Protein AF-A0A1I8HCT1-F1 (afdb_monomer)

Sequence (672 aa):
MASKVAAKFVSYRVSQVALASHYTDKEPVVAAGSWDEGPSNRIQLLGYGPELDAEGSPQLIAVHRCHGDVMCLRFDPIYQNLFVGLGTGELVAMATTAEEEPGSNNGSGERQRPRLLRQLGQGWRPSTDSFGSGAVSALAIRDGWHALAGWESGRLVCCSLAVEVPDGGCSDAATLRPASGCGRESVGLDSCCVTGADFIDQNAACTVNSMGQLKLWDLRTGLGQYDKVLTVAGDPKAMHCARRHPAQPHLVATGASGGCLCLWDLRQEKFPVSIVELDDGHVTQVEFHPVQGDLLFVSTMAGQLYAIKLSDSGGGGSAALTDNPHLTAVLPASQKLPLLSSVRLCGRLLIGTRGRGLCTVQAQQRRQHRKQQHFDDSAASARAVEHPIEAMVLGERLDLRSLARDLTQHGLYQLVPLPAELAGTALMATSREPYTVGGQKRDAVLFDNGAVVLWNMSDKEAQQAVKLFSAYTTEPHSQRDILEQSESMAFVAEDSVGATRVSEDLIQLPVGRDPDSLVLEKFALSDALATSTRLGHLEAQLDRLARDLEPWIASLKEGQNVRAPGDLILSRTGQLYRLRFAASVCDSPPDFYWEREDLEALYGRMSNVLTVARRARLLNTRLQFCLDLCDLLRNQKHELEGHRLEWIIIFLIFTEIIFAIVHLSLELRRSE

InterPro domains:
  IPR003734 Domain of unknown function DUF155 [PF02582] (445-620)
  IPR015943 WD40/YVTN repeat-like-containing domain superfamily [G3DSA:2.130.10.10] (5-362)
  IPR036322 WD40-repeat-containing domain superfamily [SSF50978] (57-312)
  IPR051624 RMD1/Sad1-interacting [PTHR16255] (364-667)

Mean predicted aligned error: 19.29 Å

Solvent-accessible surface area (backbone atoms only — not comparable to full-atom values): 36440 Å² total; per-residue (Å²): 133,90,75,87,82,70,87,81,91,64,100,62,44,33,36,30,60,28,57,52,68,60,88,80,54,65,50,50,44,34,41,39,22,19,31,93,55,65,88,65,10,35,39,35,33,31,35,34,62,73,65,84,46,87,79,60,71,64,42,81,52,31,77,40,80,37,81,41,33,35,52,33,54,43,44,17,80,73,76,51,32,38,38,35,24,17,48,66,30,32,37,38,43,29,41,71,42,75,49,78,79,95,81,74,99,62,100,74,79,97,78,87,73,50,42,47,66,41,68,50,32,46,62,25,64,88,92,74,78,90,66,72,79,35,28,24,41,17,61,29,69,43,94,55,40,36,36,38,40,19,18,49,68,7,42,32,38,40,32,33,52,34,71,48,58,53,94,93,56,57,80,86,60,13,32,32,40,67,37,93,86,55,64,76,73,24,58,22,75,44,99,41,30,24,30,13,30,33,64,49,56,98,48,32,33,38,37,24,16,54,65,21,39,41,36,32,30,39,60,82,82,25,41,77,58,68,77,45,69,35,40,64,88,76,79,70,42,31,25,37,26,46,32,52,35,70,86,42,55,52,33,34,40,32,13,14,42,72,12,32,36,35,35,33,43,68,86,53,78,53,57,54,70,28,78,46,76,43,96,49,39,33,23,41,28,51,39,56,35,76,85,54,52,51,33,35,38,37,25,15,48,62,10,51,52,37,56,32,36,56,39,60,90,64,94,73,88,86,94,71,84,58,102,65,53,38,82,45,62,89,47,70,54,95,62,95,49,85,36,23,22,28,63,48,80,53,96,94,47,75,52,69,35,49,35,58,80,57,76,80,59,40,66,63,45,43,69,52,46,57,64,51,59,58,61,67,64,53,81,76,55,102,66,85,70,75,35,44,33,42,22,32,39,48,20,66,28,31,48,60,70,63,50,53,52,50,43,57,70,70,61,58,39,40,79,52,91,70,63,78,91,44,65,80,50,49,47,41,34,33,42,42,88,85,60,52,65,95,88,40,64,32,36,36,43,40,31,31,66,13,25,37,30,36,32,57,51,53,75,72,51,50,57,48,47,52,64,60,51,45,77,47,32,45,74,55,52,53,74,65,58,29,61,74,33,42,44,74,41,35,35,32,78,37,91,35,77,63,78,72,43,77,55,92,60,41,35,42,41,38,67,59,50,62,67,71,58,53,51,52,52,52,46,34,52,41,50,34,44,34,49,45,18,47,47,44,49,52,49,56,52,47,55,54,54,52,60,71,46,45,66,55,54,55,32,52,74,72,71,43,84,72,90,67,58,68,70,56,52,53,52,50,49,52,51,51,49,54,50,48,60,63,52,59,64,61,67,54,84,62,76,85,33,75,88,32,67,70,54,36,53,51,25,51,52,47,28,57,68,71,36,33,64,60,52,43,52,52,49,53,52,55,51,48,54,55,49,55,51,49,51,52,56,54,49,57,53,51,55,61,54,48,50,55,55,50,51,50,52,54,50,52,55,53,53,51,51,50,53,52,53,54,52,52,53,56,52,53,65,69,74,109

Organism: NCBI:txid282301

Foldseek 3Di:
DLQLDADDDDPFAWQEKEWQQCLPDLKTWMWTWGADPAQATKIWIWIFHNPPDNPGDTDTQEIDGDGAGFQDWYAENPQRWIWTWGQQLWIWIWHFAWDDDPDDPDDDDDDTDHTYTGIQADTDHDDDDPPDRGTFQEWEDYDGFFIWTFGQQQKIKTARWDFDAPVPHDSRHTHIDGDPPDAPIFMAGDPGGFQYKYALDPQKIWTFGQQAWIFIDGPVVGRHDTPAIEHAPDHRWGWHYKDAQQVHSQWIWTWTWQQWIFIQRVVDHYHGLEIDRDNQTTWQDKDADNVQSQWIWTAHQQGWIWTWGWDEPDDDDDDDRPDRIYTDDRDTSPDRDGGFRYWDDRPSDIDTGHDDDGPVCVVVCVVVVVVPSCVVVVVPDDDFDKAKKKKWFFFQFFPPPVVQVVQVVVQQWDWDDDPPVCVPQKTKIWGDPPPDDSNDIWIWIAGGRRMIMIIRDDPVVVVVVSVVRNVRYDGTDDPVLGVVLMDMAIEGEDCDPDAWDDDLRYIYQNPVDDPVVSVLLVVLLNVLRRLLSVLSSLLVVLVVLVVVCVVVVVCVVVVHQRPDDLVVLVVSLVVLVVSLVSLVVQQDDDPVCVVPVSSVVSSVVSNVSSVSNVSSVVSNVSSVVSNVSSVVSNVSVVVVVVVVVVVVVVVVVVVVVVVVVVVVVVVVVVVD

Secondary structure (DSSP, 8-state):
----------SS-EEEEEE-S-TT-SS-EEEEEE-SSGGG-EEEEEEPPSS--TT-PPEEEEEEE-SS-EEEEEE-TTT-PEEEEETTS-EEEEEEEEPPPS------------EEEEE-SBPB--S--SS----EEEEEEETTTEEEEEETTSEEEEEEEEEEPPTT--GGG-EEEE-TTSS--EEEE-SS-EEEEEE-SSSEEEEEETTSEEEEEETTT-TTS-SEEEE-SSS-PPEEEEEE-SS-TTEEEEEESTTEEEEEETTSSSS-SEEEE-TTS-EEEEEE-SS-TTEEEEEETTS-EEEEEEE-SS---SS---SS-EEEEEEE-SS--S---EEEEETTEEEEE-----TTTHHHHHHHHHHHHHHHGGGGS--PPEEEEEEEE-EEEE-HHHHHHHHHHH-SEEEEPPPGGGBTTEEEEEEPTT--BTTB--EEEEETTSEEEEES--HHHHHHHHHHHGGGEEEEPPHHHHHHT-EEEEEEEES-----EE-SSEEEEETTS-HHHHHHHHHHHHHHHHHHHHHHHHHHHHHHHHHHHHHHHHHHHTT------HHHHHHHHHHHHHHHHHHHGGGS--GGGTT-HHHHHHHHHHHHHTTHHHHHHHHHHHHHHHHHHHHHHHHHHHHHHHHHHHHHHHHHHHHHHHHHHHHHHHHHHHH-

pLDDT: mean 74.97, std 17.37, range [28.58, 96.19]

Nearest PDB structures (foldseek):
  7fik-assembly1_C  TM=8.358E-01  e=4.140E-22  Xenopus laevis
  7wb4-assembly1_C  TM=7.836E-01  e=1.141E-22  Xenopus laevis
  7tdz-assembly1_D  TM=7.443E-01  e=5.377E-23  Xenopus laevis
  7r5j-assembly1_Q0  TM=7.937E-01  e=1.089E-21  Homo sapiens
  7peq-assembly1_AI  TM=8.400E-01  e=1.360E-20  Homo sapiens

Structure (mmCIF, N/CA/C/O backbone):
data_AF-A0A1I8HCT1-F1
#
_entry.id   AF-A0A1I8HCT1-F1
#
loop_
_atom_site.group_PDB
_atom_site.id
_atom_site.type_symbol
_atom_site.label_atom_id
_atom_site.label_alt_id
_atom_site.label_comp_id
_atom_site.label_asym_id
_atom_site.label_entity_id
_atom_site.label_seq_id
_atom_site.pdbx_PDB_ins_code
_atom_site.Cartn_x
_atom_site.Cartn_y
_atom_site.Cartn_z
_atom_site.occupancy
_atom_site.B_iso_or_equiv
_atom_site.auth_seq_id
_atom_site.auth_comp_id
_atom_site.auth_asym_id
_atom_site.auth_atom_id
_atom_site.pdbx_PDB_model_num
ATOM 1 N N . MET A 1 1 ? -26.701 28.930 -6.039 1.00 29.66 1 MET A N 1
ATOM 2 C CA . MET A 1 1 ? -26.193 29.007 -7.425 1.00 29.66 1 MET A CA 1
ATOM 3 C C . MET A 1 1 ? -26.049 27.585 -7.933 1.00 29.66 1 MET A C 1
ATOM 5 O O . MET A 1 1 ? -25.144 26.902 -7.484 1.00 29.66 1 MET A O 1
ATOM 9 N N . ALA A 1 2 ? -26.954 27.106 -8.787 1.00 28.58 2 ALA A N 1
ATOM 10 C CA . ALA A 1 2 ? -26.731 25.846 -9.493 1.00 28.58 2 ALA A CA 1
ATOM 11 C C . ALA A 1 2 ? -25.714 26.130 -10.609 1.00 28.58 2 ALA A C 1
ATOM 13 O O . ALA A 1 2 ? -26.082 26.612 -11.679 1.00 28.58 2 ALA A O 1
ATOM 14 N N . SER A 1 3 ? -24.421 25.971 -10.319 1.00 41.78 3 SER A N 1
ATOM 15 C CA . SER A 1 3 ? -23.372 26.072 -11.333 1.00 41.78 3 SER A CA 1
ATOM 16 C C . SER A 1 3 ? -23.554 24.923 -12.321 1.00 41.78 3 SER A C 1
ATOM 18 O O . SER A 1 3 ? -23.550 23.759 -11.929 1.00 41.78 3 SER A O 1
ATOM 20 N N . LYS A 1 4 ? -23.751 25.243 -13.605 1.00 51.75 4 LYS A N 1
ATOM 21 C CA . LYS A 1 4 ? -23.742 24.252 -14.686 1.00 51.75 4 LYS A CA 1
ATOM 22 C C . LYS A 1 4 ? -22.338 23.642 -14.739 1.00 51.75 4 LYS A C 1
ATOM 24 O O . LYS A 1 4 ? -21.407 24.297 -15.193 1.00 51.75 4 LYS A O 1
ATOM 29 N N . VAL A 1 5 ? -22.173 22.429 -14.217 1.00 55.03 5 VAL A N 1
ATOM 30 C CA . VAL A 1 5 ? -20.929 21.660 -14.340 1.00 55.03 5 VAL A CA 1
ATOM 31 C C . VAL A 1 5 ? -20.987 20.890 -15.656 1.00 55.03 5 VAL A C 1
ATOM 33 O O . VAL A 1 5 ? -21.934 20.142 -15.886 1.00 55.03 5 VAL A O 1
ATOM 36 N N . ALA A 1 6 ? -19.990 21.075 -16.521 1.00 56.12 6 ALA A N 1
ATOM 37 C CA . ALA A 1 6 ? -19.847 20.330 -17.768 1.00 56.12 6 ALA A CA 1
ATOM 38 C C . ALA A 1 6 ? -18.685 19.337 -17.639 1.00 56.12 6 ALA A C 1
ATOM 40 O O . ALA A 1 6 ? -17.579 19.710 -17.251 1.00 56.12 6 ALA A O 1
ATOM 41 N N . ALA A 1 7 ? -18.936 18.068 -17.960 1.00 59.56 7 ALA A N 1
ATOM 42 C CA . ALA A 1 7 ? -17.907 17.037 -18.014 1.00 59.56 7 ALA A CA 1
ATOM 43 C C . ALA A 1 7 ? -17.559 16.752 -19.477 1.00 59.56 7 ALA A C 1
ATOM 45 O O . ALA A 1 7 ? -18.443 16.445 -20.277 1.00 59.56 7 ALA A O 1
ATOM 46 N N . LYS A 1 8 ? -16.270 16.820 -19.824 1.00 62.28 8 LYS A N 1
ATOM 47 C CA . LYS A 1 8 ? -15.779 16.405 -21.141 1.00 62.28 8 LYS A CA 1
ATOM 48 C C . LYS A 1 8 ? -14.895 15.180 -21.000 1.00 62.28 8 LYS A C 1
ATOM 50 O O . LYS A 1 8 ? -13.949 15.164 -20.216 1.00 62.28 8 LYS A O 1
ATOM 55 N N . PHE A 1 9 ? -15.209 14.166 -21.792 1.00 62.38 9 PHE A N 1
ATOM 56 C CA . PHE A 1 9 ? -14.401 12.963 -21.885 1.00 62.38 9 PHE A CA 1
ATOM 57 C C . PHE A 1 9 ? -13.251 13.212 -22.857 1.00 62.38 9 PHE A C 1
ATOM 59 O O . PHE A 1 9 ? -13.461 13.550 -24.021 1.00 62.38 9 PHE A O 1
ATOM 66 N N . VAL A 1 10 ? -12.033 13.059 -22.356 1.00 65.69 10 VAL A N 1
ATOM 67 C CA . VAL A 1 10 ? -10.822 12.926 -23.167 1.00 65.69 10 VAL A CA 1
ATOM 68 C C . VAL A 1 10 ? -10.520 11.441 -23.342 1.00 65.69 10 VAL A C 1
ATOM 70 O O . VAL A 1 10 ? -10.861 10.628 -22.487 1.00 65.69 10 VAL A O 1
ATOM 73 N N . SER A 1 11 ? -9.901 11.078 -24.465 1.00 65.88 11 SER A N 1
ATOM 74 C CA . SER A 1 11 ? -9.636 9.682 -24.844 1.00 65.88 11 SER A CA 1
ATOM 75 C C . SER A 1 11 ? -8.545 8.999 -24.013 1.00 65.88 11 SER A C 1
ATOM 77 O O . SER A 1 11 ? -8.142 7.896 -24.359 1.00 65.88 11 SER A O 1
ATOM 79 N N . TYR A 1 12 ? -8.025 9.670 -22.987 1.00 67.19 12 TYR A N 1
ATOM 80 C CA . TYR A 1 12 ? -6.910 9.211 -22.174 1.00 67.19 12 TYR A CA 1
ATOM 81 C C . TYR A 1 12 ? -7.126 9.556 -20.702 1.00 67.19 12 TYR A C 1
ATOM 83 O O . TYR A 1 12 ? -7.901 10.461 -20.367 1.00 67.19 12 TYR A O 1
ATOM 91 N N . ARG A 1 13 ? -6.433 8.845 -19.811 1.00 67.50 13 ARG A N 1
ATOM 92 C CA . ARG A 1 13 ? -6.527 9.092 -18.364 1.00 67.50 13 ARG A CA 1
ATOM 93 C C . ARG A 1 13 ? -5.716 10.325 -17.981 1.00 67.50 13 ARG A C 1
ATOM 95 O O . ARG A 1 13 ? -4.533 10.415 -18.292 1.00 67.50 13 ARG A O 1
ATOM 102 N N . VAL A 1 14 ? -6.339 11.272 -17.281 1.00 72.75 14 VAL A N 1
ATOM 103 C CA . VAL A 1 14 ? -5.678 12.518 -16.861 1.00 72.75 14 VAL A CA 1
ATOM 104 C C . VAL A 1 14 ? -5.197 12.380 -15.420 1.00 72.75 14 VAL A C 1
ATOM 106 O O . VAL A 1 14 ? -5.992 12.053 -14.540 1.00 72.75 14 VAL A O 1
ATOM 109 N N . SER A 1 15 ? -3.904 12.605 -15.184 1.00 73.69 15 SER A N 1
ATOM 110 C CA . SER A 1 15 ? -3.262 12.445 -13.870 1.00 73.69 15 SER A CA 1
ATOM 111 C C . SER A 1 15 ? -3.278 13.727 -13.055 1.00 73.69 15 SER A C 1
ATOM 113 O O . SER A 1 15 ? -3.536 13.728 -11.849 1.00 73.69 15 SER A O 1
ATOM 115 N N . GLN A 1 16 ? -2.949 14.829 -13.719 1.00 77.06 16 GLN A N 1
ATOM 116 C CA . GLN A 1 16 ? -2.759 16.137 -13.127 1.00 77.06 16 GLN A CA 1
ATOM 117 C C . GLN A 1 16 ? -3.224 17.212 -14.091 1.00 77.06 16 GLN A C 1
ATOM 119 O O . GLN A 1 16 ? -3.052 17.116 -15.310 1.00 77.06 16 GLN A O 1
ATOM 124 N N . VAL A 1 17 ? -3.759 18.272 -13.498 1.00 79.75 17 VAL A N 1
ATOM 125 C CA . VAL A 1 17 ? -4.106 19.498 -14.200 1.00 79.75 17 VAL A CA 1
ATOM 126 C C . VAL A 1 17 ? -3.345 20.661 -13.591 1.00 79.75 17 VAL A C 1
ATOM 128 O O . VAL A 1 17 ? -3.185 20.752 -12.369 1.00 79.75 17 VAL A O 1
ATOM 131 N N . ALA A 1 18 ? -2.893 21.567 -14.448 1.00 78.19 18 ALA A N 1
ATOM 132 C CA . ALA A 1 18 ? -2.353 22.860 -14.067 1.00 78.19 18 ALA A CA 1
ATOM 133 C C . ALA A 1 18 ? -2.998 23.957 -14.917 1.00 78.19 18 ALA A C 1
ATOM 135 O O . ALA A 1 18 ? -3.335 23.743 -16.078 1.00 78.19 18 ALA A O 1
ATOM 136 N N . LEU A 1 19 ? -3.173 25.133 -14.331 1.00 75.62 19 LEU A N 1
ATOM 137 C CA . LEU A 1 19 ? -3.725 26.304 -15.002 1.00 75.62 19 LEU A CA 1
ATOM 138 C C . LEU A 1 19 ? -2.604 27.323 -15.230 1.00 75.62 19 LEU A C 1
ATOM 140 O O . LEU A 1 19 ? -1.821 27.566 -14.310 1.00 75.62 19 LEU A O 1
ATOM 144 N N . ALA A 1 20 ? -2.546 27.919 -16.421 1.00 69.56 20 ALA A N 1
ATOM 145 C CA . ALA A 1 20 ? -1.675 29.062 -16.682 1.00 69.56 20 ALA A CA 1
ATOM 146 C C . ALA A 1 20 ? -2.185 30.296 -15.910 1.00 69.56 20 ALA A C 1
ATOM 148 O O . ALA A 1 20 ? -3.385 30.545 -15.832 1.00 69.56 20 ALA A O 1
ATOM 149 N N . SER A 1 21 ? -1.290 31.069 -15.304 1.00 56.91 21 SER A N 1
ATOM 150 C CA . SER A 1 21 ? -1.584 32.042 -14.237 1.00 56.91 21 SER A CA 1
ATOM 151 C C . SER A 1 21 ? -2.280 33.330 -14.679 1.00 56.91 21 SER A C 1
ATOM 153 O O . SER A 1 21 ? -2.499 34.209 -13.844 1.00 56.91 21 SER A O 1
ATOM 155 N N . HIS A 1 22 ? -2.659 33.474 -15.949 1.00 54.22 22 HIS A N 1
ATOM 156 C CA . HIS A 1 22 ? -3.444 34.623 -16.392 1.00 54.22 22 HIS A CA 1
ATOM 157 C C . HIS A 1 22 ? -4.901 34.485 -15.928 1.00 54.22 22 HIS A C 1
ATOM 159 O O . HIS A 1 22 ? -5.787 34.089 -16.678 1.00 54.22 22 HIS A O 1
ATOM 165 N N . TYR A 1 23 ? -5.159 34.866 -14.673 1.00 44.09 23 TYR A N 1
ATOM 166 C CA . TYR A 1 23 ? -6.505 35.000 -14.093 1.00 44.09 23 TYR A CA 1
ATOM 167 C C . TYR A 1 23 ? -7.397 36.016 -14.829 1.00 44.09 23 TYR A C 1
ATOM 169 O O . TYR A 1 23 ? -8.595 36.087 -14.563 1.00 44.09 23 TYR A O 1
ATOM 177 N N . THR A 1 24 ? -6.812 36.823 -15.715 1.00 44.44 24 THR A N 1
ATOM 178 C CA . THR A 1 24 ? -7.427 37.988 -16.359 1.00 44.44 24 THR A CA 1
ATOM 179 C C . THR A 1 24 ? -7.756 37.793 -17.835 1.00 44.44 24 THR A C 1
ATOM 181 O O . THR A 1 24 ? -8.416 38.658 -18.411 1.00 44.44 24 THR A O 1
ATOM 184 N N . ASP A 1 25 ? -7.304 36.704 -18.462 1.00 50.56 25 ASP A N 1
ATOM 185 C CA . ASP A 1 25 ? -7.514 36.519 -19.895 1.00 50.56 25 ASP A CA 1
ATOM 186 C C . ASP A 1 25 ? -8.924 36.014 -20.187 1.00 50.56 25 ASP A C 1
ATOM 188 O O . ASP A 1 25 ? -9.488 35.177 -19.481 1.00 50.56 25 ASP A O 1
ATOM 192 N N . LYS A 1 26 ? -9.483 36.519 -21.289 1.00 52.31 26 LYS A N 1
ATOM 193 C CA . LYS A 1 26 ? -10.770 36.079 -21.832 1.00 52.31 26 LYS A CA 1
ATOM 194 C C . LYS A 1 26 ? -10.759 34.596 -22.238 1.00 52.31 26 LYS A C 1
ATOM 196 O O . LYS A 1 26 ? -11.823 34.058 -22.472 1.00 52.31 26 LYS A O 1
ATOM 201 N N . GLU A 1 27 ? -9.605 33.930 -22.311 1.00 63.50 27 GLU A N 1
ATOM 202 C CA . GLU A 1 27 ? -9.483 32.522 -22.712 1.00 63.50 27 GLU A CA 1
ATOM 203 C C . GLU A 1 27 ? -8.574 31.745 -21.738 1.00 63.50 27 GLU A C 1
ATOM 205 O O . GLU A 1 27 ? -7.347 31.824 -21.853 1.00 63.50 27 GLU A O 1
ATOM 210 N N . PRO A 1 28 ? -9.121 30.992 -20.761 1.00 69.50 28 PRO A N 1
ATOM 211 C CA . PRO A 1 28 ? -8.288 30.244 -19.828 1.00 69.50 28 PRO A CA 1
ATOM 212 C C . PRO A 1 28 ? -7.565 29.081 -20.520 1.00 69.50 28 PRO A C 1
ATOM 214 O O . PRO A 1 28 ? -8.171 28.310 -21.269 1.00 69.50 28 PRO A O 1
ATOM 217 N N . VAL A 1 29 ? -6.269 28.924 -20.220 1.00 76.19 29 VAL A N 1
ATOM 218 C CA . VAL A 1 29 ? -5.422 27.835 -20.733 1.00 76.19 29 VAL A CA 1
ATOM 219 C C . VAL A 1 29 ? -5.090 26.842 -19.626 1.00 76.19 29 VAL A C 1
ATOM 221 O O . VAL A 1 29 ? -4.618 27.202 -18.546 1.00 76.19 29 VAL A O 1
ATOM 224 N N . VAL A 1 30 ? -5.314 25.566 -19.922 1.00 78.81 30 VAL A N 1
ATOM 225 C CA . VAL A 1 30 ? -5.199 24.456 -18.980 1.00 78.81 30 VAL A CA 1
ATOM 226 C C . VAL A 1 30 ? -4.241 23.415 -19.540 1.00 78.81 30 VAL A C 1
ATOM 228 O O . VAL A 1 30 ? -4.435 22.933 -20.651 1.00 78.81 30 VAL A O 1
ATOM 231 N N . ALA A 1 31 ? -3.235 23.032 -18.761 1.00 83.12 31 ALA A N 1
ATOM 232 C CA . ALA A 1 31 ? -2.395 21.878 -19.043 1.00 83.12 31 ALA A CA 1
ATOM 233 C C . ALA A 1 31 ? -2.977 20.627 -18.381 1.00 83.12 31 ALA A C 1
ATOM 235 O O . ALA A 1 31 ? -3.229 20.621 -17.176 1.00 83.12 31 ALA A O 1
ATOM 236 N N . ALA A 1 32 ? -3.145 19.562 -19.156 1.00 83.62 32 ALA A N 1
ATOM 237 C CA . ALA A 1 32 ? -3.560 18.247 -18.687 1.00 83.62 32 ALA A CA 1
ATOM 238 C C . ALA A 1 32 ? -2.483 17.213 -19.029 1.00 83.62 32 ALA A C 1
ATOM 240 O O . ALA A 1 32 ? -2.142 17.035 -20.199 1.00 83.62 32 ALA A O 1
ATOM 241 N N . GLY A 1 33 ? -1.959 16.533 -18.012 1.00 83.50 33 GLY A N 1
ATOM 242 C CA . GLY A 1 33 ? -0.998 15.440 -18.166 1.00 83.50 33 GLY A CA 1
ATOM 243 C C . GLY A 1 33 ? -1.692 14.089 -18.177 1.00 83.50 33 GLY A C 1
ATOM 244 O O . GLY A 1 33 ? -2.659 13.890 -17.438 1.00 83.50 33 GLY A O 1
ATOM 245 N N . SER A 1 34 ? -1.217 13.166 -19.006 1.00 81.75 34 SER A N 1
ATOM 246 C CA . SER A 1 34 ? -1.699 11.790 -19.001 1.00 81.75 34 SER A CA 1
ATOM 247 C C . SER A 1 34 ? -0.886 10.883 -18.081 1.00 81.75 34 SER A C 1
ATOM 249 O O . SER A 1 34 ? 0.267 11.161 -17.745 1.00 81.75 34 SER A O 1
ATOM 251 N N . TRP A 1 35 ? -1.496 9.763 -17.719 1.00 76.19 35 TRP A N 1
ATOM 252 C CA . TRP A 1 35 ? -0.832 8.624 -17.093 1.00 76.19 35 TRP A CA 1
ATOM 253 C C . TRP A 1 35 ? -1.420 7.332 -17.642 1.00 76.19 35 TRP A C 1
ATOM 255 O O . TRP A 1 35 ? -2.561 7.339 -18.106 1.00 76.19 35 TRP A O 1
ATOM 265 N N . ASP A 1 36 ? -0.673 6.234 -17.521 1.00 65.94 36 ASP A N 1
ATOM 266 C CA . ASP A 1 36 ? -1.163 4.881 -17.813 1.00 65.94 36 ASP A CA 1
ATOM 267 C C . ASP A 1 36 ? -1.603 4.685 -19.279 1.00 65.94 36 ASP A C 1
ATOM 269 O O . ASP A 1 36 ? -2.549 3.972 -19.601 1.00 65.94 36 ASP A O 1
ATOM 273 N N . GLU A 1 37 ? -0.887 5.351 -20.189 1.00 65.12 37 GLU A N 1
ATOM 274 C CA . GLU A 1 37 ? -1.052 5.245 -21.648 1.00 65.12 37 GLU A CA 1
ATOM 275 C C . GLU A 1 37 ? 0.198 4.624 -22.321 1.00 65.12 37 GLU A C 1
ATOM 277 O O . GLU A 1 37 ? 0.392 4.728 -23.539 1.00 65.12 37 GLU A O 1
ATOM 282 N N . GLY A 1 38 ? 1.091 4.012 -21.531 1.00 61.94 38 GLY A N 1
ATOM 283 C CA . GLY A 1 38 ? 2.338 3.397 -22.003 1.00 61.94 38 GLY A CA 1
ATOM 284 C C . GLY A 1 38 ? 3.295 4.410 -22.666 1.00 61.94 38 GLY A C 1
ATOM 285 O O . GLY A 1 38 ? 3.513 5.491 -22.113 1.00 61.94 38 GLY A O 1
ATOM 286 N N . PRO A 1 39 ? 3.861 4.129 -23.860 1.00 61.50 39 PRO A N 1
ATOM 287 C CA . PRO A 1 39 ? 4.773 5.048 -24.556 1.00 61.50 39 PRO A CA 1
ATOM 288 C C . PRO A 1 39 ? 4.069 6.290 -25.129 1.00 61.50 39 PRO A C 1
ATOM 290 O O . PRO A 1 39 ? 4.715 7.162 -25.709 1.00 61.50 39 PRO A O 1
ATOM 293 N N . SER A 1 40 ? 2.739 6.371 -25.014 1.00 70.31 40 SER A N 1
ATOM 294 C CA . SER A 1 40 ? 1.928 7.434 -25.612 1.00 70.31 40 SER A CA 1
ATOM 295 C C . SER A 1 40 ? 1.525 8.542 -24.636 1.00 70.31 40 SER A C 1
ATOM 297 O O . SER A 1 40 ? 0.661 9.366 -24.962 1.00 70.31 40 SER A O 1
ATOM 299 N N . ASN A 1 41 ? 2.175 8.595 -23.467 1.00 82.44 41 ASN A N 1
ATOM 300 C CA . ASN A 1 41 ? 1.946 9.655 -22.499 1.00 82.44 41 ASN A CA 1
ATOM 301 C C . ASN A 1 41 ? 2.187 11.044 -23.111 1.00 82.44 41 ASN A C 1
ATOM 303 O O . ASN A 1 41 ? 3.061 11.262 -23.956 1.00 82.44 41 ASN A O 1
ATOM 307 N N . ARG A 1 42 ? 1.337 11.994 -22.728 1.00 84.50 42 ARG A N 1
ATOM 308 C CA . ARG A 1 42 ? 1.250 13.310 -23.347 1.00 84.50 42 ARG A CA 1
ATOM 309 C C . ARG A 1 42 ? 0.788 14.377 -22.376 1.00 84.50 42 ARG A C 1
ATOM 311 O O . ARG A 1 42 ? 0.052 14.132 -21.423 1.00 84.50 42 ARG A O 1
ATOM 318 N N . ILE A 1 43 ? 1.167 15.597 -22.711 1.00 86.62 43 ILE A N 1
ATOM 319 C CA . ILE A 1 43 ? 0.732 16.820 -22.062 1.00 86.62 43 ILE A CA 1
ATOM 320 C C . ILE A 1 43 ? -0.039 17.612 -23.103 1.00 86.62 43 ILE A C 1
ATOM 322 O O . ILE A 1 43 ? 0.475 17.889 -24.186 1.00 86.62 43 ILE A O 1
ATOM 326 N N . GLN A 1 44 ? -1.285 17.944 -22.790 1.00 84.19 44 GLN A N 1
ATOM 327 C CA . GLN A 1 44 ? -2.148 18.721 -23.668 1.00 84.19 44 GLN A CA 1
ATOM 328 C C . GLN A 1 44 ? -2.408 20.094 -23.073 1.00 84.19 44 GLN A C 1
ATOM 330 O O . GLN A 1 44 ? -2.773 20.200 -21.903 1.00 84.19 44 GLN A O 1
ATOM 335 N N . LEU A 1 45 ? -2.265 21.131 -23.893 1.00 82.94 45 LEU A N 1
ATOM 336 C CA . LEU A 1 45 ? -2.767 22.461 -23.584 1.00 82.94 45 LEU A CA 1
ATOM 337 C C . LEU A 1 45 ? -4.153 22.629 -24.190 1.00 82.94 45 LEU A C 1
ATOM 339 O O . LEU A 1 45 ? -4.343 22.461 -25.394 1.00 82.94 45 LEU A O 1
ATOM 343 N N . LEU A 1 46 ? -5.109 22.977 -23.346 1.00 79.31 46 LEU A N 1
ATOM 344 C CA . LEU A 1 46 ? -6.512 23.148 -23.675 1.00 79.31 46 LEU A CA 1
ATOM 345 C C . LEU A 1 46 ? -6.890 24.608 -23.438 1.00 79.31 46 LEU A C 1
ATOM 347 O O . LEU A 1 46 ? -6.737 25.115 -22.329 1.00 79.31 46 LEU A O 1
ATOM 351 N N . GLY A 1 47 ? -7.370 25.273 -24.482 1.00 76.06 47 GLY A N 1
ATOM 352 C CA . GLY A 1 47 ? -7.925 26.619 -24.422 1.00 76.06 47 GLY A CA 1
ATOM 353 C C . GLY A 1 47 ? -9.434 26.566 -24.285 1.00 76.06 47 GLY A C 1
ATOM 354 O O . GLY A 1 47 ? -10.106 25.844 -25.025 1.00 76.06 47 GLY A O 1
ATOM 355 N N . TYR A 1 48 ? -9.969 27.344 -23.361 1.00 71.44 48 TYR A N 1
ATOM 356 C CA . TYR A 1 48 ? -11.402 27.561 -23.229 1.00 71.44 48 TYR A CA 1
ATOM 357 C C . TYR A 1 48 ? -11.752 28.920 -23.833 1.00 71.44 48 TYR A C 1
ATOM 359 O O . TYR A 1 48 ? -10.995 29.875 -23.686 1.00 71.44 48 TYR A O 1
ATOM 367 N N . GLY A 1 49 ? -12.871 28.989 -24.555 1.00 61.97 49 GLY A N 1
ATOM 368 C CA . GLY A 1 49 ? -13.348 30.244 -25.133 1.00 61.97 49 GLY A CA 1
ATOM 369 C C . GLY A 1 49 ? -13.850 31.237 -24.070 1.00 61.97 49 GLY A C 1
ATOM 370 O O . GLY A 1 49 ? -14.003 30.865 -22.903 1.00 61.97 49 GLY A O 1
ATOM 371 N N . PRO A 1 50 ? -14.150 32.483 -24.479 1.00 56.31 50 PRO A N 1
ATOM 372 C CA . PRO A 1 50 ? -14.629 33.547 -23.590 1.00 56.31 50 PRO A CA 1
ATOM 373 C C . PRO A 1 50 ? -16.011 33.301 -22.996 1.00 56.31 50 PRO A C 1
ATOM 375 O O . PRO A 1 50 ? -16.294 33.742 -21.881 1.00 56.31 50 PRO A O 1
ATOM 378 N N . GLU A 1 51 ? -16.854 32.562 -23.708 1.00 54.53 51 GLU A N 1
ATOM 379 C CA . GLU A 1 51 ? -18.128 32.069 -23.205 1.00 54.53 51 GLU A CA 1
ATOM 380 C C . GLU A 1 51 ? -17.913 30.631 -22.719 1.00 54.53 51 GLU A C 1
ATOM 382 O O . GLU A 1 51 ? -17.822 29.683 -23.500 1.00 54.53 51 GLU A O 1
ATOM 387 N N . LEU A 1 52 ? -17.772 30.472 -21.398 1.00 53.88 52 LEU A N 1
ATOM 388 C CA . LEU A 1 52 ? -17.716 29.183 -20.692 1.00 53.88 52 LEU A CA 1
ATOM 389 C C . LEU A 1 52 ? -19.107 28.519 -20.663 1.00 53.88 52 LEU A C 1
ATOM 391 O O . LEU A 1 52 ? -19.609 28.125 -19.607 1.00 53.88 52 LEU A O 1
ATOM 395 N N . ASP A 1 53 ? -19.765 28.451 -21.815 1.00 47.38 53 ASP A N 1
ATOM 396 C CA . ASP A 1 53 ? -21.096 27.879 -21.950 1.00 47.38 53 ASP A CA 1
ATOM 397 C C . ASP A 1 53 ? -21.034 26.353 -21.842 1.00 47.38 53 ASP A C 1
ATOM 399 O O . ASP A 1 53 ? -20.033 25.720 -22.172 1.00 47.38 53 ASP A O 1
ATOM 403 N N . ALA A 1 54 ? -22.127 25.737 -21.383 1.00 45.75 54 ALA A N 1
ATOM 404 C CA . ALA A 1 54 ? -22.205 24.298 -21.107 1.00 45.75 54 ALA A CA 1
ATOM 405 C C . ALA A 1 54 ? -21.934 23.388 -22.332 1.00 45.75 54 ALA A C 1
ATOM 407 O O . ALA A 1 54 ? -21.729 22.189 -22.159 1.00 45.75 54 ALA A O 1
ATOM 408 N N . GLU A 1 55 ? -21.911 23.952 -23.545 1.00 47.03 55 GLU A N 1
ATOM 409 C CA . GLU A 1 55 ? -21.606 23.273 -24.815 1.00 47.03 55 GLU A CA 1
ATOM 410 C C . GLU A 1 55 ? -20.204 23.614 -25.369 1.00 47.03 55 GLU A C 1
ATOM 412 O O . GLU A 1 55 ? -19.747 23.005 -26.340 1.00 47.03 55 GLU A O 1
ATOM 417 N N . GLY A 1 56 ? -19.490 24.559 -24.747 1.00 56.75 56 GLY A N 1
ATOM 418 C CA . GLY A 1 56 ? -18.180 25.043 -25.176 1.00 56.75 56 GLY A CA 1
ATOM 419 C C . GLY A 1 56 ? -17.090 23.995 -24.973 1.00 56.75 56 GLY A C 1
ATOM 420 O O . GLY A 1 56 ? -16.502 23.859 -23.901 1.00 56.75 56 GLY A O 1
ATOM 421 N N . SER A 1 57 ? -16.800 23.226 -26.017 1.00 58.69 57 SER A N 1
ATOM 422 C CA . SER A 1 57 ? -15.757 22.208 -25.972 1.00 58.69 57 SER A CA 1
ATOM 423 C C . SER A 1 57 ? -14.363 22.881 -25.946 1.00 58.69 57 SER A C 1
ATOM 425 O O . SER A 1 57 ? -14.080 23.658 -26.862 1.00 58.69 57 SER A O 1
ATOM 427 N N . PRO A 1 58 ? -13.460 22.579 -24.980 1.00 70.94 58 PRO A N 1
ATOM 428 C CA . PRO A 1 58 ? -12.096 23.100 -24.993 1.00 70.94 58 PRO A CA 1
ATOM 429 C C . PRO A 1 58 ? -11.404 22.760 -26.302 1.00 70.94 58 PRO A C 1
ATOM 431 O O . PRO A 1 58 ? -11.491 21.622 -26.784 1.00 70.94 58 PRO A O 1
ATOM 434 N N . GLN A 1 59 ? -10.721 23.760 -26.842 1.00 73.31 59 GLN A N 1
ATOM 435 C CA . GLN A 1 59 ? -9.933 23.665 -28.053 1.00 73.31 59 GLN A CA 1
ATOM 436 C C . GLN A 1 59 ? -8.527 23.205 -27.695 1.00 73.31 59 GLN A C 1
ATOM 438 O O . GLN A 1 59 ? -7.891 23.731 -26.783 1.00 73.31 59 GLN A O 1
ATOM 443 N N . LEU A 1 60 ? -8.040 22.207 -28.420 1.00 74.69 60 LEU A N 1
ATOM 444 C CA . LEU A 1 60 ? -6.676 21.735 -28.265 1.00 74.69 60 LEU A CA 1
ATOM 445 C C . LEU A 1 60 ? -5.718 22.783 -28.842 1.00 74.69 60 LEU A C 1
ATOM 447 O O . LEU A 1 60 ? -5.772 23.072 -30.034 1.00 74.69 60 LEU A O 1
ATOM 451 N N . ILE A 1 61 ? -4.868 23.353 -27.990 1.00 76.50 61 ILE A N 1
ATOM 452 C CA . ILE A 1 61 ? -3.856 24.346 -28.369 1.00 76.50 61 ILE A CA 1
ATOM 453 C C . ILE A 1 61 ? -2.562 23.642 -28.778 1.00 76.50 61 ILE A C 1
ATOM 455 O O . ILE A 1 61 ? -2.004 23.949 -29.826 1.00 76.50 61 ILE A O 1
ATOM 459 N N . ALA A 1 62 ? -2.084 22.710 -27.949 1.00 76.69 62 ALA A N 1
ATOM 460 C CA . ALA A 1 62 ? -0.812 22.022 -28.156 1.00 76.69 62 ALA A CA 1
ATOM 461 C C . ALA A 1 62 ? -0.822 20.622 -27.541 1.00 76.69 62 ALA A C 1
ATOM 463 O O . ALA A 1 62 ? -1.527 20.370 -26.561 1.00 76.69 62 ALA A O 1
ATOM 464 N N . VAL A 1 63 ? 0.008 19.732 -28.085 1.00 82.75 63 VAL A N 1
ATOM 465 C CA . VAL A 1 63 ? 0.284 18.405 -27.524 1.00 82.75 63 VAL A CA 1
ATOM 466 C C . VAL A 1 63 ? 1.785 18.176 -27.531 1.00 82.75 63 VAL A C 1
ATOM 468 O O . VAL A 1 63 ? 2.413 18.284 -28.580 1.00 82.75 63 VAL A O 1
ATOM 471 N N . HIS A 1 64 ? 2.337 17.788 -26.388 1.00 84.50 64 HIS A N 1
ATOM 472 C CA . HIS A 1 64 ? 3.707 17.294 -26.276 1.00 84.50 64 HIS A CA 1
ATOM 473 C C . HIS A 1 64 ? 3.690 15.845 -25.814 1.00 84.50 64 HIS A C 1
ATOM 475 O O . HIS A 1 64 ? 2.923 15.498 -24.916 1.00 84.50 64 HIS A O 1
ATOM 481 N N . ARG A 1 65 ? 4.507 14.989 -26.428 1.00 84.06 65 ARG A N 1
ATOM 482 C CA . ARG A 1 65 ? 4.674 13.597 -25.987 1.00 84.06 65 ARG A CA 1
ATOM 483 C C . ARG A 1 65 ? 5.754 13.544 -24.918 1.00 84.06 65 ARG A C 1
ATOM 485 O O . ARG A 1 65 ? 6.814 14.133 -25.097 1.00 84.06 65 ARG A O 1
ATOM 492 N N . CYS A 1 66 ? 5.492 12.831 -23.833 1.00 79.31 66 CYS A N 1
ATOM 493 C CA . CYS A 1 66 ? 6.438 12.648 -22.742 1.00 79.31 66 CYS A CA 1
ATOM 494 C C . CYS A 1 66 ? 6.748 11.165 -22.544 1.00 79.31 66 CYS A C 1
ATOM 496 O O . CYS A 1 66 ? 5.885 10.302 -22.697 1.00 79.31 66 CYS A O 1
ATOM 498 N N . HIS A 1 67 ? 8.002 10.879 -22.204 1.00 80.06 67 HIS A N 1
ATOM 499 C CA . HIS A 1 67 ? 8.437 9.537 -21.853 1.00 80.06 67 HIS A CA 1
ATOM 500 C C . HIS A 1 67 ? 8.231 9.326 -20.347 1.00 80.06 67 HIS A C 1
ATOM 502 O O . HIS A 1 67 ? 8.868 9.990 -19.533 1.00 80.06 67 HIS A O 1
ATOM 508 N N . GLY A 1 68 ? 7.305 8.436 -19.986 1.00 78.75 68 GLY A N 1
ATOM 509 C CA . GLY A 1 68 ? 6.874 8.214 -18.603 1.00 78.75 68 GLY A CA 1
ATOM 510 C C . GLY A 1 68 ? 5.600 8.967 -18.215 1.00 78.75 68 GLY A C 1
ATOM 511 O O . GLY A 1 68 ? 5.137 9.866 -18.921 1.00 78.75 68 GLY A O 1
ATOM 512 N N . ASP A 1 69 ? 5.003 8.549 -17.099 1.00 82.94 69 ASP A N 1
ATOM 513 C CA . ASP A 1 69 ? 3.752 9.119 -16.591 1.00 82.94 69 ASP A CA 1
ATOM 514 C C . ASP A 1 69 ? 3.949 10.550 -16.095 1.00 82.94 69 ASP A C 1
ATOM 516 O O . ASP A 1 69 ? 4.960 10.874 -15.472 1.00 82.94 69 ASP A O 1
ATOM 520 N N . VAL A 1 70 ? 2.962 11.415 -16.318 1.00 85.88 70 VAL A N 1
ATOM 521 C CA . VAL A 1 70 ? 3.001 12.777 -15.784 1.00 85.88 70 VAL A CA 1
ATOM 522 C C . VAL A 1 70 ? 2.563 12.750 -14.323 1.00 85.88 70 VAL A C 1
ATOM 524 O O . VAL A 1 70 ? 1.375 12.613 -14.026 1.00 85.88 70 VAL A O 1
ATOM 527 N N . MET A 1 71 ? 3.509 12.893 -13.398 1.00 83.25 71 MET A N 1
ATOM 528 C CA . MET A 1 71 ? 3.256 12.741 -11.961 1.00 83.25 71 MET A CA 1
ATOM 529 C C . MET A 1 71 ? 2.847 14.053 -11.291 1.00 83.25 71 MET A C 1
ATOM 531 O O . MET A 1 71 ? 1.988 14.069 -10.404 1.00 83.25 71 MET A O 1
ATOM 535 N N . CYS A 1 72 ? 3.435 15.167 -11.726 1.00 86.50 72 CYS A N 1
ATOM 536 C CA . CYS A 1 72 ? 3.136 16.508 -11.235 1.00 86.50 72 CYS A CA 1
ATOM 537 C C . CYS A 1 72 ? 3.319 17.555 -12.345 1.00 86.50 72 CYS A C 1
ATOM 539 O O . CYS A 1 72 ? 4.191 17.431 -13.200 1.00 86.50 72 CYS A O 1
ATOM 541 N N . LEU A 1 73 ? 2.466 18.585 -12.335 1.00 86.38 73 LEU A N 1
ATOM 542 C CA . LEU A 1 73 ? 2.423 19.662 -13.333 1.00 86.38 73 LEU A CA 1
ATOM 543 C C . LEU A 1 73 ? 2.239 21.007 -12.637 1.00 86.38 73 LEU A C 1
ATOM 545 O O . LEU A 1 73 ? 1.266 21.171 -11.895 1.00 86.38 73 LEU A O 1
ATOM 549 N N . ARG A 1 74 ? 3.116 21.983 -12.871 1.00 87.00 74 ARG A N 1
ATOM 550 C CA . ARG A 1 74 ? 2.978 23.342 -12.327 1.00 87.00 74 ARG A CA 1
ATOM 551 C C . ARG A 1 74 ? 3.382 24.383 -13.354 1.00 87.00 74 ARG A C 1
ATOM 553 O O . ARG A 1 74 ? 4.448 24.279 -13.945 1.00 87.00 74 ARG A O 1
ATOM 560 N N . PHE A 1 75 ? 2.539 25.394 -13.528 1.00 83.44 75 PHE A N 1
ATOM 561 C CA . PHE A 1 75 ? 2.953 26.611 -14.210 1.00 83.44 75 PHE A CA 1
ATOM 562 C C . PHE A 1 75 ? 3.720 27.498 -13.246 1.00 83.44 75 PHE A C 1
ATOM 564 O O . PHE A 1 75 ? 3.350 27.626 -12.076 1.00 83.44 75 PHE A O 1
ATOM 571 N N . ASP A 1 76 ? 4.763 28.121 -13.764 1.00 79.88 76 ASP A N 1
ATOM 572 C CA . ASP A 1 76 ? 5.407 29.237 -13.108 1.00 79.88 76 ASP A CA 1
ATOM 573 C C . ASP A 1 76 ? 4.495 30.480 -13.137 1.00 79.88 76 ASP A C 1
ATOM 575 O O . ASP A 1 76 ? 4.028 30.867 -14.214 1.00 79.88 76 ASP A O 1
ATOM 579 N N . PRO A 1 77 ? 4.263 31.126 -11.978 1.00 70.25 77 PRO A N 1
ATOM 580 C CA . PRO A 1 77 ? 3.499 32.364 -11.884 1.00 70.25 77 PRO A CA 1
ATOM 581 C C . PRO A 1 77 ? 3.994 33.513 -12.772 1.00 70.25 77 PRO A C 1
ATOM 583 O O . PRO A 1 77 ? 3.181 34.347 -13.167 1.00 70.25 77 PRO A O 1
ATOM 586 N N . ILE A 1 78 ? 5.301 33.595 -13.054 1.00 72.25 78 ILE A N 1
ATOM 587 C CA . ILE A 1 78 ? 5.911 34.775 -13.689 1.00 72.25 78 ILE A CA 1
ATOM 588 C C . ILE A 1 78 ? 5.998 34.613 -15.209 1.00 72.25 78 ILE A C 1
ATOM 590 O O . ILE A 1 78 ? 5.400 35.381 -15.957 1.00 72.25 78 ILE A O 1
ATOM 594 N N . TYR A 1 79 ? 6.739 33.613 -15.671 1.00 70.94 79 TYR A N 1
ATOM 595 C CA . TYR A 1 79 ? 7.081 33.391 -17.074 1.00 70.94 79 TYR A CA 1
ATOM 596 C C . TYR A 1 79 ? 6.139 32.417 -17.781 1.00 70.94 79 TYR A C 1
ATOM 598 O O . TYR A 1 79 ? 6.303 32.187 -18.976 1.00 70.94 79 TYR A O 1
ATOM 606 N N . GLN A 1 80 ? 5.163 31.834 -17.074 1.00 73.50 80 GLN A N 1
ATOM 607 C CA . GLN A 1 80 ? 4.209 30.866 -17.633 1.00 73.50 80 GLN A CA 1
ATOM 608 C C . GLN A 1 80 ? 4.872 29.626 -18.251 1.00 73.50 80 GLN A C 1
ATOM 610 O O . GLN A 1 80 ? 4.284 28.941 -19.093 1.00 73.50 80 GLN A O 1
ATOM 615 N N . ASN A 1 81 ? 6.088 29.308 -17.810 1.00 82.12 81 ASN A N 1
ATOM 616 C CA . ASN A 1 81 ? 6.736 28.055 -18.158 1.00 82.12 81 ASN A CA 1
ATOM 617 C C . ASN A 1 81 ? 6.065 26.913 -17.391 1.00 82.12 81 ASN A C 1
ATOM 619 O O . ASN A 1 81 ? 5.733 27.038 -16.211 1.00 82.12 81 ASN A O 1
ATOM 623 N N . LEU A 1 82 ? 5.850 25.794 -18.069 1.00 86.81 82 LEU A N 1
ATOM 624 C CA . LEU A 1 82 ? 5.270 24.590 -17.501 1.00 86.81 82 LEU A CA 1
ATOM 625 C C . LEU A 1 82 ? 6.386 23.664 -17.017 1.00 86.81 82 LEU A C 1
ATOM 627 O O . LEU A 1 82 ? 7.166 23.153 -17.817 1.00 86.81 82 LEU A O 1
ATOM 631 N N . PHE A 1 83 ? 6.422 23.408 -15.716 1.00 88.81 83 PHE A N 1
ATOM 632 C CA . PHE A 1 83 ? 7.323 22.453 -15.082 1.00 88.81 83 PHE A CA 1
ATOM 633 C C . PHE A 1 83 ? 6.604 21.139 -14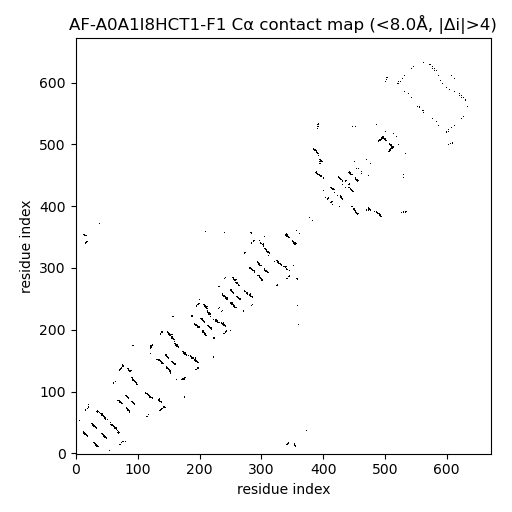.805 1.00 88.81 83 PHE A C 1
ATOM 635 O O . PHE A 1 83 ? 5.457 21.118 -14.340 1.00 88.81 83 PHE A O 1
ATOM 642 N N . VAL A 1 84 ? 7.290 20.037 -15.089 1.00 89.88 84 VAL A N 1
ATOM 643 C CA . VAL A 1 84 ? 6.714 18.693 -15.081 1.00 89.88 84 VAL A CA 1
ATOM 644 C C . VAL A 1 84 ? 7.660 17.724 -14.411 1.00 89.88 84 VAL A C 1
ATOM 646 O O . VAL A 1 84 ? 8.828 17.651 -14.780 1.00 89.88 84 VAL A O 1
ATOM 649 N N . GLY A 1 85 ? 7.139 16.960 -13.458 1.00 89.00 85 GLY A N 1
ATOM 650 C CA . GLY A 1 85 ? 7.815 15.780 -12.936 1.00 89.00 85 GLY A CA 1
ATOM 651 C C . GLY A 1 85 ? 7.242 14.520 -13.562 1.00 89.00 85 GLY A C 1
ATOM 652 O O . GLY A 1 85 ? 6.019 14.343 -13.618 1.00 89.00 85 GLY A O 1
ATOM 653 N N . LEU A 1 86 ? 8.134 13.661 -14.042 1.00 87.25 86 LEU A N 1
ATOM 654 C CA . LEU A 1 86 ? 7.795 12.432 -14.746 1.00 87.25 86 LEU A CA 1
ATOM 655 C C . LEU A 1 86 ? 7.989 11.191 -13.863 1.00 87.25 86 LEU A C 1
ATOM 657 O O . LEU A 1 86 ? 8.752 11.185 -12.893 1.00 87.25 86 LEU A O 1
ATOM 661 N N . GLY A 1 87 ? 7.309 10.109 -14.243 1.00 82.00 87 GLY A N 1
ATOM 662 C CA . GLY A 1 87 ? 7.437 8.777 -13.650 1.00 82.00 87 GLY A CA 1
ATOM 663 C C . GLY A 1 87 ? 8.846 8.192 -13.773 1.00 82.00 87 GLY A C 1
ATOM 664 O O . GLY A 1 87 ? 9.238 7.365 -12.959 1.00 82.00 87 GLY A O 1
ATOM 665 N N . THR A 1 88 ? 9.626 8.671 -14.745 1.00 81.50 88 THR A N 1
ATOM 666 C CA . THR A 1 88 ? 11.040 8.323 -14.955 1.00 81.50 88 THR A CA 1
ATOM 667 C C . THR A 1 88 ? 11.984 8.934 -13.915 1.00 81.50 88 THR A C 1
ATOM 669 O O . THR A 1 88 ? 13.162 8.590 -13.900 1.00 81.50 88 THR A O 1
ATOM 672 N N . GLY A 1 89 ? 11.499 9.852 -13.070 1.00 80.94 89 GLY A N 1
ATOM 673 C CA . GLY A 1 89 ? 12.325 10.603 -12.118 1.00 80.94 89 GLY A CA 1
ATOM 674 C C . GLY A 1 89 ? 12.909 11.902 -12.682 1.00 80.94 89 GLY A C 1
ATOM 675 O O . GLY A 1 89 ? 13.573 12.637 -11.947 1.00 80.94 89 GLY A O 1
ATOM 676 N N . GLU A 1 90 ? 12.635 12.212 -13.953 1.00 85.62 90 GLU A N 1
ATOM 677 C CA . GLU A 1 90 ? 13.101 13.425 -14.628 1.00 85.62 90 GLU A CA 1
ATOM 678 C C . GLU A 1 90 ? 12.186 14.631 -14.380 1.00 85.62 90 GLU A C 1
ATOM 680 O O . GLU A 1 90 ? 10.955 14.524 -14.334 1.00 85.62 90 GLU A O 1
ATOM 685 N N . LEU A 1 91 ? 12.810 15.806 -14.278 1.00 87.38 91 LEU A N 1
ATOM 686 C CA . LEU A 1 91 ? 12.150 17.107 -14.281 1.00 87.38 91 LEU A CA 1
ATOM 687 C C . LEU A 1 91 ? 12.326 17.776 -15.641 1.00 87.38 91 LEU A C 1
ATOM 689 O O . LEU A 1 91 ? 13.439 17.895 -16.148 1.00 87.38 91 LEU A O 1
ATOM 693 N N . VAL A 1 92 ? 11.228 18.251 -16.217 1.00 88.38 92 VAL A N 1
ATOM 694 C CA . VAL A 1 92 ? 11.201 18.882 -17.539 1.00 88.38 92 VAL A CA 1
ATOM 695 C C . VAL A 1 92 ? 10.552 20.256 -17.434 1.00 88.38 92 VAL A C 1
ATOM 697 O O . VAL A 1 92 ? 9.528 20.416 -16.771 1.00 88.38 92 VAL A O 1
ATOM 700 N N . ALA A 1 93 ? 11.130 21.245 -18.113 1.00 87.12 93 ALA A N 1
ATOM 701 C CA . ALA A 1 93 ? 10.544 22.569 -18.286 1.00 87.12 93 ALA A CA 1
ATOM 702 C C . ALA A 1 93 ? 10.090 22.749 -19.741 1.00 87.12 93 ALA A C 1
ATOM 704 O O . ALA A 1 93 ? 10.769 22.319 -20.674 1.00 87.12 93 ALA A O 1
ATOM 705 N N . MET A 1 94 ? 8.942 23.384 -19.948 1.00 84.88 94 MET A N 1
ATOM 706 C CA . MET A 1 94 ? 8.371 23.661 -21.264 1.00 84.88 94 MET A CA 1
ATOM 707 C C . MET A 1 94 ? 7.918 25.116 -21.357 1.00 84.88 94 MET A C 1
ATOM 709 O O . MET A 1 94 ? 7.239 25.613 -20.462 1.00 84.88 94 MET A O 1
ATOM 713 N N . ALA A 1 95 ? 8.249 25.784 -22.458 1.00 77.62 95 ALA A N 1
ATOM 714 C CA . ALA A 1 95 ? 7.730 27.108 -22.781 1.00 77.62 95 ALA A CA 1
ATOM 715 C C . ALA A 1 95 ? 6.519 26.998 -23.704 1.00 77.62 95 ALA A C 1
ATOM 717 O O . ALA A 1 95 ? 6.443 26.114 -24.562 1.00 77.62 95 ALA A O 1
ATOM 718 N N . THR A 1 96 ? 5.600 27.950 -23.563 1.00 67.44 96 THR A N 1
ATOM 719 C CA . THR A 1 96 ? 4.532 28.171 -24.538 1.00 67.44 96 THR A CA 1
ATOM 720 C C . THR A 1 96 ? 4.955 29.309 -25.465 1.00 67.44 96 THR A C 1
ATOM 722 O O . THR A 1 96 ? 4.984 30.467 -25.063 1.00 67.44 96 THR A O 1
ATOM 725 N N . THR A 1 97 ? 5.350 28.997 -26.698 1.00 58.97 97 THR A N 1
ATOM 726 C CA . THR A 1 97 ? 5.757 30.009 -27.689 1.00 58.97 97 THR A CA 1
ATOM 727 C C . THR A 1 97 ? 4.642 30.209 -28.704 1.00 58.97 97 THR A C 1
ATOM 729 O O . THR A 1 97 ? 4.134 29.226 -29.235 1.00 58.97 97 THR A O 1
ATOM 732 N N . ALA A 1 98 ? 4.255 31.449 -29.001 1.00 50.03 98 ALA A N 1
ATOM 733 C CA . ALA A 1 98 ? 3.382 31.742 -30.138 1.00 50.03 98 ALA A CA 1
ATOM 734 C C . ALA A 1 98 ? 4.217 31.750 -31.429 1.00 50.03 98 ALA A C 1
ATOM 736 O O . ALA A 1 98 ? 5.215 32.466 -31.487 1.00 50.03 98 ALA A O 1
ATOM 737 N N . GLU A 1 99 ? 3.841 30.968 -32.443 1.00 41.22 99 GLU A N 1
ATOM 738 C CA . GLU A 1 99 ? 4.373 31.165 -33.797 1.00 41.22 99 GLU A CA 1
ATOM 739 C C . GLU A 1 99 ? 3.558 32.254 -34.508 1.00 41.22 99 GLU A C 1
ATOM 741 O O . GLU A 1 99 ? 2.325 32.215 -34.516 1.00 41.22 99 GLU A O 1
ATOM 746 N N . GLU A 1 100 ? 4.243 33.233 -35.105 1.00 37.34 100 GLU A N 1
ATOM 747 C CA . GLU A 1 100 ? 3.658 34.052 -36.168 1.00 37.34 100 GLU A CA 1
ATOM 748 C C . GLU A 1 100 ? 3.687 33.225 -37.458 1.00 37.34 100 GLU A C 1
ATOM 750 O O . GLU A 1 100 ? 4.749 32.747 -37.861 1.00 37.34 100 GLU A O 1
ATOM 755 N N . GLU A 1 101 ? 2.534 33.028 -38.107 1.00 36.09 101 GLU A N 1
ATOM 756 C CA . GLU A 1 101 ? 2.513 32.342 -39.400 1.00 36.09 101 GLU A CA 1
ATOM 757 C C . GLU A 1 101 ? 3.350 33.127 -40.430 1.00 36.09 101 GLU A C 1
ATOM 759 O O . GLU A 1 101 ? 3.124 34.328 -40.628 1.00 36.09 101 GLU A O 1
ATOM 764 N N . PRO A 1 102 ? 4.293 32.482 -41.142 1.00 38.00 102 PRO A N 1
ATOM 765 C CA . PRO A 1 102 ? 5.057 33.146 -42.181 1.00 38.00 102 PRO A CA 1
ATOM 766 C C . PRO A 1 102 ? 4.189 33.292 -43.437 1.00 38.00 102 PRO A C 1
ATOM 768 O O . PRO A 1 102 ? 4.182 32.430 -44.312 1.00 38.00 102 PRO A O 1
ATOM 771 N N . GLY A 1 103 ? 3.472 34.414 -43.539 1.00 43.47 103 GLY A N 1
ATOM 772 C CA . GLY A 1 103 ? 2.911 34.893 -44.804 1.00 43.47 103 GLY A CA 1
ATOM 773 C C . GLY A 1 103 ? 1.466 35.381 -44.756 1.00 43.47 103 GLY A C 1
ATOM 774 O O . GLY A 1 103 ? 0.576 34.713 -45.263 1.00 43.47 103 GLY A O 1
ATOM 775 N N . SER A 1 104 ? 1.232 36.606 -44.276 1.00 36.81 104 SER A N 1
ATOM 776 C CA . SER A 1 104 ? 0.084 37.410 -44.725 1.00 36.81 104 SER A CA 1
ATOM 777 C C . SER A 1 104 ? 0.322 38.899 -44.458 1.00 36.81 104 SER A C 1
ATOM 779 O O . SER A 1 104 ? -0.091 39.446 -43.438 1.00 36.81 104 SER A O 1
ATOM 781 N N . ASN A 1 105 ? 0.970 39.577 -45.409 1.00 46.09 105 ASN A N 1
ATOM 782 C CA . ASN A 1 105 ? 0.984 41.039 -45.495 1.00 46.09 105 ASN A CA 1
ATOM 783 C C . ASN A 1 105 ? -0.399 41.530 -45.955 1.00 46.09 105 ASN A C 1
ATOM 785 O O . ASN A 1 105 ? -0.571 41.884 -47.115 1.00 46.09 105 ASN A O 1
ATOM 789 N N . ASN A 1 106 ? -1.394 41.528 -45.071 1.00 37.72 106 ASN A N 1
ATOM 790 C CA . ASN A 1 106 ? -2.625 42.288 -45.275 1.00 37.72 106 ASN A CA 1
ATOM 791 C C . ASN A 1 106 ? -3.133 42.797 -43.928 1.00 37.72 106 ASN A C 1
ATOM 793 O O . ASN A 1 106 ? -3.493 42.029 -43.039 1.00 37.72 106 ASN A O 1
ATOM 797 N N . GLY A 1 107 ? -3.125 44.122 -43.786 1.00 45.97 107 GLY A N 1
ATOM 798 C CA . GLY A 1 107 ? -3.596 44.822 -42.604 1.00 45.97 107 GLY A CA 1
ATOM 799 C C . GLY A 1 107 ? -5.104 44.684 -42.438 1.00 45.97 107 GLY A C 1
ATOM 800 O O . GLY A 1 107 ? -5.851 45.469 -43.001 1.00 45.97 107 GLY A O 1
ATOM 801 N N . SER A 1 108 ? -5.532 43.697 -41.654 1.00 36.91 108 SER A N 1
ATOM 802 C CA . SER A 1 108 ? -6.730 43.726 -40.806 1.00 36.91 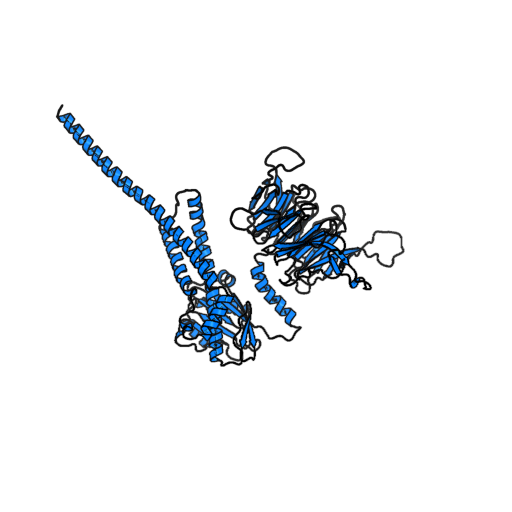108 SER A CA 1
ATOM 803 C C . SER A 1 108 ? -6.901 42.370 -40.116 1.00 36.91 108 SER A C 1
ATOM 805 O O . SER A 1 108 ? -6.999 41.355 -40.802 1.00 36.91 108 SER A O 1
ATOM 807 N N . GLY A 1 109 ? -7.058 42.366 -38.792 1.00 33.88 109 GLY A N 1
ATOM 808 C CA . GLY A 1 109 ? -7.760 41.291 -38.086 1.00 33.88 109 GLY A CA 1
ATOM 809 C C . GLY A 1 109 ? -6.889 40.297 -37.318 1.00 33.88 109 GLY A C 1
ATOM 810 O O . GLY A 1 109 ? -5.986 39.670 -37.861 1.00 33.88 109 GLY A O 1
ATOM 811 N N . GLU A 1 110 ? -7.235 40.147 -36.039 1.00 44.50 110 GLU A N 1
ATOM 812 C CA . GLU A 1 110 ? -6.824 39.087 -35.119 1.00 44.50 110 GLU A CA 1
ATOM 813 C C . GLU A 1 110 ? -6.760 37.707 -35.792 1.00 44.50 110 GLU A C 1
ATOM 815 O O . GLU A 1 110 ? -7.789 37.082 -36.041 1.00 44.50 110 GLU A O 1
ATOM 820 N N . ARG A 1 111 ? -5.552 37.187 -36.014 1.00 40.12 111 ARG A N 1
ATOM 821 C CA . ARG A 1 111 ? -5.298 35.746 -36.146 1.00 40.12 111 ARG A CA 1
ATOM 822 C C . ARG A 1 111 ? -3.931 35.409 -35.556 1.00 40.12 111 ARG A C 1
ATOM 824 O O . ARG A 1 111 ? -2.953 35.262 -36.273 1.00 40.12 111 ARG A O 1
ATOM 831 N N . GLN A 1 112 ? -3.877 35.293 -34.229 1.00 37.62 112 GLN A N 1
ATOM 832 C CA . GLN A 1 112 ? -2.807 34.568 -33.539 1.00 37.62 112 GLN A CA 1
ATOM 833 C C . GLN A 1 112 ? -3.303 33.161 -33.190 1.00 37.62 112 GLN A C 1
ATOM 835 O O . GLN A 1 112 ? -4.280 33.034 -32.453 1.00 37.62 112 GLN A O 1
ATOM 840 N N . ARG A 1 113 ? -2.634 32.131 -33.720 1.00 41.53 113 ARG A N 1
ATOM 841 C CA . ARG A 1 113 ? -2.513 30.724 -33.258 1.00 41.53 113 ARG A CA 1
ATOM 842 C C . ARG A 1 113 ? -1.658 30.004 -34.322 1.00 41.53 113 ARG A C 1
ATOM 844 O O . ARG A 1 113 ? -1.898 30.283 -35.490 1.00 41.53 113 ARG A O 1
ATOM 851 N N . PRO A 1 114 ? -0.702 29.116 -33.979 1.00 36.78 114 PRO A N 1
ATOM 852 C CA . PRO A 1 114 ? -0.687 28.197 -32.838 1.00 36.78 114 PRO A CA 1
ATOM 853 C C . PRO A 1 114 ? 0.384 28.517 -31.776 1.00 36.78 114 PRO A C 1
ATOM 855 O O . PRO A 1 114 ? 1.447 29.063 -32.064 1.00 36.78 114 PRO A O 1
ATOM 858 N N . ARG A 1 115 ? 0.106 28.157 -30.513 1.00 53.69 115 ARG A N 1
ATOM 859 C CA . ARG A 1 115 ? 1.111 28.170 -29.438 1.00 53.69 115 ARG A CA 1
ATOM 860 C C . ARG A 1 115 ? 1.776 26.795 -29.388 1.00 53.69 115 ARG A C 1
ATOM 862 O O . ARG A 1 115 ? 1.118 25.828 -29.019 1.00 53.69 115 ARG A O 1
ATOM 869 N N . LEU A 1 116 ? 3.047 26.693 -29.758 1.00 54.53 116 LEU A N 1
ATOM 870 C CA . LEU A 1 116 ? 3.820 25.458 -29.645 1.00 54.53 116 LEU A CA 1
ATOM 871 C C . LEU A 1 116 ? 4.267 25.270 -28.187 1.00 54.53 116 LEU A C 1
ATOM 873 O O . LEU A 1 116 ? 4.721 26.214 -27.539 1.00 54.53 116 LEU A O 1
ATOM 877 N N . LEU A 1 117 ? 4.124 24.051 -27.661 1.00 64.94 117 LEU A N 1
ATOM 878 C CA . LEU A 1 117 ? 4.717 23.676 -26.379 1.00 64.94 117 LEU A CA 1
ATOM 879 C C . LEU A 1 117 ? 6.124 23.146 -26.668 1.00 64.94 117 LEU A C 1
ATOM 881 O O . LEU A 1 117 ? 6.269 22.021 -27.145 1.00 64.94 117 LEU A O 1
ATOM 885 N N . ARG A 1 118 ? 7.153 23.969 -26.441 1.00 69.69 118 ARG A N 1
ATOM 886 C CA . ARG A 1 118 ? 8.551 23.580 -26.674 1.00 69.69 118 ARG A CA 1
ATOM 887 C C . ARG A 1 118 ? 9.191 23.153 -25.365 1.00 69.69 118 ARG A C 1
ATOM 889 O O . ARG A 1 118 ? 9.236 23.930 -24.414 1.00 69.69 118 ARG A O 1
ATOM 896 N N . GLN A 1 119 ? 9.742 21.947 -25.337 1.00 76.12 119 GLN A N 1
ATOM 897 C CA . GLN A 1 119 ? 10.596 21.508 -24.241 1.00 76.12 119 GLN A CA 1
ATOM 898 C C . GLN A 1 119 ? 11.895 22.326 -24.210 1.00 76.12 119 GLN A C 1
ATOM 900 O O . GLN A 1 119 ? 12.609 22.433 -25.208 1.00 76.12 119 GLN A O 1
ATOM 905 N N . LEU A 1 120 ? 12.181 22.916 -23.050 1.00 69.75 120 LEU A N 1
ATOM 906 C CA . LEU A 1 120 ? 13.339 23.762 -22.785 1.00 69.75 120 LEU A CA 1
ATOM 907 C C . LEU A 1 120 ? 14.537 22.894 -22.370 1.00 69.75 120 LEU A C 1
ATOM 909 O O . LEU A 1 120 ? 15.005 22.949 -21.236 1.00 69.75 120 LEU A O 1
ATOM 913 N N . GLY A 1 121 ? 14.999 22.057 -23.301 1.00 70.19 121 GLY A N 1
ATOM 914 C CA . GLY A 1 121 ? 16.144 21.166 -23.110 1.00 70.19 121 GLY A CA 1
ATOM 915 C C . GLY A 1 121 ? 15.816 19.789 -22.522 1.00 70.19 121 GLY A C 1
ATOM 916 O O . GLY A 1 121 ? 14.678 19.490 -22.159 1.00 70.19 121 GLY A O 1
ATOM 917 N N . GLN A 1 122 ? 16.816 18.910 -22.461 1.00 80.06 122 GLN A N 1
ATOM 918 C CA . GLN A 1 122 ? 16.669 17.558 -21.917 1.00 80.06 122 GLN A CA 1
ATOM 919 C C . GLN A 1 122 ? 16.291 17.585 -20.431 1.00 80.06 122 GLN A C 1
ATOM 921 O O . GLN A 1 122 ? 16.649 18.517 -19.704 1.00 80.06 122 GLN A O 1
ATOM 926 N N . GLY A 1 123 ? 15.560 16.550 -20.006 1.00 78.75 123 GLY A N 1
ATOM 927 C CA . GLY A 1 123 ? 15.103 16.389 -18.632 1.00 78.75 123 GLY A CA 1
ATOM 928 C C . GLY A 1 123 ? 16.264 16.342 -17.645 1.00 78.75 123 GLY A C 1
ATOM 929 O O . GLY A 1 123 ? 17.308 15.739 -17.896 1.00 78.75 123 GLY A O 1
ATOM 930 N N . TRP A 1 124 ? 16.081 17.002 -16.509 1.00 83.88 124 TRP A N 1
ATOM 931 C CA . TRP A 1 124 ? 17.053 17.014 -15.433 1.00 83.88 124 TRP A CA 1
ATOM 932 C C . TRP A 1 124 ? 16.808 15.864 -14.460 1.00 83.88 124 TRP A C 1
ATOM 934 O O . TRP A 1 124 ? 15.673 15.632 -14.039 1.00 83.88 124 TRP A O 1
ATOM 944 N N . ARG A 1 125 ? 17.893 15.219 -14.021 1.00 79.44 125 ARG A N 1
ATOM 945 C CA . ARG A 1 125 ? 17.898 14.291 -12.886 1.00 79.44 125 ARG A CA 1
ATOM 946 C C . ARG A 1 125 ? 19.064 14.598 -11.934 1.00 79.44 125 ARG A C 1
ATOM 948 O O . ARG A 1 125 ? 20.153 14.934 -12.416 1.00 79.44 125 ARG A O 1
ATOM 955 N N . PRO A 1 126 ? 18.888 14.467 -10.609 1.00 72.31 126 PRO A N 1
ATOM 956 C CA . PRO A 1 126 ? 19.981 14.647 -9.652 1.00 72.31 126 PRO A CA 1
ATOM 957 C C . PRO A 1 126 ? 21.089 13.592 -9.849 1.00 72.31 126 PRO A C 1
ATOM 959 O O . PRO A 1 126 ? 20.802 12.404 -9.936 1.00 72.31 126 PRO A O 1
ATOM 962 N N . SER A 1 127 ? 22.364 13.997 -9.916 1.00 59.03 127 SER A N 1
ATOM 963 C CA . SER A 1 127 ? 23.477 13.161 -10.416 1.00 59.03 127 SER A CA 1
ATOM 964 C C . SER A 1 127 ? 24.245 12.343 -9.360 1.00 59.03 127 SER A C 1
ATOM 966 O O . SER A 1 127 ? 25.446 12.125 -9.510 1.00 59.03 127 SER A O 1
ATOM 968 N N . THR A 1 128 ? 23.601 11.895 -8.280 1.00 54.97 128 THR A N 1
ATOM 969 C CA . THR A 1 128 ? 24.257 11.103 -7.215 1.00 54.97 128 THR A CA 1
ATOM 970 C C . THR A 1 128 ? 23.475 9.823 -6.925 1.00 54.97 128 THR A C 1
ATOM 972 O O . THR A 1 128 ? 22.688 9.767 -5.982 1.00 54.97 128 THR A O 1
ATOM 975 N N . ASP A 1 129 ? 23.669 8.803 -7.763 1.00 42.41 129 ASP A N 1
ATOM 976 C CA . ASP A 1 129 ? 22.942 7.531 -7.689 1.00 42.41 129 ASP A CA 1
ATOM 977 C C . ASP A 1 129 ? 23.761 6.448 -6.972 1.00 42.41 129 ASP A C 1
ATOM 979 O O . ASP A 1 129 ? 24.594 5.765 -7.564 1.00 42.41 129 ASP A O 1
ATOM 983 N N . SER A 1 130 ? 23.481 6.258 -5.684 1.00 45.12 130 SER A N 1
ATOM 984 C CA . SER A 1 130 ? 23.628 4.958 -5.006 1.00 45.12 130 SER A CA 1
ATOM 985 C C . SER A 1 130 ? 22.280 4.388 -4.538 1.00 45.12 130 SER A C 1
ATOM 987 O O . SER A 1 130 ? 22.182 3.200 -4.252 1.00 45.12 130 SER A O 1
ATOM 989 N N . PHE A 1 131 ? 21.220 5.202 -4.547 1.00 46.12 131 PHE A N 1
ATOM 990 C CA . PHE A 1 131 ? 19.841 4.823 -4.245 1.00 46.12 131 PHE A CA 1
ATOM 991 C C . PHE A 1 131 ? 18.990 5.244 -5.444 1.00 46.12 131 PHE A C 1
ATOM 993 O O . PHE A 1 131 ? 18.822 6.439 -5.662 1.00 46.12 131 PHE A O 1
ATOM 1000 N N . GLY A 1 132 ? 18.553 4.280 -6.260 1.00 49.34 132 GLY A N 1
ATOM 1001 C CA . GLY A 1 132 ? 17.963 4.515 -7.583 1.00 49.34 132 GLY A CA 1
ATOM 1002 C C . GLY A 1 132 ? 16.947 5.664 -7.660 1.00 49.34 132 GLY A C 1
ATOM 1003 O O . GLY A 1 132 ? 16.178 5.915 -6.729 1.00 49.34 132 GLY A O 1
ATOM 1004 N N . SER A 1 133 ? 16.948 6.354 -8.801 1.00 57.44 133 SER A N 1
ATOM 1005 C CA . SER A 1 133 ? 16.025 7.448 -9.108 1.00 57.44 133 SER A CA 1
ATOM 1006 C C . SER A 1 133 ? 14.576 6.936 -9.128 1.00 57.44 133 SER A C 1
ATOM 1008 O O . SER A 1 133 ? 14.166 6.233 -10.049 1.00 57.44 133 SER A O 1
ATOM 1010 N N . GLY A 1 134 ? 13.813 7.210 -8.064 1.00 72.62 134 GLY A N 1
ATOM 1011 C CA . GLY A 1 134 ? 12.364 6.972 -8.025 1.00 72.62 134 GLY A CA 1
ATOM 1012 C C . GLY A 1 134 ? 11.601 7.994 -8.877 1.00 72.62 134 GLY A C 1
ATOM 1013 O O . GLY A 1 134 ? 12.203 8.926 -9.404 1.00 72.62 134 GLY A O 1
ATOM 1014 N N . ALA A 1 135 ? 10.274 7.881 -8.994 1.00 83.75 135 ALA A N 1
ATOM 1015 C CA . ALA A 1 135 ? 9.498 8.894 -9.712 1.00 83.75 135 ALA A CA 1
ATOM 1016 C C . ALA A 1 135 ? 9.496 10.236 -8.962 1.00 83.75 135 ALA A C 1
ATOM 1018 O O . ALA A 1 135 ? 9.601 10.273 -7.730 1.00 83.75 135 ALA A O 1
ATOM 1019 N N . VAL A 1 136 ? 9.307 11.338 -9.695 1.00 87.88 136 VAL A N 1
ATOM 1020 C CA . VAL A 1 136 ? 9.024 12.638 -9.073 1.00 87.88 136 VAL A CA 1
ATOM 1021 C C . VAL A 1 136 ? 7.607 12.593 -8.506 1.00 87.88 136 VAL A C 1
ATOM 1023 O O . VAL A 1 136 ? 6.638 12.461 -9.247 1.00 87.88 136 VAL A O 1
ATOM 1026 N N . SER A 1 137 ? 7.457 12.701 -7.193 1.00 87.50 137 SER A N 1
ATOM 1027 C CA . SER A 1 137 ? 6.168 12.576 -6.503 1.00 87.50 137 SER A CA 1
ATOM 1028 C C . SER A 1 137 ? 5.584 13.913 -6.059 1.00 87.50 137 SER A C 1
ATOM 1030 O O . SER A 1 137 ? 4.363 14.029 -5.942 1.00 87.50 137 SER A O 1
ATOM 1032 N N . ALA A 1 138 ? 6.418 14.936 -5.863 1.00 89.44 138 ALA A N 1
ATOM 1033 C CA . ALA A 1 138 ? 6.000 16.270 -5.443 1.00 89.44 138 ALA A CA 1
ATOM 1034 C C . ALA A 1 138 ? 6.757 17.363 -6.209 1.00 89.44 138 ALA A C 1
ATOM 1036 O O . ALA A 1 138 ? 7.944 17.220 -6.485 1.00 89.44 138 ALA A O 1
ATOM 1037 N N . LEU A 1 139 ? 6.071 18.461 -6.539 1.00 91.12 139 LEU A N 1
ATOM 1038 C CA . LEU A 1 139 ? 6.663 19.617 -7.216 1.00 91.12 139 LEU A CA 1
ATOM 1039 C C . LEU A 1 139 ? 5.956 20.913 -6.813 1.00 91.12 139 LEU A C 1
ATOM 1041 O O . LEU A 1 139 ? 4.724 21.006 -6.892 1.00 91.12 139 LEU A O 1
ATOM 1045 N N . ALA A 1 140 ? 6.754 21.913 -6.456 1.00 91.19 140 ALA A N 1
ATOM 1046 C CA . ALA A 1 140 ? 6.351 23.297 -6.255 1.00 91.19 140 ALA A CA 1
ATOM 1047 C C . ALA A 1 140 ? 7.328 24.232 -6.979 1.00 91.19 140 ALA A C 1
ATOM 1049 O O . ALA A 1 140 ? 8.528 23.964 -7.025 1.00 91.19 140 ALA A O 1
ATOM 1050 N N . ILE A 1 141 ? 6.804 25.321 -7.546 1.00 88.88 141 ILE A N 1
ATOM 1051 C CA . ILE A 1 141 ? 7.573 26.332 -8.281 1.00 88.88 141 ILE A CA 1
ATOM 1052 C C . ILE A 1 141 ? 7.326 27.695 -7.641 1.00 88.88 141 ILE A C 1
ATOM 1054 O O . ILE A 1 141 ? 6.190 28.023 -7.286 1.00 88.88 141 ILE A O 1
ATOM 1058 N N . ARG A 1 142 ? 8.394 28.478 -7.501 1.00 86.06 142 ARG A N 1
ATOM 1059 C CA . ARG A 1 142 ? 8.402 29.835 -6.956 1.00 86.06 142 ARG A CA 1
ATOM 1060 C C . ARG A 1 142 ? 9.279 30.732 -7.830 1.00 86.06 142 ARG A C 1
ATOM 1062 O O . ARG A 1 142 ? 10.258 30.267 -8.404 1.00 86.06 142 ARG A O 1
ATOM 1069 N N . ASP A 1 143 ? 8.936 32.016 -7.894 1.00 77.81 143 ASP A N 1
ATOM 1070 C CA . ASP A 1 143 ? 9.778 33.084 -8.452 1.00 77.81 143 ASP A CA 1
ATOM 1071 C C . ASP A 1 143 ? 10.423 32.753 -9.818 1.00 77.81 143 ASP A C 1
ATOM 1073 O O . ASP A 1 143 ? 11.610 33.004 -10.031 1.00 77.81 143 ASP A O 1
ATOM 1077 N N . GLY A 1 144 ? 9.683 32.153 -10.755 1.00 73.69 144 GLY A N 1
ATOM 1078 C CA . GLY A 1 144 ? 10.217 31.818 -12.072 1.00 73.69 144 GLY A CA 1
ATOM 1079 C C . GLY A 1 144 ? 10.750 30.395 -12.164 1.00 73.69 144 GLY A C 1
ATOM 1080 O O . GLY A 1 144 ? 10.126 29.490 -12.717 1.00 73.69 144 GLY A O 1
ATOM 1081 N N . TRP A 1 145 ? 11.957 30.225 -11.636 1.00 82.88 145 TRP A N 1
ATOM 1082 C CA . TRP A 1 145 ? 12.777 29.031 -11.841 1.00 82.88 145 TRP A CA 1
ATOM 1083 C C . TRP A 1 145 ? 13.201 28.348 -10.539 1.00 82.88 145 TRP A C 1
ATOM 1085 O O . TRP A 1 145 ? 13.935 27.363 -10.574 1.00 82.88 145 TRP A O 1
ATOM 1095 N N . HIS A 1 146 ? 12.737 28.818 -9.380 1.00 87.81 146 HIS A N 1
ATOM 1096 C CA . HIS A 1 146 ? 13.026 28.149 -8.117 1.00 87.81 146 HIS A CA 1
ATOM 1097 C C . HIS A 1 146 ? 12.080 26.965 -7.935 1.00 87.81 146 HIS A C 1
ATOM 1099 O O . HIS A 1 146 ? 10.876 27.133 -7.736 1.00 87.81 146 HIS A O 1
ATOM 1105 N N . ALA A 1 147 ? 12.631 25.758 -8.004 1.00 89.62 147 ALA A N 1
ATOM 1106 C CA . ALA A 1 147 ? 11.877 24.524 -7.891 1.00 89.62 147 ALA A CA 1
ATOM 1107 C C . ALA A 1 147 ? 12.185 23.813 -6.578 1.00 89.62 147 ALA A C 1
ATOM 1109 O O . ALA A 1 147 ? 13.342 23.692 -6.176 1.00 89.62 147 ALA A O 1
ATOM 1110 N N . LEU A 1 148 ? 11.132 23.301 -5.948 1.00 92.31 148 LEU A N 1
ATOM 1111 C CA . LEU A 1 148 ? 11.194 22.325 -4.871 1.00 92.31 148 LEU A CA 1
ATOM 1112 C C . LEU A 1 148 ? 10.559 21.035 -5.380 1.00 92.31 148 LEU A C 1
ATOM 1114 O O . LEU A 1 148 ? 9.355 20.992 -5.649 1.00 92.31 148 LEU A O 1
ATOM 1118 N N . ALA A 1 149 ? 11.368 19.995 -5.517 1.00 90.81 149 ALA A N 1
ATOM 1119 C CA . ALA A 1 149 ? 10.948 18.699 -6.023 1.00 90.81 149 ALA A CA 1
ATOM 1120 C C . ALA A 1 149 ? 11.228 17.601 -4.998 1.00 90.81 149 ALA A C 1
ATOM 1122 O O . ALA A 1 149 ? 12.265 17.604 -4.336 1.00 90.81 149 ALA A O 1
ATOM 1123 N N . GLY A 1 150 ? 10.288 16.669 -4.869 1.00 89.25 150 GLY A N 1
ATOM 1124 C CA . GLY A 1 150 ? 10.397 15.486 -4.024 1.00 89.25 150 GLY A CA 1
ATOM 1125 C C . GLY A 1 150 ? 10.243 14.219 -4.853 1.00 89.25 150 GLY A C 1
ATOM 1126 O O . GLY A 1 150 ? 9.441 14.181 -5.789 1.00 89.25 150 GLY A O 1
ATOM 1127 N N . TRP A 1 151 ? 11.000 13.191 -4.488 1.00 88.31 151 TRP A N 1
ATOM 1128 C CA . TRP A 1 151 ? 10.991 11.880 -5.124 1.00 88.31 151 TRP A CA 1
ATOM 1129 C C . TRP A 1 151 ? 10.442 10.817 -4.177 1.00 88.31 151 TRP A C 1
ATOM 1131 O O . TRP A 1 151 ? 10.447 10.950 -2.949 1.00 88.31 151 TRP A O 1
ATOM 1141 N N . GLU A 1 152 ? 10.020 9.703 -4.759 1.00 84.56 152 GLU A N 1
ATOM 1142 C CA . GLU A 1 152 ? 9.479 8.569 -4.005 1.00 84.56 152 GLU A CA 1
ATOM 1143 C C . GLU A 1 152 ? 10.518 7.840 -3.165 1.00 84.56 152 GLU A C 1
ATOM 1145 O O . GLU A 1 152 ? 10.173 7.215 -2.166 1.00 84.56 152 GLU A O 1
ATOM 1150 N N . SER A 1 153 ? 11.791 7.984 -3.526 1.00 80.56 153 SER A N 1
ATOM 1151 C CA . SER A 1 153 ? 12.920 7.536 -2.713 1.00 80.56 153 SER A CA 1
ATOM 1152 C C . SER A 1 153 ? 13.061 8.310 -1.396 1.00 80.56 153 SER A C 1
ATOM 1154 O O . SER A 1 153 ? 13.913 7.965 -0.585 1.00 80.56 153 SER A O 1
ATOM 1156 N N . GLY A 1 154 ? 12.267 9.366 -1.184 1.00 80.31 154 GLY A N 1
ATOM 1157 C CA . GLY A 1 154 ? 12.394 10.278 -0.050 1.00 80.31 154 GLY A CA 1
ATOM 1158 C C . GLY A 1 154 ? 13.387 11.413 -0.297 1.00 80.31 154 GLY A C 1
ATOM 1159 O O . GLY A 1 154 ? 13.540 12.292 0.545 1.00 80.31 154 GLY A O 1
ATOM 1160 N N . ARG A 1 155 ? 14.049 11.459 -1.459 1.00 86.00 155 ARG A N 1
ATOM 1161 C CA . ARG A 1 155 ? 14.927 12.578 -1.820 1.00 86.00 155 ARG A CA 1
ATOM 1162 C C . ARG A 1 155 ? 14.116 13.861 -2.007 1.00 86.00 155 ARG A C 1
ATOM 1164 O O . ARG A 1 155 ? 13.034 13.839 -2.591 1.00 86.00 155 ARG A O 1
ATOM 1171 N N . LEU A 1 156 ? 14.671 14.977 -1.553 1.00 88.81 156 LEU A N 1
ATOM 1172 C CA . LEU A 1 156 ? 14.125 16.318 -1.722 1.00 88.81 156 LEU A CA 1
ATOM 1173 C C . LEU A 1 156 ? 15.215 17.222 -2.294 1.00 88.81 156 LEU A C 1
ATOM 1175 O O . LEU A 1 156 ? 16.350 17.191 -1.822 1.00 88.81 156 LEU A O 1
ATOM 1179 N N . VAL A 1 157 ? 14.887 18.024 -3.300 1.00 89.62 157 VAL A N 1
ATOM 1180 C CA . VAL A 1 157 ? 15.818 18.996 -3.874 1.00 89.62 157 VAL A CA 1
ATOM 1181 C C . VAL A 1 157 ? 15.140 20.346 -4.005 1.00 89.62 157 VAL A C 1
ATOM 1183 O O . VAL A 1 157 ? 14.034 20.441 -4.535 1.00 89.62 157 VAL A O 1
ATOM 1186 N N . CYS A 1 158 ? 15.827 21.391 -3.549 1.00 90.12 158 CYS A N 1
ATOM 1187 C CA . CYS A 1 158 ? 15.467 22.775 -3.816 1.00 90.12 158 CYS A CA 1
ATOM 1188 C C . CYS A 1 158 ? 16.627 23.472 -4.532 1.00 90.12 158 CYS A C 1
ATOM 1190 O O . CYS A 1 158 ? 17.743 23.545 -4.003 1.00 90.12 158 CYS A O 1
ATOM 1192 N N . CYS A 1 159 ? 16.364 23.971 -5.739 1.00 86.94 159 CYS A N 1
ATOM 1193 C CA . CYS A 1 159 ? 17.352 24.634 -6.586 1.00 86.94 159 CYS A CA 1
ATOM 1194 C C . CYS A 1 159 ? 16.711 25.697 -7.490 1.00 86.94 159 CYS A C 1
ATOM 1196 O O . CYS A 1 159 ? 15.507 25.680 -7.750 1.00 86.94 159 CYS A O 1
ATOM 1198 N N . SER A 1 160 ? 17.533 26.635 -7.965 1.00 86.50 160 SER A N 1
ATOM 1199 C CA . SER A 1 160 ? 17.171 27.484 -9.101 1.00 86.50 160 SER A CA 1
ATOM 1200 C C . SER A 1 160 ? 17.504 26.730 -10.381 1.00 86.50 160 SER A C 1
ATOM 1202 O O . SER A 1 160 ? 18.652 26.333 -10.578 1.00 86.50 160 SER A O 1
ATOM 1204 N N . LEU A 1 161 ? 16.506 26.477 -11.215 1.00 83.50 161 LEU A N 1
ATOM 1205 C CA . LEU A 1 161 ? 16.659 25.779 -12.481 1.00 83.50 161 LEU A CA 1
ATOM 1206 C C . LEU A 1 161 ? 17.117 26.759 -13.570 1.00 83.50 161 LEU A C 1
ATOM 1208 O O . LEU A 1 161 ? 16.659 27.892 -13.656 1.00 83.50 161 LEU A O 1
ATOM 1212 N N . ALA A 1 162 ? 18.014 26.315 -14.434 1.00 80.62 162 ALA A N 1
ATOM 1213 C CA . ALA A 1 162 ? 18.438 27.043 -15.615 1.00 80.62 162 ALA A CA 1
ATOM 1214 C C . ALA A 1 162 ? 18.531 26.086 -16.800 1.00 80.62 162 ALA A C 1
ATOM 1216 O O . ALA A 1 162 ? 18.737 24.880 -16.650 1.00 80.62 162 ALA A O 1
ATOM 1217 N N . VAL A 1 163 ? 18.361 26.644 -17.991 1.00 79.69 163 VAL A N 1
ATOM 1218 C CA . VAL A 1 163 ? 18.527 25.921 -19.247 1.00 79.69 163 VAL A CA 1
ATOM 1219 C C . VAL A 1 163 ? 19.896 26.303 -19.782 1.00 79.69 163 VAL A C 1
ATOM 1221 O O . VAL A 1 163 ? 20.081 27.413 -20.280 1.00 79.69 163 VAL A O 1
ATOM 1224 N N . GLU A 1 164 ? 20.864 25.407 -19.629 1.00 74.62 164 GLU A N 1
ATOM 1225 C CA . GLU A 1 164 ? 22.237 25.633 -20.079 1.00 74.62 164 GLU A CA 1
ATOM 1226 C C . GLU A 1 164 ? 22.463 24.912 -21.414 1.00 74.62 164 GLU A C 1
ATOM 1228 O O . GLU A 1 164 ? 22.114 23.737 -21.577 1.00 74.62 164 GLU A O 1
ATOM 1233 N N . VAL A 1 165 ? 23.039 25.631 -22.380 1.00 74.75 165 VAL A N 1
ATOM 1234 C CA . VAL A 1 165 ? 23.494 25.071 -23.658 1.00 74.75 165 VAL A CA 1
ATOM 1235 C C . VAL A 1 165 ? 24.984 24.750 -23.516 1.00 74.75 165 VAL A C 1
ATOM 1237 O O . VAL A 1 165 ? 25.732 25.635 -23.103 1.00 74.75 165 VAL A O 1
ATOM 1240 N N . PRO A 1 166 ? 25.440 23.525 -23.837 1.00 69.00 166 PRO A N 1
ATOM 1241 C CA . PRO A 1 166 ? 26.861 23.186 -23.810 1.00 69.00 166 PRO A CA 1
ATOM 1242 C C . PRO A 1 166 ? 27.680 24.126 -24.704 1.00 69.00 166 PRO A C 1
ATOM 1244 O O . PRO A 1 166 ? 27.243 24.443 -25.814 1.00 69.00 166 PRO A O 1
ATOM 1247 N N . ASP A 1 167 ? 28.869 24.537 -24.255 1.00 53.19 167 ASP A N 1
ATOM 1248 C CA . ASP A 1 167 ? 29.758 25.418 -25.023 1.00 53.19 167 ASP A CA 1
ATOM 1249 C C . ASP A 1 167 ? 30.023 24.842 -26.429 1.00 53.19 167 ASP A C 1
ATOM 1251 O O . ASP A 1 167 ? 30.599 23.764 -26.584 1.00 53.19 167 ASP A O 1
ATOM 1255 N N . GLY A 1 168 ? 29.572 25.556 -27.469 1.00 56.12 168 GLY A N 1
ATOM 1256 C CA . GLY A 1 168 ? 29.692 25.144 -28.876 1.00 56.12 168 GLY A CA 1
ATOM 1257 C C . GLY A 1 168 ? 28.582 24.222 -29.413 1.00 56.12 168 GLY A C 1
ATOM 1258 O O . GLY A 1 168 ? 28.687 23.762 -30.550 1.00 56.12 168 GLY A O 1
ATOM 1259 N N . GLY A 1 169 ? 27.526 23.946 -28.637 1.00 56.53 169 GLY A N 1
ATOM 1260 C CA . GLY A 1 169 ? 26.383 23.107 -29.024 1.00 56.53 169 GLY A CA 1
ATOM 1261 C C . GLY A 1 169 ? 25.194 23.866 -29.640 1.00 56.53 169 GLY A C 1
ATOM 1262 O O . GLY A 1 169 ? 25.031 25.070 -29.459 1.00 56.53 169 GLY A O 1
ATOM 1263 N N . CYS A 1 170 ? 24.329 23.147 -30.369 1.00 58.09 170 CYS A N 1
ATOM 1264 C CA . CYS A 1 170 ? 23.044 23.672 -30.861 1.00 58.09 170 CYS A CA 1
ATOM 1265 C C . CYS A 1 170 ? 22.020 23.819 -29.718 1.00 58.09 170 CYS A C 1
ATOM 1267 O O . CYS A 1 170 ? 22.110 23.119 -28.711 1.00 58.09 170 CYS A O 1
ATOM 1269 N N . SER A 1 171 ? 20.997 24.666 -29.896 1.00 59.38 171 SER A N 1
ATOM 1270 C CA . SER A 1 171 ? 19.914 24.870 -28.912 1.00 59.38 171 SER A CA 1
ATOM 1271 C C . SER A 1 171 ? 19.146 23.590 -28.548 1.00 59.38 171 SER A C 1
ATOM 1273 O O . SER A 1 171 ? 18.587 23.505 -27.458 1.00 59.38 171 SER A O 1
ATOM 1275 N N . ASP A 1 172 ? 19.176 22.569 -29.407 1.00 57.91 172 ASP A N 1
ATOM 1276 C CA . ASP A 1 172 ? 18.571 21.255 -29.154 1.00 57.91 172 ASP A CA 1
ATOM 1277 C C . ASP A 1 172 ? 19.387 20.370 -28.188 1.00 57.91 172 ASP A C 1
ATOM 1279 O O . ASP A 1 172 ? 18.883 19.364 -27.692 1.00 57.91 172 ASP A O 1
ATOM 1283 N N . ALA A 1 173 ? 20.630 20.755 -27.875 1.00 59.56 173 ALA A N 1
ATOM 1284 C CA . ALA A 1 173 ? 21.465 20.121 -26.852 1.00 59.56 173 ALA A CA 1
ATOM 1285 C C . ALA A 1 173 ? 21.340 20.796 -25.473 1.00 59.56 173 ALA A C 1
ATOM 1287 O O . ALA A 1 173 ? 22.086 20.455 -24.556 1.00 59.56 173 ALA A O 1
ATOM 1288 N N . ALA A 1 174 ? 20.426 21.763 -25.321 1.00 70.44 174 ALA A N 1
ATOM 1289 C CA . ALA A 1 174 ? 20.163 22.403 -24.041 1.00 70.44 174 ALA A CA 1
ATOM 1290 C C . ALA A 1 174 ? 19.745 21.363 -22.993 1.00 70.44 174 ALA A C 1
ATOM 1292 O O . ALA A 1 174 ? 18.993 20.435 -23.294 1.00 70.44 174 ALA A O 1
ATOM 1293 N N . THR A 1 175 ? 20.198 21.522 -21.755 1.00 74.94 175 THR A N 1
ATOM 1294 C CA . THR A 1 175 ? 19.818 20.647 -20.637 1.00 74.94 175 THR A CA 1
ATOM 1295 C C . THR A 1 175 ? 19.290 21.487 -19.489 1.00 74.94 175 THR A C 1
ATOM 1297 O O . THR A 1 175 ? 19.869 22.525 -19.160 1.00 74.94 175 THR A O 1
ATOM 1300 N N . LEU A 1 176 ? 18.190 21.048 -18.880 1.00 81.00 176 LEU A N 1
ATOM 1301 C CA . LEU A 1 176 ? 17.722 21.638 -17.636 1.00 81.00 176 LEU A CA 1
ATOM 1302 C C . LEU A 1 176 ? 18.682 21.209 -16.522 1.00 81.00 176 LEU A C 1
ATOM 1304 O O . LEU A 1 176 ? 18.956 20.017 -16.374 1.00 81.00 176 LEU A O 1
ATOM 1308 N N . ARG A 1 177 ? 19.231 22.154 -15.758 1.00 78.38 177 ARG A N 1
ATOM 1309 C CA . ARG A 1 177 ? 20.134 21.874 -14.629 1.00 78.38 177 ARG A CA 1
ATOM 1310 C C . ARG A 1 177 ? 20.011 22.953 -13.549 1.00 78.38 177 ARG A C 1
ATOM 1312 O O . ARG A 1 177 ? 19.515 24.040 -13.830 1.00 78.38 177 ARG A O 1
ATOM 1319 N N . PRO A 1 178 ? 20.456 22.685 -12.310 1.00 76.88 178 PRO A N 1
ATOM 1320 C CA . PRO A 1 178 ? 20.643 23.727 -11.311 1.00 76.88 178 PRO A CA 1
ATOM 1321 C C . PRO A 1 178 ? 21.601 24.804 -11.835 1.00 76.88 178 PRO A C 1
ATOM 1323 O O . PRO A 1 178 ? 22.660 24.472 -12.366 1.00 76.88 178 PRO A O 1
ATOM 1326 N N . ALA A 1 179 ? 21.236 26.077 -11.683 1.00 74.06 179 ALA A N 1
ATOM 1327 C CA . ALA A 1 179 ? 22.019 27.208 -12.161 1.00 74.06 179 ALA A CA 1
ATOM 1328 C C . ALA A 1 179 ? 23.421 27.227 -11.526 1.00 74.06 179 ALA A C 1
ATOM 1330 O O . ALA A 1 179 ? 23.568 27.248 -10.302 1.00 74.06 179 ALA A O 1
ATOM 1331 N N . SER A 1 180 ? 24.458 27.286 -12.360 1.00 58.56 180 SER A N 1
ATOM 1332 C CA . SER A 1 180 ? 25.869 27.227 -11.951 1.00 58.56 180 SER A CA 1
ATOM 1333 C C . SER A 1 180 ? 26.361 28.433 -11.121 1.00 58.56 180 SER A C 1
ATOM 1335 O O . SER A 1 180 ? 27.401 28.343 -10.469 1.00 58.56 180 SER A O 1
ATOM 1337 N N . GLY A 1 181 ? 25.610 29.545 -11.086 1.00 51.44 181 GLY A N 1
ATOM 1338 C CA . GLY A 1 181 ? 26.029 30.817 -10.473 1.00 51.44 181 GLY A CA 1
ATOM 1339 C C . GLY A 1 181 ? 25.238 31.316 -9.252 1.00 51.44 181 GLY A C 1
ATOM 1340 O O . GLY A 1 181 ? 25.666 32.289 -8.633 1.00 51.44 181 GLY A O 1
ATOM 1341 N N . CYS A 1 182 ? 24.109 30.703 -8.869 1.00 41.38 182 CYS A N 1
ATOM 1342 C CA . CYS A 1 182 ? 23.268 31.215 -7.774 1.00 41.38 182 CYS A CA 1
ATOM 1343 C C . CYS A 1 182 ? 22.613 30.085 -6.966 1.00 41.38 182 CYS A C 1
ATOM 1345 O O . CYS A 1 182 ? 21.690 29.435 -7.446 1.00 41.38 182 CYS A O 1
ATOM 1347 N N . GLY A 1 183 ? 23.075 29.889 -5.725 1.00 50.50 183 GLY A N 1
ATOM 1348 C CA . GLY A 1 183 ? 22.474 28.971 -4.751 1.00 50.50 183 GLY A CA 1
ATOM 1349 C C . GLY A 1 183 ? 22.708 27.498 -5.087 1.00 50.50 183 GLY A C 1
ATOM 1350 O O . GLY A 1 183 ? 22.022 26.924 -5.925 1.00 50.50 183 GLY A O 1
ATOM 1351 N N . ARG A 1 184 ? 23.682 26.880 -4.405 1.00 58.47 184 ARG A N 1
ATOM 1352 C CA . ARG A 1 184 ? 23.950 25.435 -4.485 1.00 58.47 184 ARG A CA 1
ATOM 1353 C C . ARG A 1 184 ? 22.644 24.646 -4.380 1.00 58.47 184 ARG A C 1
ATOM 1355 O O . ARG A 1 184 ? 21.805 24.971 -3.543 1.00 58.47 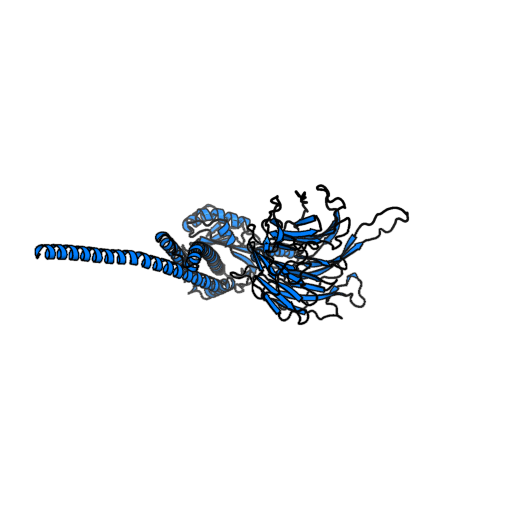184 ARG A O 1
ATOM 1362 N N . GLU A 1 185 ? 22.519 23.599 -5.196 1.00 72.62 185 GLU A N 1
ATOM 1363 C CA . GLU A 1 185 ? 21.503 22.560 -5.022 1.00 72.62 185 GLU A CA 1
ATOM 1364 C C . GLU A 1 185 ? 21.455 22.165 -3.542 1.00 72.62 185 GLU A C 1
ATOM 1366 O O . GLU A 1 185 ? 22.433 21.655 -2.989 1.00 72.62 185 GLU A O 1
ATOM 1371 N N . SER A 1 186 ? 20.337 22.459 -2.882 1.00 78.44 186 SER A N 1
ATOM 1372 C CA . SER A 1 186 ? 20.109 21.982 -1.527 1.00 78.44 186 SER A CA 1
ATOM 1373 C C . SER A 1 186 ? 19.421 20.631 -1.638 1.00 78.44 186 SER A C 1
ATOM 1375 O O . SER A 1 186 ? 18.373 20.513 -2.272 1.00 78.44 186 SER A O 1
ATOM 1377 N N . VAL A 1 187 ? 20.051 19.604 -1.076 1.00 83.50 187 VAL A N 1
ATOM 1378 C CA . VAL A 1 187 ? 19.554 18.228 -1.120 1.00 83.50 187 VAL A CA 1
ATOM 1379 C C . VAL A 1 187 ? 19.207 17.803 0.295 1.00 83.50 187 VAL A C 1
ATOM 1381 O O . VAL A 1 187 ? 20.009 17.967 1.214 1.00 83.50 187 VAL A O 1
ATOM 1384 N N . GLY A 1 188 ? 18.004 17.272 0.451 1.00 80.94 188 GLY A N 1
ATOM 1385 C CA . GLY A 1 188 ? 17.502 16.675 1.674 1.00 80.94 188 GLY A CA 1
ATOM 1386 C C . GLY A 1 188 ? 17.078 15.235 1.452 1.00 80.94 188 GLY A C 1
ATOM 1387 O O . GLY A 1 188 ? 16.857 14.788 0.322 1.00 80.94 188 GLY A O 1
ATOM 1388 N N . LEU A 1 189 ? 16.961 14.511 2.557 1.00 81.12 189 LEU A N 1
ATOM 1389 C CA . LEU A 1 189 ? 16.469 13.144 2.585 1.00 81.12 189 LEU A CA 1
ATOM 1390 C C . LEU A 1 189 ? 15.369 13.043 3.635 1.00 81.12 189 LEU A C 1
ATOM 1392 O O . LEU A 1 189 ? 15.544 13.416 4.795 1.00 81.12 189 LEU A O 1
ATOM 1396 N N . ASP A 1 190 ? 14.231 12.527 3.206 1.00 78.12 190 ASP A N 1
ATOM 1397 C CA . ASP A 1 190 ? 13.147 12.075 4.054 1.00 78.12 190 ASP A CA 1
ATOM 1398 C C . ASP A 1 190 ? 13.234 10.545 4.184 1.00 78.12 190 ASP A C 1
ATOM 1400 O O . ASP A 1 190 ? 13.643 9.846 3.259 1.00 78.12 190 ASP A O 1
ATOM 1404 N N . SER A 1 191 ? 12.856 10.008 5.342 1.00 75.94 191 SER A N 1
ATOM 1405 C CA . SER A 1 191 ? 12.832 8.563 5.601 1.00 75.94 191 SER A CA 1
ATOM 1406 C C . SER A 1 191 ? 11.709 7.843 4.850 1.00 75.94 191 SER A C 1
ATOM 1408 O O . SER A 1 191 ? 11.625 6.617 4.882 1.00 75.94 191 SER A O 1
ATOM 1410 N N . CYS A 1 192 ? 10.804 8.596 4.227 1.00 81.69 192 CYS A N 1
ATOM 1411 C CA . CYS A 1 192 ? 9.617 8.113 3.539 1.00 81.69 192 CYS A CA 1
ATOM 1412 C C . CYS A 1 192 ? 9.404 8.881 2.230 1.00 81.69 192 CYS A C 1
ATOM 1414 O O . CYS A 1 192 ? 9.937 9.971 2.038 1.00 81.69 192 CYS A O 1
ATOM 1416 N N . CYS A 1 193 ? 8.559 8.338 1.352 1.00 84.06 193 CYS A N 1
ATOM 1417 C CA . CYS A 1 193 ? 8.174 8.988 0.101 1.00 84.06 193 CYS A CA 1
ATOM 1418 C C . CYS A 1 193 ? 7.588 10.382 0.363 1.00 84.06 193 CYS A C 1
ATOM 1420 O O . CYS A 1 193 ? 6.593 10.510 1.085 1.00 84.06 193 CYS A O 1
ATOM 1422 N N . VAL A 1 194 ? 8.145 11.407 -0.287 1.00 89.00 194 VAL A N 1
ATOM 1423 C CA . VAL A 1 194 ? 7.613 12.775 -0.252 1.00 89.00 194 VAL A CA 1
ATOM 1424 C C . VAL A 1 194 ? 6.408 12.851 -1.184 1.00 89.00 194 VAL A C 1
ATOM 1426 O O . VAL A 1 194 ? 6.552 12.740 -2.394 1.00 89.00 194 VAL A O 1
ATOM 1429 N N . THR A 1 195 ? 5.201 13.013 -0.659 1.00 87.56 195 THR A N 1
ATOM 1430 C CA . THR A 1 195 ? 3.952 12.954 -1.442 1.00 87.56 195 THR A CA 1
ATOM 1431 C C . THR A 1 195 ? 3.431 14.329 -1.848 1.00 87.56 195 THR A C 1
ATOM 1433 O O . THR A 1 195 ? 2.695 14.450 -2.823 1.00 87.56 195 THR A O 1
ATOM 1436 N N . GLY A 1 196 ? 3.838 15.384 -1.144 1.00 88.94 196 GLY A N 1
ATOM 1437 C CA . GLY A 1 196 ? 3.478 16.759 -1.461 1.00 88.94 196 GLY A CA 1
ATOM 1438 C C . GLY A 1 196 ? 4.537 17.736 -0.974 1.00 88.94 196 GLY A C 1
ATOM 1439 O O . GLY A 1 196 ? 5.237 17.473 -0.000 1.00 88.94 196 GLY A O 1
ATOM 1440 N N . ALA A 1 197 ? 4.650 18.861 -1.668 1.00 92.38 197 ALA A N 1
ATOM 1441 C CA . ALA A 1 197 ? 5.577 19.932 -1.343 1.00 92.38 197 ALA A CA 1
ATOM 1442 C C . ALA A 1 197 ? 4.944 21.273 -1.720 1.00 92.38 197 ALA A C 1
ATOM 1444 O O . ALA A 1 197 ? 4.199 21.343 -2.707 1.00 92.38 197 ALA A O 1
ATOM 1445 N N . ASP A 1 198 ? 5.223 22.307 -0.934 1.00 92.94 198 ASP A N 1
ATOM 1446 C CA . ASP A 1 198 ? 4.833 23.684 -1.227 1.00 92.94 198 ASP A CA 1
ATOM 1447 C C . ASP A 1 198 ? 5.811 24.678 -0.584 1.00 92.94 198 ASP A C 1
ATOM 1449 O O . ASP A 1 198 ? 6.459 24.381 0.422 1.00 92.94 198 ASP A O 1
ATOM 1453 N N . PHE A 1 199 ? 5.923 25.871 -1.162 1.00 92.44 199 PHE A N 1
ATOM 1454 C CA . PHE A 1 199 ? 6.702 26.956 -0.566 1.00 92.44 199 PHE A CA 1
ATOM 1455 C C . PHE A 1 199 ? 5.828 27.741 0.404 1.00 92.44 199 PHE A C 1
ATOM 1457 O O . PHE A 1 199 ? 4.730 28.150 0.042 1.00 92.44 199 PHE A O 1
ATOM 1464 N N . ILE A 1 200 ? 6.324 28.004 1.611 1.00 90.69 200 ILE A N 1
ATOM 1465 C CA . ILE A 1 200 ? 5.622 28.829 2.603 1.00 90.69 200 ILE A CA 1
ATOM 1466 C C . ILE A 1 200 ? 5.889 30.301 2.310 1.00 90.69 200 ILE A C 1
ATOM 1468 O O . ILE A 1 200 ? 4.958 31.076 2.092 1.00 90.69 200 ILE A O 1
ATOM 1472 N N . ASP A 1 201 ? 7.165 30.663 2.228 1.00 87.69 201 ASP A N 1
ATOM 1473 C CA . ASP A 1 201 ? 7.645 31.999 1.894 1.00 87.69 201 ASP A CA 1
ATOM 1474 C C . ASP A 1 201 ? 8.958 31.906 1.084 1.00 87.69 201 ASP A C 1
ATOM 1476 O O . ASP A 1 201 ? 9.210 30.900 0.415 1.00 87.69 201 ASP A O 1
ATOM 1480 N N . GLN A 1 202 ? 9.774 32.966 1.079 1.00 86.62 202 GLN A N 1
ATOM 1481 C CA . GLN A 1 202 ? 11.065 32.993 0.376 1.00 86.62 202 GLN A CA 1
ATOM 1482 C C . GLN A 1 202 ? 12.137 32.103 1.028 1.00 86.62 202 GLN A C 1
ATOM 1484 O O . GLN A 1 202 ? 13.045 31.617 0.348 1.00 86.62 202 GLN A O 1
ATOM 1489 N N . ASN A 1 203 ? 12.000 31.845 2.323 1.00 88.56 203 ASN A N 1
ATOM 1490 C CA . ASN A 1 203 ? 12.989 31.201 3.173 1.00 88.56 203 ASN A CA 1
ATOM 1491 C C . ASN A 1 203 ? 12.508 29.874 3.760 1.00 88.56 203 ASN A C 1
ATOM 1493 O O . ASN A 1 203 ? 13.300 29.196 4.393 1.00 88.56 203 ASN A O 1
ATOM 1497 N N . ALA A 1 204 ? 11.248 29.501 3.581 1.00 91.25 204 ALA A N 1
ATOM 1498 C CA . ALA A 1 204 ? 10.664 28.318 4.178 1.00 91.25 204 ALA A CA 1
ATOM 1499 C C . ALA A 1 204 ? 9.845 27.523 3.163 1.00 91.25 204 ALA A C 1
ATOM 1501 O O . ALA A 1 204 ? 9.146 28.069 2.302 1.00 91.25 204 ALA A O 1
ATOM 1502 N N . ALA A 1 205 ? 9.905 26.207 3.305 1.00 93.12 205 ALA A N 1
ATOM 1503 C CA . ALA A 1 205 ? 9.126 25.256 2.532 1.00 93.12 205 ALA A CA 1
ATOM 1504 C C . ALA A 1 205 ? 8.509 24.200 3.446 1.00 93.12 205 ALA A C 1
ATOM 1506 O O . ALA A 1 205 ? 9.009 23.937 4.540 1.00 93.12 205 ALA A O 1
ATOM 1507 N N . CYS A 1 206 ? 7.436 23.570 2.985 1.00 94.06 206 CYS A N 1
ATOM 1508 C CA . CYS A 1 206 ? 6.848 22.423 3.654 1.00 94.06 206 CYS A CA 1
ATOM 1509 C C . CYS A 1 206 ? 6.779 21.211 2.733 1.00 94.06 206 CYS A C 1
ATOM 1511 O O . CYS A 1 206 ? 6.597 21.325 1.518 1.00 94.06 206 CYS A O 1
ATOM 1513 N N . THR A 1 207 ? 6.911 20.032 3.330 1.00 94.44 207 THR A N 1
ATOM 1514 C CA . THR A 1 207 ? 6.701 18.756 2.651 1.00 94.44 207 THR A CA 1
ATOM 1515 C C . THR A 1 207 ? 5.808 17.857 3.477 1.00 94.44 207 THR A C 1
ATOM 1517 O O . THR A 1 207 ? 5.786 17.931 4.702 1.00 94.44 207 THR A O 1
ATOM 1520 N N . VAL A 1 208 ? 5.074 16.985 2.801 1.00 93.12 208 VAL A N 1
ATOM 1521 C CA . VAL A 1 208 ? 4.315 15.910 3.433 1.00 93.12 208 VAL A CA 1
ATOM 1522 C C . VAL A 1 208 ? 4.786 14.568 2.913 1.00 93.12 208 VAL A C 1
ATOM 1524 O O . VAL A 1 208 ? 5.217 14.466 1.761 1.00 93.12 208 VAL A O 1
ATOM 1527 N N . ASN A 1 209 ? 4.710 13.542 3.757 1.00 88.56 209 ASN A N 1
ATOM 1528 C CA . ASN A 1 209 ? 5.175 12.205 3.412 1.00 88.56 209 ASN A CA 1
ATOM 1529 C C . ASN A 1 209 ? 4.117 11.111 3.626 1.00 88.56 209 ASN A C 1
ATOM 1531 O O . ASN A 1 209 ? 3.054 11.313 4.226 1.00 88.56 209 ASN A O 1
ATOM 1535 N N . SER A 1 210 ? 4.430 9.910 3.138 1.00 83.94 210 SER A N 1
ATOM 1536 C CA . SER A 1 210 ? 3.570 8.728 3.258 1.00 83.94 210 SER A CA 1
ATOM 1537 C C . SER A 1 210 ? 3.385 8.220 4.695 1.00 83.94 210 SER A C 1
ATOM 1539 O O . SER A 1 210 ? 2.508 7.396 4.921 1.00 83.94 210 SER A O 1
ATOM 1541 N N . MET A 1 211 ? 4.165 8.715 5.661 1.00 83.38 211 MET A N 1
ATOM 1542 C CA . MET A 1 211 ? 4.031 8.396 7.090 1.00 83.38 211 MET A CA 1
ATOM 1543 C C . MET A 1 211 ? 3.050 9.339 7.812 1.00 83.38 211 MET A C 1
ATOM 1545 O O . MET A 1 211 ? 2.818 9.193 9.007 1.00 83.38 211 MET A O 1
ATOM 1549 N N . GLY A 1 212 ? 2.488 10.334 7.118 1.00 85.06 212 GLY A N 1
ATOM 1550 C CA . GLY A 1 212 ? 1.573 11.298 7.734 1.00 85.06 212 GLY A CA 1
ATOM 1551 C C . GLY A 1 212 ? 2.269 12.418 8.503 1.00 85.06 212 GLY A C 1
ATOM 1552 O O . GLY A 1 212 ? 1.706 12.960 9.453 1.00 85.06 212 GLY A O 1
ATOM 1553 N N . GLN A 1 213 ? 3.500 12.753 8.117 1.00 89.94 213 GLN A N 1
ATOM 1554 C CA . GLN A 1 213 ? 4.258 13.856 8.697 1.00 89.94 213 GLN A CA 1
ATOM 1555 C C . GLN A 1 213 ? 4.245 15.055 7.750 1.00 89.94 213 GLN A C 1
ATOM 1557 O O . GLN A 1 213 ? 4.519 14.900 6.559 1.00 89.94 213 GLN A O 1
ATOM 1562 N N . LEU A 1 214 ? 3.985 16.242 8.296 1.00 93.19 214 LEU A N 1
ATOM 1563 C CA . LEU A 1 214 ? 4.197 17.538 7.657 1.00 93.19 214 LEU A CA 1
ATOM 1564 C C . LEU A 1 214 ? 5.501 18.131 8.205 1.00 93.19 214 LEU A C 1
ATOM 1566 O O . LEU A 1 214 ? 5.592 18.457 9.387 1.00 93.19 214 LEU A O 1
ATOM 1570 N N . LYS A 1 215 ? 6.524 18.249 7.362 1.00 92.69 215 LYS A N 1
ATOM 1571 C CA . LYS A 1 215 ? 7.849 18.760 7.728 1.00 92.69 215 LYS A CA 1
ATOM 1572 C C . LYS A 1 215 ? 8.040 20.180 7.224 1.00 92.69 215 LYS A C 1
ATOM 1574 O O . LYS A 1 215 ? 7.658 20.490 6.097 1.00 92.69 215 LYS A O 1
ATOM 1579 N N . LEU A 1 216 ? 8.647 21.020 8.055 1.00 93.06 216 LEU A N 1
ATOM 1580 C CA . LEU A 1 216 ? 9.034 22.386 7.720 1.00 93.06 216 LEU A CA 1
ATOM 1581 C C . LEU A 1 216 ? 10.538 22.473 7.510 1.00 93.06 216 LEU A C 1
ATOM 1583 O O . LEU A 1 216 ? 11.315 21.930 8.294 1.00 93.06 216 LEU A O 1
ATOM 1587 N N . TRP A 1 217 ? 10.934 23.184 6.466 1.00 92.25 217 TRP A N 1
ATOM 1588 C CA . TRP A 1 217 ? 12.316 23.319 6.034 1.00 92.25 217 TRP A CA 1
ATOM 1589 C C . TRP A 1 217 ? 12.681 24.791 5.960 1.00 92.25 217 TRP A C 1
ATOM 1591 O O . TRP A 1 217 ? 11.966 25.562 5.319 1.00 92.25 217 TRP A O 1
ATOM 1601 N N . ASP A 1 218 ? 13.808 25.160 6.563 1.00 90.69 218 ASP A N 1
ATOM 1602 C CA . ASP A 1 218 ? 14.402 26.481 6.397 1.00 90.69 218 ASP A CA 1
ATOM 1603 C C . ASP A 1 218 ? 15.390 26.444 5.222 1.00 90.69 218 ASP A C 1
ATOM 1605 O O . ASP A 1 218 ? 16.454 25.833 5.259 1.00 90.69 218 ASP A O 1
ATOM 1609 N N . LEU A 1 219 ? 15.029 27.108 4.131 1.00 88.25 219 LEU A N 1
ATOM 1610 C CA . LEU A 1 219 ? 15.818 27.174 2.905 1.00 88.25 219 LEU A CA 1
ATOM 1611 C C . LEU A 1 219 ? 17.118 27.971 3.090 1.00 88.25 219 LEU A C 1
ATOM 1613 O O . LEU A 1 219 ? 18.016 27.849 2.259 1.00 88.25 219 LEU A O 1
ATOM 1617 N N . ARG A 1 220 ? 17.252 28.760 4.168 1.00 85.88 220 ARG A N 1
ATOM 1618 C CA . ARG A 1 220 ? 18.504 29.459 4.502 1.00 85.88 220 ARG A CA 1
ATOM 1619 C C . ARG A 1 220 ? 19.562 28.497 5.040 1.00 85.88 220 ARG A C 1
ATOM 1621 O O . ARG A 1 220 ? 20.744 28.688 4.765 1.00 85.88 220 ARG A O 1
ATOM 1628 N N . THR A 1 221 ? 19.150 27.480 5.797 1.00 83.69 221 THR A N 1
ATOM 1629 C CA . THR A 1 221 ? 20.039 26.433 6.334 1.00 83.69 221 THR A CA 1
ATOM 1630 C C . THR A 1 221 ? 20.171 25.244 5.377 1.00 83.69 221 THR A C 1
ATOM 1632 O O . THR A 1 221 ? 21.126 24.472 5.478 1.00 83.69 221 THR A O 1
ATOM 1635 N N . GLY A 1 222 ? 19.265 25.144 4.402 1.00 84.12 222 GLY A N 1
ATOM 1636 C CA . GLY A 1 222 ? 19.222 24.093 3.394 1.00 84.12 222 GLY A CA 1
ATOM 1637 C C . GLY A 1 222 ? 18.360 22.909 3.831 1.00 84.12 222 GLY A C 1
ATOM 1638 O O . GLY A 1 222 ? 17.764 22.892 4.900 1.00 84.12 222 GLY A O 1
ATOM 1639 N N . LEU A 1 223 ? 18.292 21.880 2.987 1.00 84.31 223 LEU A N 1
ATOM 1640 C CA . LEU A 1 223 ? 17.404 20.731 3.200 1.00 84.31 223 LEU A CA 1
ATOM 1641 C C . LEU A 1 223 ? 18.041 19.576 3.998 1.00 84.31 223 LEU A C 1
ATOM 1643 O O . LEU A 1 223 ? 17.475 18.490 4.065 1.00 84.31 223 LEU A O 1
ATOM 1647 N N . GLY A 1 224 ? 19.217 19.780 4.601 1.00 80.06 224 GLY A N 1
ATOM 1648 C CA . GLY A 1 224 ? 19.920 18.723 5.339 1.00 80.06 224 GLY A CA 1
ATOM 1649 C C . GLY A 1 224 ? 19.224 18.311 6.641 1.00 80.06 224 GLY A C 1
ATOM 1650 O O . GLY A 1 224 ? 19.293 17.150 7.037 1.00 80.06 224 GLY A O 1
ATOM 1651 N N . GLN A 1 225 ? 18.530 19.247 7.290 1.00 82.00 225 GLN A N 1
ATOM 1652 C CA . GLN A 1 225 ? 17.761 19.009 8.507 1.00 82.00 225 GLN A CA 1
ATOM 1653 C C . GLN A 1 225 ? 16.491 19.863 8.471 1.00 82.00 225 GLN A C 1
ATOM 1655 O O . GLN A 1 225 ? 16.542 21.040 8.124 1.00 82.00 225 GLN A O 1
ATOM 1660 N N . TYR A 1 226 ? 15.352 19.264 8.813 1.00 86.38 226 TYR A N 1
ATOM 1661 C CA . TYR A 1 226 ? 14.088 19.988 8.945 1.00 86.38 226 TYR A CA 1
ATOM 1662 C C . TYR A 1 226 ? 14.037 20.748 10.279 1.00 86.38 226 TYR A C 1
ATOM 1664 O O . TYR A 1 226 ? 14.608 20.310 11.278 1.00 86.38 226 TYR A O 1
ATOM 1672 N N . ASP A 1 227 ? 13.310 21.862 10.293 1.00 86.12 227 ASP A N 1
ATOM 1673 C CA . ASP A 1 227 ? 13.112 22.712 11.471 1.00 86.12 227 ASP A CA 1
ATOM 1674 C C . ASP A 1 227 ? 12.034 22.129 12.397 1.00 86.12 227 ASP A C 1
ATOM 1676 O O . ASP A 1 227 ? 12.190 22.042 13.613 1.00 86.12 227 ASP A O 1
ATOM 1680 N N . LYS A 1 228 ? 10.941 21.633 11.803 1.00 87.88 228 LYS A N 1
ATOM 1681 C CA . LYS A 1 228 ? 9.771 21.156 12.547 1.00 87.88 228 LYS A CA 1
ATOM 1682 C C . LYS A 1 228 ? 9.104 19.968 11.873 1.00 87.88 228 LYS A C 1
ATOM 1684 O O . LYS A 1 228 ? 9.082 19.879 10.647 1.00 87.88 228 LYS A O 1
ATOM 1689 N N . VAL A 1 229 ? 8.504 19.092 12.680 1.00 90.38 229 VAL A N 1
ATOM 1690 C CA . VAL A 1 229 ? 7.633 18.001 12.218 1.00 90.38 229 VAL A CA 1
ATOM 1691 C C . VAL A 1 229 ? 6.293 18.113 12.921 1.00 90.38 229 VAL A C 1
ATOM 1693 O O . VAL A 1 229 ? 6.230 18.152 14.146 1.00 90.38 229 VAL A O 1
ATOM 1696 N N . LEU A 1 230 ? 5.231 18.146 12.129 1.00 89.88 230 LEU A N 1
ATOM 1697 C CA . LEU A 1 230 ? 3.846 18.213 12.559 1.00 89.88 230 LEU A CA 1
ATOM 1698 C C . LEU A 1 230 ? 3.145 16.908 12.171 1.00 89.88 230 LEU A C 1
ATOM 1700 O O . LEU A 1 230 ? 3.354 16.379 11.076 1.00 89.88 230 LEU A O 1
ATOM 1704 N N . THR A 1 231 ? 2.321 16.375 13.069 1.00 88.00 231 THR A N 1
ATOM 1705 C CA . THR A 1 231 ? 1.640 15.083 12.892 1.00 88.00 231 THR A CA 1
ATOM 1706 C C . THR A 1 231 ? 0.242 15.129 13.482 1.00 88.00 231 THR A C 1
ATOM 1708 O O . THR A 1 231 ? -0.022 15.868 14.427 1.00 88.00 231 THR A O 1
ATOM 1711 N N . VAL A 1 232 ? -0.668 14.330 12.933 1.00 83.50 232 VAL A N 1
ATOM 1712 C CA . VAL A 1 232 ? -2.006 14.159 13.510 1.00 83.50 232 VAL A CA 1
ATOM 1713 C C . VAL A 1 232 ? -1.903 13.215 14.712 1.00 83.50 232 VAL A C 1
ATOM 1715 O O . VAL A 1 232 ? -1.114 12.274 14.683 1.00 83.50 232 VAL A O 1
ATOM 1718 N N . ALA A 1 233 ? -2.662 13.471 15.781 1.00 72.50 233 ALA A N 1
ATOM 1719 C CA . ALA A 1 233 ? -2.698 12.582 16.941 1.00 72.50 233 ALA A CA 1
ATOM 1720 C C . ALA A 1 233 ? -3.360 11.235 16.589 1.00 72.50 233 ALA A C 1
ATOM 1722 O O . ALA A 1 233 ? -4.398 11.218 15.930 1.00 72.50 233 ALA A O 1
ATOM 1723 N N . GLY A 1 234 ? -2.794 10.127 17.076 1.00 71.50 234 GLY A N 1
ATOM 1724 C CA . GLY A 1 234 ? -3.293 8.772 16.819 1.00 71.50 234 GLY A CA 1
ATOM 1725 C C . GLY A 1 234 ? -2.491 8.046 15.740 1.00 71.50 234 GLY A C 1
ATOM 1726 O O . GLY A 1 234 ? -1.283 8.256 15.619 1.00 71.50 234 GLY A O 1
ATOM 1727 N N . ASP A 1 235 ? -3.158 7.176 14.983 1.00 67.00 235 ASP A N 1
ATOM 1728 C CA . ASP A 1 235 ? -2.499 6.367 13.959 1.00 67.00 235 ASP A CA 1
ATOM 1729 C C . ASP A 1 235 ? -2.001 7.223 12.782 1.00 67.00 235 ASP A C 1
ATOM 1731 O O . ASP A 1 235 ? -2.717 8.115 12.308 1.00 67.00 235 ASP A O 1
ATOM 1735 N N . PRO A 1 236 ? -0.787 6.953 12.264 1.00 74.50 236 PRO A N 1
ATOM 1736 C CA . PRO A 1 236 ? -0.214 7.717 11.166 1.00 74.50 236 PRO A CA 1
ATOM 1737 C C . PRO A 1 236 ? -1.031 7.523 9.883 1.00 74.50 236 PRO A C 1
ATOM 1739 O O . PRO A 1 236 ? -0.964 6.488 9.220 1.00 74.50 236 PRO A O 1
ATOM 1742 N N . LYS A 1 237 ? -1.789 8.556 9.502 1.00 79.94 237 LYS A N 1
ATOM 1743 C CA . LYS A 1 237 ? -2.505 8.617 8.223 1.00 79.94 237 LYS A CA 1
ATOM 1744 C C . LYS A 1 237 ? -1.588 9.216 7.159 1.00 79.94 237 LYS A C 1
ATOM 1746 O O . LYS A 1 237 ? -1.242 10.391 7.241 1.00 79.94 237 LYS A O 1
ATOM 1751 N N . ALA A 1 238 ? -1.241 8.438 6.131 1.00 82.31 238 ALA A N 1
ATOM 1752 C CA . ALA A 1 238 ? -0.447 8.907 4.992 1.00 82.31 238 ALA A CA 1
ATOM 1753 C C . ALA A 1 238 ? -1.009 10.222 4.434 1.00 82.31 238 ALA A C 1
ATOM 1755 O O . ALA A 1 238 ? -2.192 10.280 4.086 1.00 82.31 238 ALA A O 1
ATOM 1756 N N . MET A 1 239 ? -0.173 11.257 4.350 1.00 88.12 239 MET A N 1
ATOM 1757 C CA . MET A 1 239 ? -0.537 12.531 3.739 1.00 88.12 239 MET A CA 1
ATOM 1758 C C . MET A 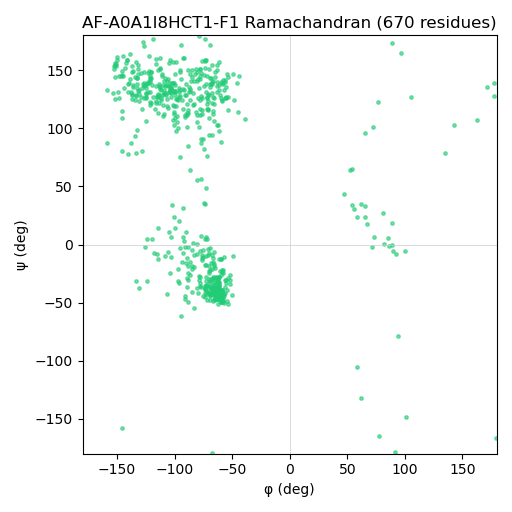1 239 ? -0.246 12.484 2.245 1.00 88.12 239 MET A C 1
ATOM 1760 O O . MET A 1 239 ? 0.651 11.777 1.783 1.00 88.12 239 MET A O 1
ATOM 1764 N N . HIS A 1 240 ? -1.020 13.231 1.472 1.00 84.75 240 HIS A N 1
ATOM 1765 C CA . HIS A 1 240 ? -1.009 13.147 0.017 1.00 84.75 240 HIS A CA 1
ATOM 1766 C C . HIS A 1 240 ? -0.738 14.476 -0.670 1.00 84.75 240 HIS A C 1
ATOM 1768 O O . HIS A 1 240 ? -0.171 14.511 -1.756 1.00 84.75 240 HIS A O 1
ATOM 1774 N N . CYS A 1 241 ? -1.157 15.575 -0.061 1.00 86.19 241 CYS A N 1
ATOM 1775 C CA . CYS A 1 241 ? -0.958 16.904 -0.606 1.00 86.19 241 CYS A CA 1
ATOM 1776 C C . CYS A 1 241 ? -0.861 17.919 0.527 1.00 86.19 241 CYS A C 1
ATOM 1778 O O . CYS A 1 241 ? -1.420 17.713 1.603 1.00 86.19 241 CYS A O 1
ATOM 1780 N N . ALA A 1 242 ? -0.163 19.015 0.252 1.00 91.44 242 ALA A N 1
ATOM 1781 C CA . ALA A 1 242 ? -0.081 20.181 1.113 1.00 91.44 242 ALA A CA 1
ATOM 1782 C C . ALA A 1 242 ? -0.224 21.433 0.251 1.00 91.44 242 ALA A C 1
ATOM 1784 O O . ALA A 1 242 ? 0.344 21.493 -0.847 1.00 91.44 242 ALA A O 1
ATOM 1785 N N . ARG A 1 243 ? -0.997 22.407 0.730 1.00 90.88 243 ARG A N 1
ATOM 1786 C CA . ARG A 1 243 ? -1.107 23.734 0.123 1.00 90.88 243 ARG A CA 1
ATOM 1787 C C . ARG A 1 243 ? -1.071 24.817 1.171 1.00 90.88 243 ARG A C 1
ATOM 1789 O O . ARG A 1 243 ? -1.773 24.708 2.173 1.00 90.88 243 ARG A O 1
ATOM 1796 N N . ARG A 1 244 ? -0.307 25.872 0.908 1.00 91.56 244 ARG A N 1
ATOM 1797 C CA . ARG A 1 244 ? -0.358 27.101 1.703 1.00 91.56 244 ARG A CA 1
ATOM 1798 C C . ARG A 1 244 ? -1.572 27.957 1.350 1.00 91.56 244 ARG A C 1
ATOM 1800 O O . ARG A 1 244 ? -2.039 27.965 0.209 1.00 91.56 244 ARG A O 1
ATOM 1807 N N . HIS A 1 245 ? -2.046 28.719 2.325 1.00 90.06 245 HIS A N 1
ATOM 1808 C CA . HIS A 1 245 ? -3.075 29.727 2.118 1.00 90.06 245 HIS A CA 1
ATOM 1809 C C . HIS A 1 245 ? -2.492 30.963 1.393 1.00 90.06 245 HIS A C 1
ATOM 1811 O O . HIS A 1 245 ? -1.407 31.430 1.752 1.00 90.06 245 HIS A O 1
ATOM 1817 N N . PRO A 1 246 ? -3.191 31.540 0.393 1.00 85.25 246 PRO A N 1
ATOM 1818 C CA . PRO A 1 246 ? -2.636 32.585 -0.476 1.00 85.25 246 PRO A CA 1
ATOM 1819 C C . PRO A 1 246 ? -2.341 33.912 0.236 1.00 85.25 246 PRO A C 1
ATOM 1821 O O . PRO A 1 246 ? -1.390 34.595 -0.127 1.00 85.25 246 PRO A O 1
ATOM 1824 N N . ALA A 1 247 ? -3.129 34.276 1.254 1.00 83.81 247 ALA A N 1
ATOM 1825 C CA . ALA A 1 247 ? -2.950 35.527 2.002 1.00 83.81 247 ALA A CA 1
ATOM 1826 C C . ALA A 1 247 ? -2.289 35.343 3.381 1.00 83.81 247 ALA A C 1
ATOM 1828 O O . ALA A 1 247 ? -1.934 36.321 4.029 1.00 83.81 247 ALA A O 1
ATOM 1829 N N . GLN A 1 248 ? -2.147 34.101 3.856 1.00 86.06 248 GLN A N 1
ATOM 1830 C CA . GLN A 1 248 ? -1.717 33.795 5.225 1.00 86.06 248 GLN A CA 1
ATOM 1831 C C . GLN A 1 248 ? -0.719 32.631 5.191 1.00 86.06 248 GLN A C 1
ATOM 1833 O O . GLN A 1 248 ? -1.123 31.479 5.306 1.00 86.06 248 GLN A O 1
ATOM 1838 N N . PRO A 1 249 ? 0.587 32.890 5.021 1.00 84.75 249 PRO A N 1
ATOM 1839 C CA . PRO A 1 249 ? 1.571 31.833 4.763 1.00 84.75 249 PRO A CA 1
ATOM 1840 C C . PRO A 1 249 ? 1.743 30.851 5.932 1.00 84.75 249 PRO A C 1
ATOM 1842 O O . PRO A 1 249 ? 2.198 29.731 5.734 1.00 84.75 249 PRO A O 1
ATOM 1845 N N . HIS A 1 250 ? 1.348 31.245 7.144 1.00 84.81 250 HIS A N 1
ATOM 1846 C CA . HIS A 1 250 ? 1.362 30.380 8.320 1.00 84.81 250 HIS A CA 1
ATOM 1847 C C . HIS A 1 250 ? 0.232 29.339 8.329 1.00 84.81 250 HIS A C 1
ATOM 1849 O O . HIS A 1 250 ? 0.275 28.437 9.157 1.00 84.81 250 HIS A O 1
ATOM 1855 N N . LEU A 1 251 ? -0.756 29.429 7.431 1.00 89.94 251 LEU A N 1
ATOM 1856 C CA . LEU A 1 251 ? -1.818 28.435 7.301 1.00 89.94 251 LEU A CA 1
ATOM 1857 C C . LEU A 1 251 ? -1.535 27.477 6.143 1.00 89.94 251 LEU A C 1
ATOM 1859 O O . LEU A 1 251 ? -1.311 27.892 5.002 1.00 89.94 251 LEU A O 1
ATOM 1863 N N . VAL A 1 252 ? -1.601 26.179 6.431 1.00 92.25 252 VAL A N 1
ATOM 1864 C CA . VAL A 1 252 ? -1.408 25.102 5.454 1.00 92.25 252 VAL A CA 1
ATOM 1865 C C . VAL A 1 252 ? -2.548 24.103 5.572 1.00 92.25 252 VAL A C 1
ATOM 1867 O O . VAL A 1 252 ? -2.878 23.666 6.666 1.00 92.25 252 VAL A O 1
ATOM 1870 N N . ALA A 1 253 ? -3.136 23.696 4.452 1.00 91.94 253 ALA A N 1
ATOM 1871 C CA . ALA A 1 253 ? -4.105 22.607 4.411 1.00 91.94 253 ALA A CA 1
ATOM 1872 C C . ALA A 1 253 ? -3.469 21.353 3.805 1.00 91.94 253 ALA A C 1
ATOM 1874 O O . ALA A 1 253 ? -2.777 21.426 2.785 1.00 91.94 253 ALA A O 1
ATOM 1875 N N . THR A 1 254 ? -3.718 20.196 4.415 1.00 92.25 254 THR A N 1
ATOM 1876 C CA . THR A 1 254 ? -3.228 18.901 3.935 1.00 92.25 254 THR A CA 1
ATOM 1877 C C . THR A 1 254 ? -4.356 17.895 3.799 1.00 92.25 254 THR A C 1
ATOM 1879 O O . THR A 1 254 ? -5.185 17.762 4.699 1.00 92.25 254 THR A O 1
ATOM 1882 N N . GLY A 1 255 ? -4.335 17.131 2.713 1.00 88.88 255 GLY A N 1
ATOM 1883 C CA . GLY A 1 255 ? -5.192 15.963 2.537 1.00 88.88 255 GLY A CA 1
ATOM 1884 C C . GLY A 1 255 ? -4.460 14.683 2.921 1.00 88.88 255 GLY A C 1
ATOM 1885 O O . GLY A 1 255 ? -3.312 14.490 2.514 1.00 88.88 255 GLY A O 1
ATOM 1886 N N . ALA A 1 256 ? -5.118 13.809 3.675 1.00 85.25 256 ALA A N 1
ATOM 1887 C CA . ALA A 1 256 ? -4.589 12.530 4.121 1.00 85.25 256 ALA A CA 1
ATOM 1888 C C . ALA A 1 256 ? -5.530 11.358 3.794 1.00 85.25 256 ALA A C 1
ATOM 1890 O O . ALA A 1 256 ? -6.639 11.502 3.264 1.00 85.25 256 ALA A O 1
ATOM 1891 N N . SER A 1 257 ? -5.034 10.158 4.071 1.00 81.44 257 SER A N 1
ATOM 1892 C CA . SER A 1 257 ? -5.775 8.909 3.929 1.00 81.44 257 SER A CA 1
ATOM 1893 C C . SER A 1 257 ? -6.995 8.843 4.860 1.00 81.44 257 SER A C 1
ATOM 1895 O O . SER A 1 257 ? -7.053 9.521 5.884 1.00 81.44 257 SER A O 1
ATOM 1897 N N . GLY A 1 258 ? -8.003 8.051 4.474 1.00 73.56 258 GLY A N 1
ATOM 1898 C CA . GLY A 1 258 ? -9.233 7.895 5.262 1.00 73.56 258 GLY A CA 1
ATOM 1899 C C . GLY A 1 258 ? -10.075 9.171 5.372 1.00 73.56 258 GLY A C 1
ATOM 1900 O O . GLY A 1 258 ? -10.649 9.415 6.423 1.00 73.56 258 GLY A O 1
ATOM 1901 N N . GLY A 1 259 ? -10.081 10.017 4.335 1.00 74.75 259 GLY A N 1
ATOM 1902 C CA . GLY A 1 259 ? -10.918 11.223 4.289 1.00 74.75 259 GLY A CA 1
ATOM 1903 C C . GLY A 1 259 ? -10.465 12.370 5.181 1.00 74.75 259 GLY A C 1
ATOM 1904 O O . GLY A 1 259 ? -11.164 13.371 5.278 1.00 74.75 259 GLY A O 1
ATOM 1905 N N . CYS A 1 260 ? -9.304 12.249 5.819 1.00 82.81 260 CYS A N 1
ATOM 1906 C CA . CYS A 1 260 ? -8.828 13.229 6.780 1.00 82.81 260 CYS A CA 1
ATOM 1907 C C . CYS A 1 260 ? -8.283 14.482 6.069 1.00 82.81 260 CYS A C 1
ATOM 1909 O O . CYS A 1 260 ? -7.296 14.422 5.332 1.00 82.81 260 CYS A O 1
ATOM 1911 N N . LEU A 1 261 ? -8.934 15.619 6.291 1.00 87.25 261 LEU A N 1
ATOM 1912 C CA . LEU A 1 261 ? -8.514 16.953 5.882 1.00 87.25 261 LEU A CA 1
ATOM 1913 C C . LEU A 1 261 ? -8.035 17.712 7.119 1.00 87.25 261 LEU A C 1
ATOM 1915 O O . LEU A 1 261 ? -8.814 17.963 8.038 1.00 87.25 261 LEU A O 1
ATOM 1919 N N . CYS A 1 262 ? -6.769 18.114 7.121 1.00 88.88 262 CYS A N 1
ATOM 1920 C CA . CYS A 1 262 ? -6.171 18.837 8.239 1.00 88.88 262 CYS A CA 1
ATOM 1921 C C . CYS A 1 262 ? -5.836 20.270 7.837 1.00 88.88 262 CYS A C 1
ATOM 1923 O O . CYS A 1 262 ? -5.239 20.502 6.784 1.00 88.88 262 CYS A O 1
ATOM 1925 N N . LEU A 1 263 ? -6.169 21.217 8.707 1.00 89.44 263 LEU A N 1
ATOM 1926 C CA . LEU A 1 263 ? -5.727 22.601 8.635 1.00 89.44 263 LEU A CA 1
ATOM 1927 C C . LEU A 1 263 ? -4.683 22.844 9.725 1.00 89.44 263 LEU A C 1
ATOM 1929 O O . LEU A 1 263 ? -4.934 22.588 10.901 1.00 89.44 263 LEU A O 1
ATOM 1933 N N . TRP A 1 264 ? -3.520 23.338 9.330 1.00 90.12 264 TRP A N 1
ATOM 1934 C CA . TRP A 1 264 ? -2.364 23.571 10.183 1.00 90.12 264 TRP A CA 1
ATOM 1935 C C . TRP A 1 264 ? -2.106 25.061 10.300 1.00 90.12 264 TRP A C 1
ATOM 1937 O O . TRP A 1 264 ? -2.047 25.753 9.286 1.00 90.12 264 TRP A O 1
ATOM 1947 N N . ASP A 1 265 ? -1.873 25.521 11.523 1.00 88.25 265 ASP A N 1
ATOM 1948 C CA . ASP A 1 265 ? -1.184 26.778 11.776 1.00 88.25 265 ASP A CA 1
ATOM 1949 C C . ASP A 1 265 ? 0.258 26.441 12.146 1.00 88.25 265 ASP A C 1
ATOM 1951 O O . ASP A 1 265 ? 0.528 25.813 13.169 1.00 88.25 265 ASP A O 1
ATOM 1955 N N . LEU A 1 266 ? 1.194 26.840 11.292 1.00 87.25 266 LEU A N 1
ATOM 1956 C CA . LEU A 1 266 ? 2.613 26.532 11.438 1.00 87.25 266 LEU A CA 1
ATOM 1957 C C . LEU A 1 266 ? 3.238 27.189 12.677 1.00 87.25 266 LEU A C 1
ATOM 1959 O O . LEU A 1 266 ? 4.285 26.733 13.150 1.00 87.25 266 LEU A O 1
ATOM 1963 N N . ARG A 1 267 ? 2.582 28.216 13.238 1.00 83.81 267 ARG A N 1
ATOM 1964 C CA . ARG A 1 267 ? 2.955 28.834 14.517 1.00 83.81 267 ARG A CA 1
ATOM 1965 C C . ARG A 1 267 ? 2.703 27.883 15.691 1.00 83.81 267 ARG A C 1
ATOM 1967 O O . ARG A 1 267 ? 3.441 27.926 16.669 1.00 83.81 267 ARG A O 1
ATOM 1974 N N . GLN A 1 268 ? 1.714 26.992 15.589 1.00 78.38 268 GLN A N 1
ATOM 1975 C CA . GLN A 1 268 ? 1.402 25.996 16.618 1.00 78.38 268 GLN A CA 1
ATOM 1976 C C . GLN A 1 268 ? 2.314 24.770 16.508 1.00 78.38 268 GLN A C 1
ATOM 1978 O O . GLN A 1 268 ? 2.772 24.406 15.427 1.00 78.38 268 GLN A O 1
ATOM 1983 N N . GLU A 1 269 ? 2.649 24.137 17.636 1.00 66.50 269 GLU A N 1
ATOM 1984 C CA . GLU A 1 269 ? 3.797 23.220 17.675 1.00 66.50 269 GLU A CA 1
ATOM 1985 C C . GLU A 1 269 ? 3.540 21.758 17.335 1.00 66.50 269 GLU A C 1
ATOM 1987 O O . GLU A 1 269 ? 4.469 21.103 16.870 1.00 66.50 269 GLU A O 1
ATOM 1992 N N . LYS A 1 270 ? 2.339 21.222 17.570 1.00 68.38 270 LYS A N 1
ATOM 1993 C CA . LYS A 1 270 ? 2.175 19.756 17.588 1.00 68.38 270 LYS A CA 1
ATOM 1994 C C . LYS A 1 270 ? 1.030 19.208 16.755 1.00 68.38 270 LYS A C 1
ATOM 1996 O O . LYS A 1 270 ? 1.198 18.147 16.163 1.00 68.38 270 LYS A O 1
ATOM 2001 N N . PHE A 1 271 ? -0.103 19.898 16.701 1.00 78.81 271 PHE A N 1
ATOM 2002 C CA . PHE A 1 271 ? -1.341 19.342 16.160 1.00 78.81 271 PHE A CA 1
ATOM 2003 C C . PHE A 1 271 ? -1.995 20.303 15.169 1.00 78.81 271 PHE A C 1
ATOM 2005 O O . PHE A 1 271 ? -1.752 21.510 15.243 1.00 78.81 271 PHE A O 1
ATOM 2012 N N . PRO A 1 272 ? -2.802 19.785 14.229 1.00 83.19 272 PRO A N 1
ATOM 2013 C CA . PRO A 1 272 ? -3.583 20.636 13.345 1.00 83.19 272 PRO A CA 1
ATOM 2014 C C . PRO A 1 272 ? -4.628 21.418 14.149 1.00 83.19 272 PRO A C 1
ATOM 2016 O O . PRO A 1 272 ? -5.162 20.922 15.140 1.00 83.19 272 PRO A O 1
ATOM 2019 N N . VAL A 1 273 ? -4.949 22.622 13.680 1.00 82.81 273 VAL A N 1
ATOM 2020 C CA . VAL A 1 273 ? -5.984 23.497 14.255 1.00 82.81 273 VAL A CA 1
ATOM 2021 C C . VAL A 1 273 ? -7.369 22.892 14.063 1.00 82.81 273 VAL A C 1
ATOM 2023 O O . VAL A 1 273 ? -8.219 22.951 14.947 1.00 82.81 273 VAL A O 1
ATOM 2026 N N . SER A 1 274 ? -7.598 22.287 12.897 1.00 79.25 274 SER A N 1
ATOM 2027 C CA . SER A 1 274 ? -8.865 21.648 12.562 1.00 79.25 274 SER A CA 1
ATOM 2028 C C . SER A 1 274 ? -8.609 20.359 11.801 1.00 79.25 274 SER A C 1
ATOM 2030 O O . SER A 1 274 ? -7.780 20.317 10.891 1.00 79.25 274 SER A O 1
ATOM 2032 N N . ILE A 1 275 ? -9.367 19.323 12.145 1.00 80.19 275 ILE A N 1
ATOM 2033 C CA . ILE A 1 275 ? -9.421 18.056 11.418 1.00 80.19 275 ILE A CA 1
ATOM 2034 C C . ILE A 1 275 ? -10.870 17.843 11.000 1.00 80.19 275 ILE A C 1
ATOM 2036 O O . ILE A 1 275 ? -11.775 17.985 11.820 1.00 80.19 275 ILE A O 1
ATOM 2040 N N . VAL A 1 276 ? -11.089 17.518 9.732 1.00 80.38 276 VAL A N 1
ATOM 2041 C CA . VAL A 1 276 ? -12.391 17.114 9.199 1.00 80.38 276 VAL A CA 1
ATOM 2042 C C . VAL A 1 276 ? -12.228 15.762 8.531 1.00 80.38 276 VAL A C 1
ATOM 2044 O O . VAL A 1 276 ? -11.336 15.586 7.707 1.00 80.38 276 VAL A O 1
ATOM 2047 N N . GLU A 1 277 ? -13.088 14.812 8.874 1.00 77.25 277 GLU A N 1
ATOM 2048 C CA . GLU A 1 277 ? -13.145 13.514 8.207 1.00 77.25 277 GLU A CA 1
ATOM 2049 C C . GLU A 1 277 ? -14.276 13.526 7.176 1.00 77.25 277 GLU A C 1
ATOM 2051 O O . GLU A 1 277 ? -15.413 13.880 7.481 1.00 77.25 277 GLU A O 1
ATOM 2056 N N . LEU A 1 278 ? -13.934 13.206 5.931 1.00 74.06 278 LEU A N 1
ATOM 2057 C CA . LEU A 1 278 ? -14.863 13.092 4.812 1.00 74.06 278 LEU A CA 1
ATOM 2058 C C . LEU A 1 278 ? -15.216 11.613 4.603 1.00 74.06 278 LEU A C 1
ATOM 2060 O O . LEU A 1 278 ? -14.321 10.774 4.498 1.00 74.06 278 LEU A O 1
ATOM 2064 N N . ASP A 1 279 ? -16.503 11.297 4.459 1.00 62.53 279 ASP A N 1
ATOM 2065 C CA . ASP A 1 279 ? -16.999 9.912 4.339 1.00 62.53 279 ASP A CA 1
ATOM 2066 C C . ASP A 1 279 ? -16.585 9.204 3.026 1.00 62.53 279 ASP A C 1
ATOM 2068 O O . ASP A 1 279 ? -16.756 7.997 2.862 1.00 62.53 279 ASP A O 1
ATOM 2072 N N . ASP A 1 280 ? -16.006 9.940 2.072 1.00 63.06 280 ASP A N 1
ATOM 2073 C CA . ASP A 1 280 ? -15.796 9.519 0.682 1.00 63.06 280 ASP A CA 1
ATOM 2074 C C . ASP A 1 280 ? -14.349 9.082 0.354 1.00 63.06 280 ASP A C 1
ATOM 2076 O O . ASP A 1 280 ? -13.848 9.251 -0.765 1.00 63.06 280 ASP A O 1
ATOM 2080 N N . GLY A 1 281 ? -13.667 8.470 1.326 1.00 68.69 281 GLY A N 1
ATOM 2081 C CA . GLY A 1 281 ? -12.339 7.870 1.152 1.00 68.69 281 GLY A CA 1
ATOM 2082 C C . GLY A 1 281 ? -11.187 8.884 1.136 1.00 68.69 281 GLY A C 1
ATOM 2083 O O . GLY A 1 281 ? -11.320 10.014 1.580 1.00 68.69 281 GLY A O 1
ATOM 2084 N N . HIS A 1 282 ? -10.001 8.478 0.674 1.00 77.44 282 HIS A N 1
ATOM 2085 C CA . HIS A 1 282 ? -8.771 9.283 0.778 1.00 77.44 282 HIS A CA 1
ATOM 2086 C C . HIS A 1 282 ? -8.863 10.654 0.080 1.00 77.44 282 HIS A C 1
ATOM 2088 O O . HIS A 1 282 ? -9.358 10.744 -1.047 1.00 77.44 282 HIS A O 1
ATOM 2094 N N . VAL A 1 283 ? -8.308 11.701 0.700 1.00 82.50 283 VAL A N 1
ATOM 2095 C CA . VAL A 1 283 ? -8.225 13.039 0.095 1.00 82.50 283 VAL A CA 1
ATOM 2096 C C . VAL A 1 283 ? -7.083 13.080 -0.920 1.00 82.50 283 VAL A C 1
ATOM 2098 O O . VAL A 1 283 ? -5.919 12.925 -0.556 1.00 82.50 283 VAL A O 1
ATOM 2101 N N . THR A 1 284 ? -7.397 13.292 -2.199 1.00 79.31 284 THR A N 1
ATOM 2102 C CA . THR A 1 284 ? -6.404 13.268 -3.287 1.00 79.31 284 THR A CA 1
ATOM 2103 C C . THR A 1 284 ? -5.695 14.597 -3.456 1.00 79.31 284 THR A C 1
ATOM 2105 O O . THR A 1 284 ? -4.482 14.635 -3.665 1.00 79.31 284 THR A O 1
ATOM 2108 N N . GLN A 1 285 ? -6.440 15.693 -3.354 1.00 83.06 285 GLN A N 1
ATOM 2109 C CA . GLN A 1 285 ? -5.910 17.026 -3.547 1.00 83.06 285 GLN A CA 1
ATOM 2110 C C . GLN A 1 285 ? -6.707 18.043 -2.740 1.00 83.06 285 GLN A C 1
ATOM 2112 O O . GLN A 1 285 ? -7.927 17.958 -2.616 1.00 83.06 285 GLN A O 1
ATOM 2117 N N . VAL A 1 286 ? -5.981 19.031 -2.237 1.00 87.56 286 VAL A N 1
ATOM 2118 C CA . VAL A 1 286 ? -6.503 20.221 -1.583 1.00 87.56 286 VAL A CA 1
ATOM 2119 C C . VAL A 1 286 ? -5.965 21.428 -2.341 1.00 87.56 286 VAL A C 1
ATOM 2121 O O . VAL A 1 286 ? -4.807 21.403 -2.764 1.00 87.56 286 VAL A O 1
ATOM 2124 N N . GLU A 1 287 ? -6.791 22.452 -2.545 1.00 86.19 287 GLU A N 1
ATOM 2125 C CA . GLU A 1 287 ? -6.403 23.706 -3.193 1.00 86.19 287 GLU A CA 1
ATOM 2126 C C . GLU A 1 287 ? -7.201 24.885 -2.622 1.00 86.19 287 GLU A C 1
ATOM 2128 O O . GLU A 1 287 ? -8.433 24.868 -2.622 1.00 86.19 287 GLU A O 1
ATOM 2133 N N . PHE A 1 288 ? -6.509 25.927 -2.159 1.00 85.06 288 PHE A N 1
ATOM 2134 C CA . PHE A 1 288 ? -7.157 27.180 -1.773 1.00 85.06 288 PHE A CA 1
ATOM 2135 C C . PHE A 1 288 ? -7.583 27.970 -3.006 1.00 85.06 288 PHE A C 1
ATOM 2137 O O . PHE A 1 288 ? -6.883 27.998 -4.021 1.00 85.06 288 PHE A O 1
ATOM 2144 N N . HIS A 1 289 ? -8.703 28.680 -2.906 1.00 81.75 289 HIS A N 1
ATOM 2145 C CA . HIS A 1 289 ? -9.046 29.667 -3.909 1.00 81.75 289 HIS A CA 1
ATOM 2146 C C . HIS A 1 289 ? -8.015 30.817 -3.840 1.00 81.75 289 HIS A C 1
ATOM 2148 O O . HIS A 1 289 ? -7.848 31.437 -2.794 1.00 81.75 289 HIS A O 1
ATOM 2154 N N . PRO A 1 290 ? -7.373 31.181 -4.964 1.00 75.31 290 PRO A N 1
ATOM 2155 C CA . PRO A 1 290 ? -6.270 32.153 -5.035 1.00 75.31 290 PRO A CA 1
ATOM 2156 C C . PRO A 1 290 ? -6.646 33.562 -4.548 1.00 75.31 290 PRO A C 1
ATOM 2158 O O . PRO A 1 290 ? -5.860 34.207 -3.866 1.00 75.31 290 PRO A O 1
ATOM 2161 N N . VAL A 1 291 ? -7.848 34.039 -4.903 1.00 75.88 291 VAL A N 1
ATOM 2162 C CA . VAL A 1 291 ? -8.379 35.352 -4.484 1.00 75.88 291 VAL A CA 1
ATOM 2163 C C . VAL A 1 291 ? -9.194 35.276 -3.184 1.00 75.88 291 VAL A C 1
ATOM 2165 O O . VAL A 1 291 ? -9.007 36.096 -2.293 1.00 75.88 291 VAL A O 1
ATOM 2168 N N . GLN A 1 292 ? -10.107 34.306 -3.060 1.00 74.25 292 GLN A N 1
ATOM 2169 C CA . GLN A 1 292 ? -10.941 34.096 -1.872 1.00 74.25 292 GLN A CA 1
ATOM 2170 C C . GLN A 1 292 ? -10.311 33.041 -0.955 1.00 74.25 292 GLN A C 1
ATOM 2172 O O . GLN A 1 292 ? -10.785 31.914 -0.917 1.00 74.25 292 GLN A O 1
ATOM 2177 N N . GLY A 1 293 ? -9.251 33.391 -0.225 1.00 73.31 293 GLY A N 1
ATOM 2178 C CA . GLY A 1 293 ? -8.512 32.437 0.622 1.00 73.31 293 GLY A CA 1
ATOM 2179 C C . GLY A 1 293 ? -9.379 31.626 1.604 1.00 73.31 293 GLY A C 1
ATOM 2180 O O . GLY A 1 293 ? -9.067 30.474 1.888 1.00 73.31 293 GLY A O 1
ATOM 2181 N N . ASP A 1 294 ? -10.530 32.169 2.011 1.00 75.62 294 ASP A N 1
ATOM 2182 C CA . ASP A 1 294 ? -11.519 31.495 2.861 1.00 75.62 294 ASP A CA 1
ATOM 2183 C C . ASP A 1 294 ? -12.258 30.334 2.170 1.00 75.62 294 ASP A C 1
ATOM 2185 O O . ASP A 1 294 ? -13.115 29.707 2.784 1.00 75.62 294 ASP A O 1
ATOM 2189 N N . LEU A 1 295 ? -12.015 30.056 0.889 1.00 78.56 295 LEU A N 1
ATOM 2190 C CA . LEU A 1 295 ? -12.654 28.969 0.154 1.00 78.56 295 LEU A CA 1
ATOM 2191 C C . LEU A 1 295 ? -11.621 27.908 -0.231 1.00 78.56 295 LEU A C 1
ATOM 2193 O O . LEU A 1 295 ? -10.657 28.177 -0.947 1.00 78.56 295 LEU A O 1
ATOM 2197 N N . LEU A 1 296 ? -11.859 26.682 0.217 1.00 82.25 296 LEU A N 1
ATOM 2198 C CA . LEU A 1 296 ? -10.995 25.523 0.050 1.00 82.25 296 LEU A CA 1
ATOM 2199 C C . LEU A 1 296 ? -11.690 24.466 -0.808 1.00 82.25 296 LEU A C 1
ATOM 2201 O O . LEU A 1 296 ? -12.806 24.047 -0.509 1.00 82.25 296 LEU A O 1
ATOM 2205 N N . PHE A 1 297 ? -11.021 23.996 -1.853 1.00 82.25 297 PHE A N 1
ATOM 2206 C CA . PHE A 1 297 ? -11.512 22.916 -2.702 1.00 82.25 297 PHE A CA 1
ATOM 2207 C C . PHE A 1 297 ? -10.787 21.620 -2.381 1.00 82.25 297 PHE A C 1
ATOM 2209 O O . PHE A 1 297 ? -9.559 21.592 -2.277 1.00 82.25 297 PHE A O 1
ATOM 2216 N N . VAL A 1 298 ? -11.555 20.543 -2.236 1.00 81.62 298 VAL A N 1
ATOM 2217 C CA . VAL A 1 298 ? -11.043 19.236 -1.824 1.00 81.62 298 VAL A CA 1
ATOM 2218 C C . VAL A 1 298 ? -11.617 18.154 -2.718 1.00 81.62 298 VAL A C 1
ATOM 2220 O O . VAL A 1 298 ? -12.833 18.056 -2.870 1.00 81.62 298 VAL A O 1
ATOM 2223 N N . SER A 1 299 ? -10.748 17.326 -3.289 1.00 77.50 299 SER A N 1
ATOM 2224 C CA . SER A 1 299 ? -11.144 16.143 -4.052 1.00 77.50 299 SER A CA 1
ATOM 2225 C C . SER A 1 299 ? -10.833 14.860 -3.300 1.00 77.50 299 SER A C 1
ATOM 2227 O O . SER A 1 299 ? -9.792 14.749 -2.649 1.00 77.50 299 SER A O 1
ATOM 2229 N N . THR A 1 300 ? -11.715 13.873 -3.425 1.00 74.25 300 THR A N 1
ATOM 2230 C CA . THR A 1 300 ? -11.544 12.551 -2.812 1.00 74.25 300 THR A CA 1
ATOM 2231 C C . THR A 1 300 ? -11.430 11.452 -3.850 1.00 74.25 300 THR A C 1
ATOM 2233 O O . THR A 1 300 ? -11.886 11.589 -4.981 1.00 74.25 300 THR A O 1
ATOM 2236 N N . MET A 1 301 ? -10.860 10.318 -3.447 1.00 68.06 301 MET A N 1
ATOM 2237 C CA . MET A 1 301 ? -10.667 9.157 -4.315 1.00 68.06 301 MET A CA 1
ATOM 2238 C C . MET A 1 301 ? -11.988 8.536 -4.796 1.00 68.06 301 MET A C 1
ATOM 2240 O O . MET A 1 301 ? -12.031 7.985 -5.895 1.00 68.06 301 MET A O 1
ATOM 2244 N N . ALA A 1 302 ? -13.076 8.649 -4.022 1.00 63.75 302 ALA A N 1
ATOM 2245 C CA . ALA A 1 302 ? -14.412 8.243 -4.475 1.00 63.75 302 ALA A CA 1
ATOM 2246 C C . ALA A 1 302 ? -14.983 9.173 -5.563 1.00 63.75 302 ALA A C 1
ATOM 2248 O O . ALA A 1 302 ? -16.012 8.881 -6.172 1.00 63.75 302 ALA A O 1
ATOM 2249 N N . GLY A 1 303 ? -14.293 10.278 -5.840 1.00 60.59 303 GLY A N 1
ATOM 2250 C CA . GLY A 1 303 ? -14.613 11.230 -6.880 1.00 60.59 303 GLY A CA 1
ATOM 2251 C C . GLY A 1 303 ? -15.545 12.348 -6.484 1.00 60.59 303 GLY A C 1
ATOM 2252 O O . GLY A 1 303 ? -16.107 12.999 -7.361 1.00 60.59 303 GLY A O 1
ATOM 2253 N N . GLN A 1 304 ? -15.689 12.583 -5.185 1.00 65.81 304 GLN A N 1
ATOM 2254 C CA . GLN A 1 304 ? -16.406 13.743 -4.697 1.00 65.81 304 GLN A CA 1
ATOM 2255 C C . GLN A 1 304 ? -15.509 14.978 -4.715 1.00 65.81 304 GLN A C 1
ATOM 2257 O O . GLN A 1 304 ? -14.283 14.900 -4.592 1.00 65.81 304 GLN A O 1
ATOM 2262 N N . LEU A 1 305 ? -16.157 16.125 -4.886 1.00 71.31 305 LEU A N 1
ATOM 2263 C CA . LEU A 1 305 ? -15.532 17.432 -4.849 1.00 71.31 305 LEU A CA 1
ATOM 2264 C C . LEU A 1 305 ? -16.296 18.315 -3.875 1.00 71.31 305 LEU A C 1
ATOM 2266 O O . LEU A 1 305 ? -17.472 18.623 -4.076 1.00 71.31 305 LEU A O 1
ATOM 2270 N N . TYR A 1 306 ? -15.599 18.714 -2.822 1.00 73.44 306 TYR A N 1
ATOM 2271 C CA . TYR A 1 306 ? -16.104 19.589 -1.782 1.00 73.44 306 TYR A CA 1
ATOM 2272 C C . TYR A 1 306 ? -15.580 21.001 -1.996 1.00 73.44 306 TYR A C 1
ATOM 2274 O O . TYR A 1 306 ? -14.407 21.205 -2.311 1.00 73.44 306 TYR A O 1
ATOM 2282 N N . ALA A 1 307 ? -16.462 21.971 -1.787 1.00 75.88 307 ALA A N 1
ATOM 2283 C CA . ALA A 1 307 ? -16.099 23.364 -1.598 1.00 75.88 307 ALA A CA 1
ATOM 2284 C C . ALA A 1 307 ? -16.383 23.698 -0.132 1.00 75.88 307 ALA A C 1
ATOM 2286 O O . ALA A 1 307 ? -17.538 23.711 0.290 1.00 75.88 307 ALA A O 1
ATOM 2287 N N . ILE A 1 308 ? -15.324 23.904 0.640 1.00 78.00 308 ILE A N 1
ATOM 2288 C CA . ILE A 1 308 ? -15.368 24.120 2.083 1.00 78.00 308 ILE A CA 1
ATOM 2289 C C . ILE A 1 308 ? -15.024 25.575 2.349 1.00 78.00 308 ILE A C 1
ATOM 2291 O O . ILE A 1 308 ? -14.027 26.081 1.836 1.00 78.00 308 ILE A O 1
ATOM 2295 N N . LYS A 1 309 ? -15.838 26.256 3.152 1.00 74.50 309 LYS A N 1
ATOM 2296 C CA . LYS A 1 309 ? -15.553 27.628 3.556 1.00 74.50 309 LYS A CA 1
ATOM 2297 C C . LYS A 1 309 ? -14.875 27.621 4.927 1.00 74.50 309 LYS A C 1
ATOM 2299 O O . LYS A 1 309 ? -15.338 26.971 5.857 1.00 74.50 309 LYS A O 1
ATOM 2304 N N . LEU A 1 310 ? -13.773 28.342 5.066 1.00 75.12 310 LEU A N 1
ATOM 2305 C CA . LEU A 1 310 ? -13.182 28.619 6.365 1.00 75.12 310 LEU A CA 1
ATOM 2306 C C . LEU A 1 310 ? -14.027 29.696 7.051 1.00 75.12 310 LEU A C 1
ATOM 2308 O O . LEU A 1 310 ? -14.299 30.747 6.467 1.00 75.12 310 LEU A O 1
ATOM 2312 N N . SER A 1 311 ? -14.478 29.423 8.273 1.00 63.09 311 SER A N 1
ATOM 2313 C CA . SER A 1 311 ? -15.164 30.410 9.104 1.00 63.09 311 SER A CA 1
ATOM 2314 C C . SER A 1 311 ? -14.424 30.621 10.405 1.00 63.09 311 SER A C 1
ATOM 2316 O O . SER A 1 311 ? -13.890 29.678 10.992 1.00 63.09 311 SER A O 1
ATOM 2318 N N . ASP A 1 312 ? -14.514 31.841 10.906 1.00 54.94 312 ASP A N 1
ATOM 2319 C CA . ASP A 1 312 ? -14.124 32.135 12.269 1.00 54.94 312 ASP A CA 1
ATOM 2320 C C . ASP A 1 312 ? -15.227 31.743 13.266 1.00 54.94 312 ASP A C 1
ATOM 2322 O O . ASP A 1 312 ? -16.417 31.810 12.951 1.00 54.94 312 ASP A O 1
ATOM 2326 N N . SER A 1 313 ? -14.841 31.349 14.479 1.00 44.25 313 SER A N 1
ATOM 2327 C CA . SER A 1 313 ? -15.783 31.062 15.574 1.00 44.25 313 SER A CA 1
ATOM 2328 C C . SER A 1 313 ? -16.349 32.338 16.223 1.00 44.25 313 SER A C 1
ATOM 2330 O O . SER A 1 313 ? -17.310 32.265 16.990 1.00 44.25 313 SER A O 1
ATOM 2332 N N . GLY A 1 314 ? -15.812 33.515 15.877 1.00 38.44 314 GLY A N 1
ATOM 2333 C CA . GLY A 1 314 ? -16.301 34.827 16.306 1.00 38.44 314 GLY A CA 1
ATOM 2334 C C . GLY A 1 314 ? -17.032 35.579 15.192 1.00 38.44 314 GLY A C 1
ATOM 2335 O O . GLY A 1 314 ? -16.446 35.939 14.176 1.00 38.44 314 GLY A O 1
ATOM 2336 N N . GLY A 1 315 ? -18.324 35.859 15.380 1.00 37.59 315 GLY A N 1
ATOM 2337 C CA . GLY A 1 315 ? -19.092 36.692 14.456 1.00 37.59 315 GLY A CA 1
ATOM 2338 C C . GLY A 1 315 ? -18.610 38.148 14.454 1.00 37.59 315 GLY A C 1
ATOM 2339 O O . GLY A 1 315 ? -18.778 38.855 15.442 1.00 37.59 315 GLY A O 1
ATOM 2340 N N . GLY A 1 316 ? -18.067 38.618 13.331 1.00 31.44 316 GLY A N 1
ATOM 2341 C CA . GLY A 1 316 ? -17.757 40.033 13.111 1.00 31.44 316 GLY A CA 1
ATOM 2342 C C . GLY A 1 316 ? -16.959 40.252 11.827 1.00 31.44 316 GLY A C 1
ATOM 2343 O O . GLY A 1 316 ? -16.066 39.482 11.512 1.00 31.44 316 GLY A O 1
ATOM 2344 N N . GLY A 1 317 ? -17.331 41.258 11.038 1.00 31.78 317 GLY A N 1
ATOM 2345 C CA . GLY A 1 317 ? -16.867 41.436 9.662 1.00 31.78 317 GLY A CA 1
ATOM 2346 C C . GLY A 1 317 ? -15.367 41.708 9.459 1.00 31.78 317 GLY A C 1
ATOM 2347 O O . GLY A 1 317 ? -14.769 42.512 10.159 1.00 31.78 317 GLY A O 1
ATOM 2348 N N . SER A 1 318 ? -14.867 41.149 8.351 1.00 32.28 318 SER A N 1
ATOM 2349 C CA . SER A 1 318 ? -13.773 41.618 7.482 1.00 32.28 318 SER A CA 1
ATOM 2350 C C . SER A 1 318 ? -12.295 41.469 7.908 1.00 32.28 318 SER A C 1
ATOM 2352 O O . SER A 1 318 ? -11.809 42.127 8.819 1.00 32.28 318 SER A O 1
ATOM 2354 N N . ALA A 1 319 ? -11.575 40.767 7.015 1.00 36.44 319 ALA A N 1
ATOM 2355 C CA . ALA A 1 319 ? -10.201 40.970 6.516 1.00 36.44 319 ALA A CA 1
ATOM 2356 C C . ALA A 1 319 ? -9.010 40.156 7.069 1.00 36.44 319 ALA A C 1
ATOM 2358 O O . ALA A 1 319 ? -7.950 40.199 6.446 1.00 36.44 319 ALA A O 1
ATOM 2359 N N . ALA A 1 320 ? -9.161 39.317 8.093 1.00 40.72 320 ALA A N 1
ATOM 2360 C CA . ALA A 1 320 ? -8.198 38.246 8.386 1.00 40.72 320 ALA A CA 1
ATOM 2361 C C . ALA A 1 320 ? -8.859 37.151 9.237 1.00 40.72 320 ALA A C 1
ATOM 2363 O O . ALA A 1 320 ? -9.521 37.482 10.215 1.00 40.72 320 ALA A O 1
ATOM 2364 N N . LEU A 1 321 ? -8.684 35.871 8.877 1.00 45.56 321 LEU A N 1
ATOM 2365 C CA . LEU A 1 321 ? -9.009 34.736 9.759 1.00 45.56 321 LEU A CA 1
ATOM 2366 C C . LEU A 1 321 ? -8.243 34.913 11.087 1.00 45.56 321 LEU A C 1
ATOM 2368 O O . LEU A 1 321 ? -7.029 35.128 11.037 1.00 45.56 321 LEU A O 1
ATOM 2372 N N . THR A 1 322 ? -8.922 34.889 12.242 1.00 45.72 322 THR A N 1
ATOM 2373 C CA . THR A 1 322 ? -8.259 34.957 13.560 1.00 45.72 322 THR A CA 1
ATOM 2374 C C . THR A 1 322 ? -7.671 33.598 13.973 1.00 45.72 322 THR A C 1
ATOM 2376 O O . THR A 1 322 ? -7.757 32.629 13.224 1.00 45.72 322 THR A O 1
ATOM 2379 N N . ASP A 1 323 ? -7.028 33.533 15.147 1.00 39.41 323 ASP A N 1
ATOM 2380 C CA . ASP A 1 323 ? -6.041 32.514 15.554 1.00 39.41 323 ASP A CA 1
ATOM 2381 C C . ASP A 1 323 ? -6.482 31.034 15.524 1.00 39.41 323 ASP A C 1
ATOM 2383 O O . ASP A 1 323 ? -5.619 30.166 15.629 1.00 39.41 323 ASP A O 1
ATOM 2387 N N . ASN A 1 324 ? -7.772 30.717 15.356 1.00 41.53 324 ASN A N 1
ATOM 2388 C CA . ASN A 1 324 ? -8.264 29.336 15.242 1.00 41.53 324 ASN A CA 1
ATOM 2389 C C . ASN A 1 324 ? -9.386 29.207 14.189 1.00 41.53 324 ASN A C 1
ATOM 2391 O O . ASN A 1 324 ? -10.566 29.120 14.545 1.00 41.53 324 ASN A O 1
ATOM 2395 N N . PRO A 1 325 ? -9.053 29.187 12.885 1.00 47.78 325 PRO A N 1
ATOM 2396 C CA . PRO A 1 325 ? -10.042 28.968 11.836 1.00 47.78 325 PRO A CA 1
ATOM 2397 C C . PRO A 1 325 ? -10.606 27.543 11.895 1.00 47.78 325 PRO A C 1
ATOM 2399 O O . PRO A 1 325 ? -9.861 26.560 11.906 1.00 47.78 325 PRO A O 1
ATOM 2402 N N . HIS A 1 326 ? -11.934 27.425 11.870 1.00 44.53 326 HIS A N 1
ATOM 2403 C CA . HIS A 1 326 ? -12.625 26.142 11.788 1.00 44.53 326 HIS A CA 1
ATOM 2404 C C . HIS A 1 326 ? -13.203 25.936 10.386 1.00 44.53 326 HIS A C 1
ATOM 2406 O O . HIS A 1 326 ? -13.703 26.858 9.737 1.00 44.53 326 HIS A O 1
ATOM 2412 N N . LEU A 1 327 ? -13.138 24.695 9.910 1.00 50.09 327 LEU A N 1
ATOM 2413 C CA . LEU A 1 327 ? -13.761 24.297 8.654 1.00 50.09 327 LEU A CA 1
ATOM 2414 C C . LEU A 1 327 ? -15.272 24.173 8.893 1.00 50.09 327 LEU A C 1
ATOM 2416 O O . LEU A 1 327 ? -15.707 23.288 9.628 1.00 50.09 327 LEU A O 1
ATOM 2420 N N . THR A 1 328 ? -16.082 25.049 8.295 1.00 43.47 328 THR A N 1
ATOM 2421 C CA . THR A 1 328 ? -17.547 24.951 8.368 1.00 43.47 328 THR A CA 1
ATOM 2422 C C . THR A 1 328 ? -18.177 24.867 6.981 1.00 43.47 328 THR A C 1
ATOM 2424 O O . THR A 1 328 ? -17.683 25.399 5.991 1.00 43.47 328 THR A O 1
ATOM 2427 N N . ALA A 1 329 ? -19.309 24.163 6.927 1.00 36.31 329 ALA A N 1
ATOM 2428 C CA . ALA A 1 329 ? -20.044 23.787 5.721 1.00 36.31 329 ALA A CA 1
ATOM 2429 C C . ALA A 1 329 ? -19.291 22.810 4.793 1.00 36.31 329 ALA A C 1
ATOM 2431 O O . ALA A 1 329 ? -18.538 23.191 3.900 1.00 36.31 329 ALA A O 1
ATOM 2432 N N . VAL A 1 330 ? -19.604 21.521 4.958 1.00 44.44 330 VAL A N 1
ATOM 2433 C CA . VAL A 1 330 ? -19.409 20.480 3.942 1.00 44.44 330 VAL A CA 1
ATOM 2434 C C . VAL A 1 330 ? -20.682 20.451 3.097 1.00 44.44 330 VAL A C 1
ATOM 2436 O O . VAL A 1 330 ? -21.624 19.721 3.393 1.00 44.44 330 VAL A O 1
ATOM 2439 N N . LEU A 1 331 ? -20.776 21.309 2.082 1.00 41.12 331 LEU A N 1
ATOM 2440 C CA . LEU A 1 331 ? -21.829 21.170 1.075 1.00 41.12 331 LEU A CA 1
ATOM 2441 C C . LEU A 1 331 ? -21.279 20.266 -0.036 1.00 41.12 331 LEU A C 1
ATOM 2443 O O . LEU A 1 331 ? -20.349 20.688 -0.728 1.00 41.12 331 LEU A O 1
ATOM 2447 N N . PRO A 1 332 ? -21.810 19.045 -0.240 1.00 42.31 332 PRO A N 1
ATOM 2448 C CA . PRO A 1 332 ? -21.495 18.299 -1.448 1.00 42.31 332 PRO A CA 1
ATOM 2449 C C . PRO A 1 332 ? -21.937 19.150 -2.642 1.00 42.31 332 PRO A C 1
ATOM 2451 O O . PRO A 1 332 ? -23.099 19.568 -2.721 1.00 42.31 332 PRO A O 1
ATOM 2454 N N . ALA A 1 333 ? -21.023 19.441 -3.574 1.00 41.78 333 ALA A N 1
ATOM 2455 C CA . ALA A 1 333 ? -21.440 19.963 -4.868 1.00 41.78 333 ALA A CA 1
ATOM 2456 C C . ALA A 1 333 ? -22.450 18.955 -5.443 1.00 41.78 333 ALA A C 1
ATOM 2458 O O . ALA A 1 333 ? -22.210 17.752 -5.436 1.00 41.78 333 ALA A O 1
ATOM 2459 N N . SER A 1 334 ? -23.629 19.438 -5.828 1.00 35.66 334 SER A N 1
ATOM 2460 C CA . SER A 1 334 ? -24.904 18.702 -5.839 1.00 35.66 334 SER A CA 1
ATOM 2461 C C . SER A 1 334 ? -25.063 17.650 -6.950 1.00 35.66 334 SER A C 1
ATOM 2463 O O . SER A 1 334 ? -26.161 17.458 -7.468 1.00 35.66 334 SER A O 1
ATOM 2465 N N . GLN A 1 335 ? -23.994 16.961 -7.340 1.00 38.84 335 GLN A N 1
ATOM 2466 C CA . GLN A 1 335 ? -24.005 15.868 -8.302 1.00 38.84 335 GLN A CA 1
ATOM 2467 C C . GLN A 1 335 ? -22.857 14.900 -8.002 1.00 38.84 335 GLN A C 1
ATOM 2469 O O . GLN A 1 335 ? -21.695 15.297 -7.970 1.00 38.84 335 GLN A O 1
ATOM 2474 N N . LYS A 1 336 ? -23.180 13.609 -7.831 1.00 33.75 336 LYS A N 1
ATOM 2475 C CA . LYS A 1 336 ? -22.191 12.521 -7.856 1.00 33.75 336 LYS A CA 1
ATOM 2476 C C . LYS A 1 336 ? -21.531 12.507 -9.237 1.00 33.75 336 LYS A C 1
ATOM 2478 O O . LYS A 1 336 ? -22.100 11.977 -10.189 1.00 33.75 336 LYS A O 1
ATOM 2483 N N . LEU A 1 337 ? -20.359 13.120 -9.351 1.00 39.00 337 LEU A N 1
ATOM 2484 C CA . LEU A 1 337 ? -19.519 13.037 -10.541 1.00 39.00 337 LEU A CA 1
ATOM 2485 C C . LEU A 1 337 ? -18.612 11.801 -10.402 1.00 39.00 337 LEU A C 1
ATOM 2487 O O . LEU A 1 337 ? -18.082 11.552 -9.322 1.00 39.00 337 LEU A O 1
ATOM 2491 N N . PRO A 1 338 ? -18.447 10.975 -11.446 1.00 35.88 338 PRO A N 1
ATOM 2492 C CA . PRO A 1 338 ? -17.670 9.746 -11.330 1.00 35.88 338 PRO A CA 1
ATOM 2493 C C . PRO A 1 338 ? -16.157 10.024 -11.200 1.00 35.88 338 PRO A C 1
ATOM 2495 O O . PRO A 1 338 ? -15.532 10.489 -12.150 1.00 35.88 338 PRO A O 1
ATOM 2498 N N . LEU A 1 339 ? -15.574 9.639 -10.053 1.00 40.03 339 LEU A N 1
ATOM 2499 C CA . LEU A 1 339 ? -14.136 9.404 -9.796 1.00 40.03 339 LEU A CA 1
ATOM 2500 C C . LEU A 1 339 ? -13.170 10.557 -10.156 1.00 40.03 339 LEU A C 1
ATOM 2502 O O . LEU A 1 339 ? -12.313 10.390 -11.012 1.00 40.03 339 LEU A O 1
ATOM 2506 N N . LEU A 1 340 ? -13.262 11.706 -9.492 1.00 42.56 340 LEU A N 1
ATOM 2507 C CA . LEU A 1 340 ? -12.280 12.801 -9.521 1.00 42.56 340 LEU A CA 1
ATOM 2508 C C . LEU A 1 340 ? -10.965 12.485 -8.768 1.00 42.56 340 LEU A C 1
ATOM 2510 O O . LEU A 1 340 ? -10.974 11.822 -7.742 1.00 42.56 340 LEU A O 1
ATOM 2514 N N . SER A 1 341 ? -9.824 12.974 -9.262 1.00 47.78 341 SER A N 1
ATOM 2515 C CA . SER A 1 341 ? -8.480 12.706 -8.718 1.00 47.78 341 SER A CA 1
ATOM 2516 C C . SER A 1 341 ? -7.591 13.935 -8.556 1.00 47.78 341 SER A C 1
ATOM 2518 O O . SER A 1 341 ? -6.777 13.984 -7.635 1.00 47.78 341 SER A O 1
ATOM 2520 N N . SER A 1 342 ? -7.749 14.932 -9.422 1.00 44.09 342 SER A N 1
ATOM 2521 C CA . SER A 1 342 ? -7.075 16.222 -9.345 1.00 44.09 342 SER A CA 1
ATOM 2522 C C . SER A 1 342 ? -8.110 17.310 -9.554 1.00 44.09 342 SER A C 1
ATOM 2524 O O . SER A 1 342 ? -8.998 17.178 -10.400 1.00 44.09 342 SER A O 1
ATOM 2526 N N . VAL A 1 343 ? -8.001 18.368 -8.757 1.00 48.69 343 VAL A N 1
ATOM 2527 C CA . VAL A 1 343 ? -8.876 19.531 -8.830 1.00 48.69 343 VAL A CA 1
ATOM 2528 C C . VAL A 1 343 ? -8.039 20.799 -8.858 1.00 48.69 343 VAL A C 1
ATOM 2530 O O . VAL A 1 343 ? -7.156 21.000 -8.024 1.00 48.69 343 VAL A O 1
ATOM 2533 N N . ARG A 1 344 ? -8.319 21.665 -9.832 1.00 48.69 344 ARG A N 1
ATOM 2534 C CA . ARG A 1 344 ? -7.791 23.032 -9.908 1.00 48.69 344 ARG A CA 1
ATOM 2535 C C . ARG A 1 344 ? -8.944 24.007 -10.065 1.00 48.69 344 ARG A C 1
ATOM 2537 O O . ARG A 1 344 ? -9.880 23.752 -10.825 1.00 48.69 344 ARG A O 1
ATOM 2544 N N . LEU A 1 345 ? -8.852 25.132 -9.367 1.00 46.25 345 LEU A N 1
ATOM 2545 C CA . LEU A 1 345 ? -9.820 26.215 -9.467 1.00 46.25 345 LEU A CA 1
ATOM 2546 C C . LEU A 1 345 ? -9.264 27.372 -10.308 1.00 46.25 345 LEU A C 1
ATOM 2548 O O . LEU A 1 345 ? -8.134 27.802 -10.102 1.00 46.25 345 LEU A O 1
ATOM 2552 N N . CYS A 1 346 ? -10.094 27.909 -11.201 1.00 40.16 346 CYS A N 1
ATOM 2553 C CA . CYS A 1 346 ? -9.849 29.106 -11.999 1.00 40.16 346 CYS A CA 1
ATOM 2554 C C . CYS A 1 346 ? -11.082 30.025 -11.980 1.00 40.16 346 CYS A C 1
ATOM 2556 O O . CYS A 1 346 ? -11.987 29.873 -12.801 1.00 40.16 346 CYS A O 1
ATOM 2558 N N . GLY A 1 347 ? -11.147 31.002 -11.072 1.00 44.28 347 GLY A N 1
ATOM 2559 C CA . GLY A 1 347 ? -12.273 31.946 -11.022 1.00 44.28 347 GLY A CA 1
ATOM 2560 C C . GLY A 1 347 ? -13.625 31.240 -10.819 1.00 44.28 347 GLY A C 1
ATOM 2561 O O . GLY A 1 347 ? -13.915 30.779 -9.722 1.00 44.28 347 GLY A O 1
ATOM 2562 N N . ARG A 1 348 ? -14.456 31.147 -11.871 1.00 37.16 348 ARG A N 1
ATOM 2563 C CA . ARG A 1 348 ? -15.736 30.397 -11.869 1.00 37.16 348 ARG A CA 1
ATOM 2564 C C . ARG A 1 348 ? -15.629 28.948 -12.368 1.00 37.16 348 ARG A C 1
ATOM 2566 O O . ARG A 1 348 ? -16.615 28.219 -12.301 1.00 37.16 348 ARG A O 1
ATOM 2573 N N . LEU A 1 349 ? -14.473 28.541 -12.889 1.00 39.41 349 LEU A N 1
ATOM 2574 C CA . LEU A 1 349 ? -14.245 27.240 -13.508 1.00 39.41 349 LEU A CA 1
ATOM 2575 C C . LEU A 1 349 ? -13.519 26.309 -12.532 1.00 39.41 349 LEU A C 1
ATOM 2577 O O . LEU A 1 349 ? -12.410 26.591 -12.082 1.00 39.41 349 LEU A O 1
ATOM 2581 N N . LEU A 1 350 ? -14.155 25.187 -12.219 1.00 49.19 350 LEU A N 1
ATOM 2582 C CA . LEU A 1 350 ? -13.602 24.123 -11.393 1.00 49.19 350 LEU A CA 1
ATOM 2583 C C . LEU A 1 350 ? -13.316 22.936 -12.306 1.00 49.19 350 LEU A C 1
ATOM 2585 O O . LEU A 1 350 ? -14.242 22.341 -12.855 1.00 49.19 350 LEU A O 1
ATOM 2589 N N . ILE A 1 351 ? -12.039 22.621 -12.504 1.00 52.62 351 ILE A N 1
ATOM 2590 C CA . ILE A 1 351 ? -11.629 21.523 -13.378 1.00 52.62 351 ILE A CA 1
ATOM 2591 C C . ILE A 1 351 ? -11.275 20.348 -12.489 1.00 52.62 351 ILE A C 1
ATOM 2593 O O . ILE A 1 351 ? -10.254 20.364 -11.802 1.00 52.62 351 ILE A O 1
ATOM 2597 N N . GLY A 1 352 ? -12.151 19.350 -12.496 1.00 49.59 352 GLY A N 1
ATOM 2598 C CA . GLY A 1 352 ? -11.910 18.049 -11.899 1.00 49.59 352 GLY A CA 1
ATOM 2599 C C . GLY A 1 352 ? -11.607 17.029 -12.989 1.00 49.59 352 GLY A C 1
ATOM 2600 O O . GLY A 1 352 ? -12.325 16.956 -13.986 1.00 49.59 352 GLY A O 1
ATOM 2601 N N . THR A 1 353 ? -10.561 16.230 -12.811 1.00 47.75 353 THR A N 1
ATOM 2602 C CA . THR A 1 353 ? -10.226 15.147 -13.745 1.00 47.75 353 THR A CA 1
ATOM 2603 C C . THR A 1 353 ? -10.403 13.784 -13.127 1.00 47.75 353 THR A C 1
ATOM 2605 O O . THR A 1 353 ? -10.227 13.631 -11.925 1.00 47.75 353 THR A O 1
ATOM 2608 N N . ARG A 1 354 ? -10.701 12.783 -13.962 1.00 43.69 354 ARG A N 1
ATOM 2609 C CA . ARG A 1 354 ? -10.745 11.378 -13.559 1.00 43.69 354 ARG A CA 1
ATOM 2610 C C . ARG A 1 354 ? -9.373 10.721 -13.709 1.00 43.69 354 ARG A C 1
ATOM 2612 O O . ARG A 1 354 ? -8.937 10.491 -14.833 1.00 43.69 354 ARG A O 1
ATOM 2619 N N . GLY A 1 355 ? -8.735 10.369 -12.589 1.00 41.12 355 GLY A N 1
ATOM 2620 C CA . GLY A 1 355 ? -7.544 9.503 -12.564 1.00 41.12 355 GLY A CA 1
ATOM 2621 C C . GLY A 1 355 ? -6.453 9.837 -11.534 1.00 41.12 355 GLY A C 1
ATOM 2622 O O . GLY A 1 355 ? -5.715 10.799 -11.714 1.00 41.12 355 GLY A O 1
ATOM 2623 N N . ARG A 1 356 ? -6.407 9.062 -10.438 1.00 41.56 356 ARG A N 1
ATOM 2624 C CA . ARG A 1 356 ? -5.268 8.679 -9.566 1.00 41.56 356 ARG A CA 1
ATOM 2625 C C . ARG A 1 356 ? -5.853 8.165 -8.240 1.00 41.56 356 ARG A C 1
ATOM 2627 O O . ARG A 1 356 ? -6.357 8.950 -7.442 1.00 41.56 356 ARG A O 1
ATOM 2634 N N . GLY A 1 357 ? -5.795 6.852 -8.015 1.00 38.97 357 GLY A N 1
ATOM 2635 C CA . GLY A 1 357 ? -5.828 6.296 -6.660 1.00 38.97 357 GLY A CA 1
ATOM 2636 C C . GLY A 1 357 ? -4.496 6.632 -5.991 1.00 38.97 357 GLY A C 1
ATOM 2637 O O . GLY A 1 357 ? -3.443 6.480 -6.607 1.00 38.97 357 GLY A O 1
ATOM 2638 N N . LEU A 1 358 ? -4.535 7.194 -4.789 1.00 43.66 358 LEU A N 1
ATOM 2639 C CA . LEU A 1 358 ? -3.355 7.714 -4.095 1.00 43.66 358 LEU A CA 1
ATOM 2640 C C . LEU A 1 358 ? -2.302 6.634 -3.813 1.00 43.66 358 LEU A C 1
ATOM 2642 O O . LEU A 1 358 ? -2.614 5.447 -3.723 1.00 43.66 358 LEU A O 1
ATOM 2646 N N . CYS A 1 359 ? -1.055 7.084 -3.631 1.00 39.12 359 CYS A N 1
ATOM 2647 C CA . CYS A 1 359 ? 0.179 6.298 -3.495 1.00 39.12 359 CYS A CA 1
ATOM 2648 C C . CYS A 1 359 ? 0.170 5.129 -2.491 1.00 39.12 359 CYS A C 1
ATOM 2650 O O . CYS A 1 359 ? 1.103 4.335 -2.505 1.00 39.12 359 CYS A O 1
ATOM 2652 N N . THR A 1 360 ? -0.842 4.967 -1.641 1.00 37.97 360 THR A N 1
ATOM 2653 C CA . THR A 1 360 ? -0.946 3.811 -0.737 1.00 37.97 360 THR A CA 1
ATOM 2654 C C . THR A 1 360 ? -1.461 2.551 -1.438 1.00 37.97 360 THR A C 1
ATOM 2656 O O . THR A 1 360 ? -1.063 1.455 -1.064 1.00 37.97 360 THR A O 1
ATOM 2659 N N . VAL A 1 361 ? -2.253 2.679 -2.511 1.00 38.34 361 VAL A N 1
ATOM 2660 C CA . VAL A 1 361 ? -2.696 1.528 -3.333 1.00 38.34 361 VAL A CA 1
ATOM 2661 C C . VAL A 1 361 ? -1.654 1.171 -4.406 1.00 38.34 361 VAL A C 1
ATOM 2663 O O . VAL A 1 361 ? -1.606 0.050 -4.910 1.00 38.34 361 VAL A O 1
ATOM 2666 N N . GLN A 1 362 ? -0.738 2.093 -4.718 1.00 40.31 362 GLN A N 1
ATOM 2667 C CA . GLN A 1 362 ? 0.298 1.884 -5.730 1.00 40.31 362 GLN A CA 1
ATOM 2668 C C . GLN A 1 362 ? 1.534 1.124 -5.236 1.00 40.31 362 GLN A C 1
ATOM 2670 O O . GLN A 1 362 ? 2.294 0.677 -6.080 1.00 40.31 362 GLN A O 1
ATOM 2675 N N . ALA A 1 363 ? 1.722 0.840 -3.944 1.00 39.81 363 ALA A N 1
ATOM 2676 C CA . ALA A 1 363 ? 2.697 -0.192 -3.555 1.00 39.81 363 ALA A CA 1
ATOM 2677 C C . ALA A 1 363 ? 2.243 -1.596 -4.028 1.00 39.81 363 ALA A C 1
ATOM 2679 O O . ALA A 1 363 ? 3.051 -2.380 -4.522 1.00 39.81 363 ALA A O 1
ATOM 2680 N N . GLN A 1 364 ? 0.932 -1.872 -3.990 1.00 38.78 364 GLN A N 1
ATOM 2681 C CA . GLN A 1 364 ? 0.331 -3.106 -4.519 1.00 38.78 364 GLN A CA 1
ATOM 2682 C C . GLN A 1 364 ? 0.127 -3.064 -6.042 1.00 38.78 364 GLN A C 1
ATOM 2684 O O . GLN A 1 364 ? 0.372 -4.061 -6.717 1.00 38.78 364 GLN A O 1
ATOM 2689 N N . GLN A 1 365 ? -0.252 -1.915 -6.615 1.00 36.91 365 GLN A N 1
ATOM 2690 C CA . GLN A 1 365 ? -0.436 -1.792 -8.068 1.00 36.91 365 GLN A CA 1
ATOM 2691 C C . GLN A 1 365 ? 0.855 -1.537 -8.852 1.00 36.91 365 GLN A C 1
ATOM 2693 O O . GLN A 1 365 ? 0.885 -1.862 -10.028 1.00 36.91 365 GLN A O 1
ATOM 2698 N N . ARG A 1 366 ? 1.956 -1.060 -8.256 1.00 37.34 366 ARG A N 1
ATOM 2699 C CA . ARG A 1 366 ? 3.282 -1.073 -8.914 1.00 37.34 366 ARG A CA 1
ATOM 2700 C C . ARG A 1 366 ? 3.869 -2.469 -8.976 1.00 37.34 366 ARG A C 1
ATOM 2702 O O . ARG A 1 366 ? 4.479 -2.798 -9.984 1.00 37.34 366 ARG A O 1
ATOM 2709 N N . ARG A 1 367 ? 3.570 -3.324 -7.992 1.00 38.72 367 ARG A N 1
ATOM 2710 C CA . ARG A 1 367 ? 3.749 -4.776 -8.126 1.00 38.72 367 ARG A CA 1
ATOM 2711 C C . ARG A 1 367 ? 2.942 -5.363 -9.284 1.00 38.72 367 ARG A C 1
ATOM 2713 O O . ARG A 1 367 ? 3.324 -6.418 -9.756 1.00 38.72 367 ARG A O 1
ATOM 2720 N N . GLN A 1 368 ? 1.874 -4.701 -9.751 1.00 38.28 368 GLN A N 1
ATOM 2721 C CA . GLN A 1 368 ? 1.077 -5.096 -10.922 1.00 38.28 368 GLN A CA 1
ATOM 2722 C C . GLN A 1 368 ? 1.459 -4.366 -12.229 1.00 38.28 368 GLN A C 1
ATOM 2724 O O . GLN A 1 368 ? 1.407 -4.976 -13.283 1.00 38.28 368 GLN A O 1
ATOM 2729 N N . HIS A 1 369 ? 1.918 -3.113 -12.203 1.00 34.22 369 HIS A N 1
ATOM 2730 C CA . HIS A 1 369 ? 2.315 -2.356 -13.404 1.00 34.22 369 HIS A CA 1
ATOM 2731 C C . HIS A 1 369 ? 3.780 -2.559 -13.803 1.00 34.22 369 HIS A C 1
ATOM 2733 O O . HIS A 1 369 ? 4.090 -2.497 -14.994 1.00 34.22 369 HIS A O 1
ATOM 2739 N N . ARG A 1 370 ? 4.658 -2.936 -12.858 1.00 39.94 370 ARG A N 1
ATOM 2740 C CA . ARG A 1 370 ? 5.942 -3.574 -13.192 1.00 39.94 370 ARG A CA 1
ATOM 2741 C C . ARG A 1 370 ? 5.709 -4.878 -13.977 1.00 39.94 370 ARG A C 1
ATOM 2743 O O . ARG A 1 370 ? 6.557 -5.226 -14.782 1.00 39.94 370 ARG A O 1
ATOM 2750 N N . LYS A 1 371 ? 4.529 -5.520 -13.841 1.00 39.84 371 LYS A N 1
ATOM 2751 C CA . LYS A 1 371 ? 4.092 -6.674 -14.661 1.00 39.84 371 LYS A CA 1
ATOM 2752 C C . LYS A 1 371 ? 3.697 -6.315 -16.102 1.00 39.84 371 LYS A C 1
ATOM 2754 O O . LYS A 1 371 ? 3.635 -7.216 -16.925 1.00 39.84 371 L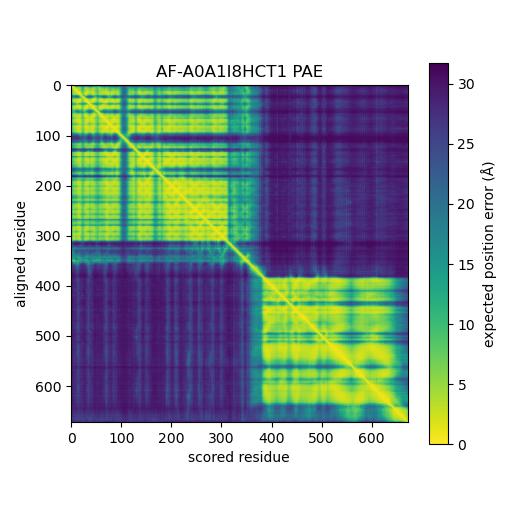YS A O 1
ATOM 2759 N N . GLN A 1 372 ? 3.425 -5.042 -16.424 1.00 36.75 372 GLN A N 1
ATOM 2760 C CA . GLN A 1 372 ? 2.965 -4.631 -17.763 1.00 36.75 372 GLN A CA 1
ATOM 2761 C C . GLN A 1 372 ? 4.059 -3.896 -18.558 1.00 36.75 372 GLN A C 1
ATOM 2763 O O . GLN A 1 372 ? 4.274 -4.204 -19.724 1.00 36.75 372 GLN A O 1
ATOM 2768 N N . GLN A 1 373 ? 4.816 -2.985 -17.929 1.00 35.72 373 GLN A N 1
ATOM 2769 C CA . GLN A 1 373 ? 5.911 -2.267 -18.607 1.00 35.72 373 GLN A CA 1
ATOM 2770 C C . GLN A 1 373 ? 7.148 -3.149 -18.874 1.00 35.72 373 GLN A C 1
ATOM 2772 O O . GLN A 1 373 ? 7.813 -2.949 -19.885 1.00 35.72 373 GLN A O 1
ATOM 2777 N N . HIS A 1 374 ? 7.417 -4.190 -18.068 1.00 38.34 374 HIS A N 1
ATOM 2778 C CA . HIS A 1 374 ? 8.440 -5.194 -18.423 1.00 38.34 374 HIS A CA 1
ATOM 2779 C C . HIS A 1 374 ? 8.014 -6.151 -19.543 1.00 38.34 374 HIS A C 1
ATOM 2781 O O . HIS A 1 374 ? 8.880 -6.772 -20.161 1.00 38.34 374 HIS A O 1
ATOM 2787 N N . PHE A 1 375 ? 6.714 -6.249 -19.839 1.00 37.19 375 PHE A N 1
ATOM 2788 C CA . PHE A 1 375 ? 6.212 -7.076 -20.935 1.00 37.19 375 PHE A CA 1
ATOM 2789 C C . PHE A 1 375 ? 6.408 -6.393 -22.301 1.00 37.19 375 PHE A C 1
ATOM 2791 O O . PHE A 1 375 ? 6.773 -7.065 -23.262 1.00 37.19 375 PHE A O 1
ATOM 2798 N N . ASP A 1 376 ? 6.266 -5.061 -22.374 1.00 33.03 376 ASP A N 1
ATOM 2799 C CA . ASP A 1 376 ? 6.384 -4.314 -23.639 1.00 33.03 376 ASP A CA 1
ATOM 2800 C C . ASP A 1 376 ? 7.826 -3.860 -23.973 1.00 33.03 376 ASP A C 1
ATOM 2802 O O . ASP A 1 376 ? 8.200 -3.853 -25.147 1.00 33.03 376 ASP A O 1
ATOM 2806 N N . ASP A 1 377 ? 8.688 -3.576 -22.983 1.00 32.12 377 ASP A N 1
ATOM 2807 C CA . ASP A 1 377 ? 10.100 -3.202 -23.233 1.00 32.12 377 ASP A CA 1
ATOM 2808 C C . ASP A 1 377 ? 11.029 -4.410 -23.511 1.00 32.12 377 ASP A C 1
ATOM 2810 O O . ASP A 1 377 ? 12.179 -4.246 -23.931 1.00 32.12 377 ASP A O 1
ATOM 2814 N N . SER A 1 378 ? 10.540 -5.644 -23.342 1.00 39.56 378 SER A N 1
ATOM 2815 C CA . SER A 1 378 ? 11.317 -6.877 -23.575 1.00 39.56 378 SER A CA 1
ATOM 2816 C C . SER A 1 378 ? 11.344 -7.342 -25.037 1.00 39.56 378 SER A C 1
ATOM 2818 O O . SER A 1 378 ? 12.008 -8.325 -25.362 1.00 39.56 378 SER A O 1
ATOM 2820 N N . ALA A 1 379 ? 10.709 -6.612 -25.959 1.00 39.47 379 ALA A N 1
ATOM 2821 C CA . ALA A 1 379 ? 10.834 -6.874 -27.395 1.00 39.47 379 ALA A CA 1
ATOM 2822 C C . ALA A 1 379 ? 12.179 -6.404 -27.997 1.00 39.47 379 ALA A C 1
ATOM 2824 O O . ALA A 1 379 ? 12.434 -6.651 -29.176 1.00 39.47 379 ALA A O 1
ATOM 2825 N N . ALA A 1 380 ? 13.047 -5.738 -27.219 1.00 34.94 380 ALA A N 1
ATOM 2826 C CA . ALA A 1 380 ? 14.244 -5.072 -27.746 1.00 34.94 380 ALA A CA 1
ATOM 2827 C C . ALA A 1 380 ? 15.604 -5.568 -27.209 1.00 34.94 380 ALA A C 1
ATOM 2829 O O . ALA A 1 380 ? 16.634 -5.009 -27.585 1.00 34.94 380 ALA A O 1
ATOM 2830 N N . SER A 1 381 ? 15.680 -6.616 -26.380 1.00 32.56 381 SER A N 1
ATOM 2831 C CA . SER A 1 381 ? 16.984 -7.184 -25.994 1.00 32.56 381 SER A CA 1
ATOM 2832 C C . SER A 1 381 ? 16.879 -8.659 -25.620 1.00 32.56 381 SER A C 1
ATOM 2834 O O . SER A 1 381 ? 16.018 -9.039 -24.837 1.00 32.56 381 SER A O 1
ATOM 2836 N N . ALA A 1 382 ? 17.754 -9.492 -26.185 1.00 40.16 382 ALA A N 1
ATOM 2837 C CA . ALA A 1 382 ? 17.790 -10.942 -26.003 1.00 40.16 382 ALA A CA 1
ATOM 2838 C C . ALA A 1 382 ? 18.002 -11.353 -24.526 1.00 40.16 382 ALA A C 1
ATOM 2840 O O . ALA A 1 382 ? 19.136 -11.543 -24.084 1.00 40.16 382 ALA A O 1
ATOM 2841 N N . ARG A 1 383 ? 16.913 -11.489 -23.756 1.00 41.09 383 ARG A N 1
ATOM 2842 C CA . ARG A 1 383 ? 16.896 -11.957 -22.360 1.00 41.09 383 ARG A CA 1
ATOM 2843 C C . ARG A 1 383 ? 15.877 -13.085 -22.173 1.00 41.09 383 ARG A C 1
ATOM 2845 O O . ARG A 1 383 ? 14.882 -13.152 -22.887 1.00 41.09 383 ARG A O 1
ATOM 2852 N N . ALA A 1 384 ? 16.198 -13.997 -21.257 1.00 58.88 384 ALA A N 1
ATOM 2853 C CA . ALA A 1 384 ? 15.449 -15.215 -20.956 1.00 58.88 384 ALA A CA 1
ATOM 2854 C C . ALA A 1 384 ? 13.964 -14.945 -20.636 1.00 58.88 384 ALA A C 1
ATOM 2856 O O . ALA A 1 384 ? 13.634 -13.930 -20.031 1.00 58.88 384 ALA A O 1
ATOM 2857 N N . VAL A 1 385 ? 13.081 -15.855 -21.059 1.00 70.31 385 VAL A N 1
ATOM 2858 C CA . VAL A 1 385 ? 11.622 -15.742 -20.892 1.00 70.31 385 VAL A CA 1
ATOM 2859 C C . VAL A 1 385 ? 11.249 -15.941 -19.418 1.00 70.31 385 VAL A C 1
ATOM 2861 O O . VAL A 1 385 ? 11.580 -16.967 -18.827 1.00 70.31 385 VAL A O 1
ATOM 2864 N N . GLU A 1 386 ? 10.563 -14.961 -18.830 1.00 79.25 386 GLU A N 1
ATOM 2865 C CA . GLU A 1 386 ? 10.005 -15.045 -17.475 1.00 79.25 386 GLU A CA 1
ATOM 2866 C C . GLU A 1 386 ? 8.614 -15.698 -17.488 1.00 79.25 386 GLU A C 1
ATOM 2868 O O . GLU A 1 386 ? 7.786 -15.434 -18.363 1.00 79.25 386 GLU A O 1
ATOM 2873 N N . HIS A 1 387 ? 8.342 -16.532 -16.486 1.00 84.19 387 HIS A N 1
ATOM 2874 C CA . HIS A 1 387 ? 7.100 -17.284 -16.323 1.00 84.19 387 HIS A CA 1
ATOM 2875 C C . HIS A 1 387 ? 6.442 -16.979 -14.966 1.00 84.19 387 HIS A C 1
ATOM 2877 O O . HIS A 1 387 ? 7.144 -16.907 -13.958 1.00 84.19 387 HIS A O 1
ATOM 2883 N N . PRO A 1 388 ? 5.109 -16.820 -14.889 1.00 85.75 388 PRO A N 1
ATOM 2884 C CA . PRO A 1 388 ? 4.431 -16.429 -13.652 1.00 85.75 388 PRO A CA 1
ATOM 2885 C C . PRO A 1 388 ? 4.300 -17.582 -12.646 1.00 85.75 388 PRO A C 1
ATOM 2887 O O . PRO A 1 388 ? 4.096 -18.735 -13.026 1.00 85.75 388 PRO A O 1
ATOM 2890 N N . ILE A 1 389 ? 4.347 -17.248 -11.359 1.00 89.62 389 ILE A N 1
ATOM 2891 C CA . ILE A 1 389 ? 3.950 -18.077 -10.218 1.00 89.62 389 ILE A CA 1
ATOM 2892 C C . ILE A 1 389 ? 2.891 -17.298 -9.441 1.00 89.62 389 ILE A C 1
ATOM 2894 O O . ILE A 1 389 ? 3.091 -16.121 -9.126 1.00 89.62 389 ILE A O 1
ATOM 2898 N N . GLU A 1 390 ? 1.780 -17.946 -9.115 1.00 89.12 390 GLU A N 1
ATOM 2899 C CA . GLU A 1 390 ? 0.698 -17.361 -8.327 1.00 89.12 390 GLU A CA 1
ATOM 2900 C C . GLU A 1 390 ? 0.306 -18.302 -7.190 1.00 89.12 390 GLU A C 1
ATOM 2902 O O . GLU A 1 390 ? -0.037 -19.458 -7.417 1.00 89.12 390 GLU A O 1
ATOM 2907 N N . ALA A 1 391 ? 0.363 -17.805 -5.962 1.00 90.81 391 ALA A N 1
ATOM 2908 C CA . ALA A 1 391 ? 0.000 -18.516 -4.750 1.00 90.81 391 ALA A CA 1
ATOM 2909 C C . ALA A 1 391 ? -1.243 -17.873 -4.125 1.00 90.81 391 ALA A C 1
ATOM 2911 O O . ALA A 1 391 ? -1.355 -16.649 -4.035 1.00 90.81 391 ALA A O 1
ATOM 2912 N N . MET A 1 392 ? -2.185 -18.695 -3.679 1.00 92.56 392 MET A N 1
ATOM 2913 C CA . MET A 1 392 ? -3.480 -18.256 -3.159 1.00 92.56 392 MET A CA 1
ATOM 2914 C C . MET A 1 392 ? -4.027 -19.249 -2.135 1.00 92.56 392 MET A C 1
ATOM 2916 O O . MET A 1 392 ? -3.709 -20.432 -2.188 1.00 92.56 392 MET A O 1
ATOM 2920 N N . VAL A 1 393 ? -4.898 -18.791 -1.236 1.00 91.75 393 VAL A N 1
ATOM 2921 C CA . VAL A 1 393 ? -5.580 -19.652 -0.255 1.00 91.75 393 VAL A CA 1
ATOM 2922 C C . VAL A 1 393 ? -7.073 -19.617 -0.516 1.00 91.75 393 VAL A C 1
ATOM 2924 O O . VAL A 1 393 ? -7.686 -18.560 -0.421 1.00 91.75 393 VAL A O 1
ATOM 2927 N N . LEU A 1 394 ? -7.659 -20.761 -0.865 1.00 90.38 394 LEU A N 1
ATOM 2928 C CA . LEU A 1 394 ? -9.058 -20.851 -1.301 1.00 90.38 394 LEU A CA 1
ATOM 2929 C C . LEU A 1 394 ? -10.046 -20.997 -0.135 1.00 90.38 394 LEU A C 1
ATOM 2931 O O . LEU A 1 394 ? -11.208 -20.611 -0.256 1.00 90.38 394 LEU A O 1
ATOM 2935 N N . GLY A 1 395 ? -9.591 -21.544 0.988 1.00 88.81 395 GLY A N 1
ATOM 2936 C CA . GLY A 1 395 ? -10.365 -21.759 2.211 1.00 88.81 395 GLY A CA 1
ATOM 2937 C C . GLY A 1 395 ? -9.511 -22.429 3.279 1.00 88.81 395 GLY A C 1
ATOM 2938 O O . GLY A 1 395 ? -8.296 -22.516 3.137 1.00 88.81 395 GLY A O 1
ATOM 2939 N N . GLU A 1 396 ? -10.143 -22.938 4.332 1.00 85.94 396 GLU A N 1
ATOM 2940 C CA . GLU A 1 396 ? -9.430 -23.481 5.499 1.00 85.94 396 GLU A CA 1
ATOM 2941 C C . GLU A 1 396 ? -8.870 -24.891 5.265 1.00 85.94 396 GLU A C 1
ATOM 2943 O O . GLU A 1 396 ? -7.866 -25.275 5.868 1.00 85.94 396 GLU A O 1
ATOM 2948 N N . ARG A 1 397 ? -9.541 -25.683 4.417 1.00 89.88 397 ARG A N 1
ATOM 2949 C CA . ARG A 1 397 ? -9.096 -27.025 4.016 1.00 89.88 397 ARG A CA 1
ATOM 2950 C C . ARG A 1 397 ? -9.455 -27.339 2.573 1.00 89.88 397 ARG A C 1
ATOM 2952 O O . ARG A 1 397 ? -10.549 -26.991 2.126 1.00 89.88 397 ARG A O 1
ATOM 2959 N N . LEU A 1 398 ? -8.589 -28.082 1.892 1.00 91.50 398 LEU A N 1
ATOM 2960 C CA . LEU A 1 398 ? -8.810 -28.588 0.536 1.00 91.50 398 LEU A CA 1
ATOM 2961 C C . LEU A 1 398 ? -8.877 -30.120 0.537 1.00 91.50 398 LEU A C 1
ATOM 2963 O O . LEU A 1 398 ? -7.965 -30.785 1.028 1.00 91.50 398 LEU A O 1
ATOM 2967 N N . ASP A 1 399 ? -9.938 -30.701 -0.029 1.00 90.88 399 ASP A N 1
ATOM 2968 C CA . ASP A 1 399 ? -10.036 -32.158 -0.181 1.00 90.88 399 ASP A CA 1
ATOM 2969 C C . ASP A 1 399 ? -9.161 -32.650 -1.342 1.00 90.88 399 ASP A C 1
ATOM 2971 O O . ASP A 1 399 ? -9.609 -32.822 -2.481 1.00 90.88 399 ASP A O 1
ATOM 2975 N N . LEU A 1 400 ? -7.894 -32.926 -1.026 1.00 89.56 400 LEU A N 1
ATOM 2976 C CA . LEU A 1 400 ? -6.910 -33.423 -1.985 1.00 89.56 400 LEU A CA 1
ATOM 2977 C C . LEU A 1 400 ? -7.298 -34.778 -2.597 1.00 89.56 400 LEU A C 1
ATOM 2979 O O . LEU A 1 400 ? -6.908 -35.066 -3.726 1.00 89.56 400 LEU A O 1
ATOM 2983 N N . ARG A 1 401 ? -8.070 -35.624 -1.899 1.00 88.94 401 ARG A N 1
ATOM 2984 C CA . ARG A 1 401 ? -8.415 -36.973 -2.387 1.00 88.94 401 ARG A CA 1
ATOM 2985 C C . ARG A 1 401 ? -9.470 -36.920 -3.479 1.00 88.94 401 ARG A C 1
ATOM 2987 O O . ARG A 1 401 ? -9.369 -37.642 -4.472 1.00 88.94 401 ARG A O 1
ATOM 2994 N N . SER A 1 402 ? -10.503 -36.107 -3.290 1.00 87.75 402 SER A N 1
ATOM 2995 C CA . SER A 1 402 ? -11.529 -35.901 -4.317 1.00 87.75 402 SER A CA 1
ATOM 2996 C C . SER A 1 402 ? -10.952 -35.137 -5.502 1.00 87.75 402 SER A C 1
ATOM 2998 O O . SER A 1 402 ? -11.091 -35.588 -6.636 1.00 87.75 402 SER A O 1
ATOM 3000 N N . LEU A 1 403 ? -10.157 -34.101 -5.230 1.00 87.44 403 LEU A N 1
ATOM 3001 C CA . LEU A 1 403 ? -9.482 -33.328 -6.263 1.00 87.44 403 LEU A CA 1
ATOM 3002 C C . LEU A 1 403 ? -8.522 -34.179 -7.114 1.00 87.44 403 LEU A C 1
ATOM 3004 O O . LEU A 1 403 ? -8.537 -34.084 -8.338 1.00 87.44 403 LEU A O 1
ATOM 3008 N N . ALA A 1 404 ? -7.732 -35.066 -6.500 1.00 86.38 404 ALA A N 1
ATOM 3009 C CA . ALA A 1 404 ? -6.842 -35.979 -7.222 1.00 86.38 404 ALA A CA 1
ATOM 3010 C C . ALA A 1 404 ? -7.605 -36.929 -8.162 1.00 86.38 404 ALA A C 1
ATOM 3012 O O . ALA A 1 404 ? -7.157 -37.185 -9.286 1.00 86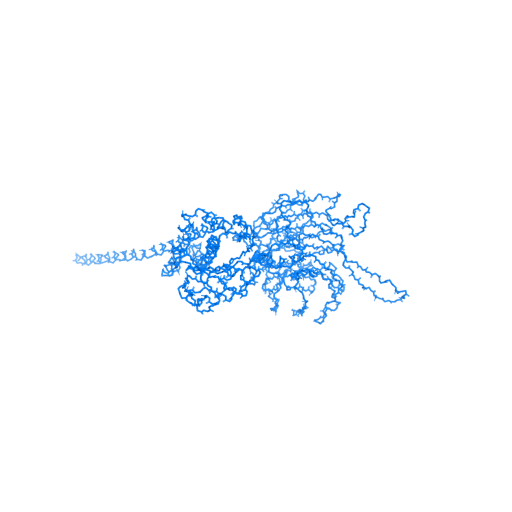.38 404 ALA A O 1
ATOM 3013 N N . ARG A 1 405 ? -8.766 -37.440 -7.728 1.00 86.06 405 ARG A N 1
ATOM 3014 C CA . ARG A 1 405 ? -9.624 -38.300 -8.558 1.00 86.06 405 ARG A CA 1
ATOM 3015 C C . ARG A 1 405 ? -10.156 -37.540 -9.767 1.00 86.06 405 ARG A C 1
ATOM 3017 O O . ARG A 1 405 ? -10.045 -38.048 -10.881 1.00 86.06 405 ARG A O 1
ATOM 3024 N N . ASP A 1 406 ? -10.652 -36.327 -9.563 1.00 83.88 406 ASP A N 1
ATOM 3025 C CA . ASP A 1 406 ? -11.284 -35.547 -10.629 1.00 83.88 406 ASP A CA 1
ATOM 3026 C C . ASP A 1 406 ? -10.252 -34.986 -11.615 1.00 83.88 406 ASP A C 1
ATOM 3028 O O . ASP A 1 406 ? -10.448 -35.068 -12.829 1.00 83.88 406 ASP A O 1
ATOM 3032 N N . LEU A 1 407 ? -9.083 -34.548 -11.134 1.00 82.62 407 LEU A N 1
ATOM 3033 C CA . LEU A 1 407 ? -7.955 -34.170 -11.995 1.00 82.62 407 LEU A CA 1
ATOM 3034 C C . LEU A 1 407 ? -7.506 -35.331 -12.895 1.00 82.62 407 LEU A C 1
ATOM 3036 O O . LEU A 1 407 ? -7.213 -35.124 -14.074 1.00 82.62 407 LEU A O 1
ATOM 3040 N N . THR A 1 408 ? -7.502 -36.559 -12.366 1.00 81.00 408 THR A N 1
ATOM 3041 C CA . THR A 1 408 ? -7.145 -37.759 -13.138 1.00 81.00 408 THR A CA 1
ATOM 3042 C C . THR A 1 408 ? -8.217 -38.110 -14.177 1.00 81.00 408 THR A C 1
ATOM 3044 O O . THR A 1 408 ? -7.872 -38.537 -15.280 1.00 81.00 408 THR A O 1
ATOM 3047 N N . GLN A 1 409 ? -9.501 -37.898 -13.862 1.00 81.00 409 GLN A N 1
ATOM 3048 C CA . GLN A 1 409 ? -10.628 -38.159 -14.769 1.00 81.00 409 GLN A CA 1
ATOM 3049 C C . GLN A 1 409 ? -10.719 -37.150 -15.921 1.00 81.00 409 GLN A C 1
ATOM 3051 O O . GLN A 1 409 ? -10.986 -37.544 -17.054 1.00 81.00 409 GLN A O 1
ATOM 3056 N N . HIS A 1 410 ? -10.466 -35.863 -15.661 1.00 76.62 410 HIS A N 1
ATOM 3057 C CA . HIS A 1 410 ? -10.522 -34.813 -16.685 1.00 76.62 410 HIS A CA 1
ATOM 3058 C C . HIS A 1 410 ? -9.381 -34.892 -17.713 1.00 76.62 410 HIS A C 1
ATOM 3060 O O . HIS A 1 410 ? -9.489 -34.311 -18.790 1.00 76.62 410 HIS A O 1
ATOM 3066 N N . GLY A 1 411 ? -8.289 -35.600 -17.406 1.00 69.12 411 GLY A N 1
ATOM 3067 C CA . GLY A 1 411 ? -7.225 -35.933 -18.361 1.00 69.12 411 GLY A CA 1
ATOM 3068 C C . GLY A 1 411 ? -6.314 -34.777 -18.802 1.00 69.12 411 GLY A C 1
ATOM 3069 O O . GLY A 1 411 ? -5.374 -35.027 -19.552 1.00 69.12 411 GLY A O 1
ATOM 3070 N N . LEU A 1 412 ? -6.548 -33.543 -18.336 1.00 71.31 412 LEU A N 1
ATOM 3071 C CA . LEU A 1 412 ? -5.730 -32.356 -18.647 1.00 71.31 412 LEU A CA 1
ATOM 3072 C C . LEU A 1 412 ? -4.420 -32.303 -17.841 1.00 71.31 412 LEU A C 1
ATOM 3074 O O . LEU A 1 412 ? -3.390 -31.852 -18.345 1.00 71.31 412 LEU A O 1
ATOM 3078 N N . TYR A 1 413 ? -4.453 -32.802 -16.605 1.00 81.00 413 TYR A N 1
ATOM 3079 C CA . TYR A 1 413 ? -3.306 -32.852 -15.702 1.00 81.00 413 TYR A CA 1
ATOM 3080 C C . TYR A 1 413 ? -2.923 -34.303 -15.380 1.00 81.00 413 TYR A C 1
ATOM 3082 O O . TYR A 1 413 ? -3.728 -35.235 -15.469 1.00 81.00 413 TYR A O 1
ATOM 3090 N N . GLN A 1 414 ? -1.661 -34.508 -15.027 1.00 85.69 414 GLN A N 1
ATOM 3091 C CA . GLN A 1 414 ? -1.127 -35.747 -14.481 1.00 85.69 414 GLN A CA 1
ATOM 3092 C C . GLN A 1 414 ? -0.566 -35.471 -13.089 1.00 85.69 414 GLN A C 1
ATOM 3094 O O . GLN A 1 414 ? 0.103 -34.465 -12.869 1.00 85.69 414 GLN A O 1
ATOM 3099 N N . LEU A 1 415 ? -0.845 -36.373 -12.152 1.00 87.94 415 LEU A N 1
ATOM 3100 C CA . LEU A 1 415 ? -0.304 -36.287 -10.801 1.00 87.94 415 LEU A CA 1
ATOM 3101 C C . LEU A 1 415 ? 1.184 -36.644 -10.810 1.00 87.94 415 LEU A C 1
ATOM 3103 O O . LEU A 1 415 ? 1.579 -37.659 -11.390 1.00 87.94 415 LEU A O 1
ATOM 3107 N N . VAL A 1 416 ? 1.990 -35.801 -10.169 1.00 88.06 416 VAL A N 1
ATOM 3108 C CA . VAL A 1 416 ? 3.422 -36.019 -9.960 1.00 88.06 416 VAL A CA 1
ATOM 3109 C C . VAL A 1 416 ? 3.595 -36.771 -8.636 1.00 88.06 416 VAL A C 1
ATOM 3111 O O . VAL A 1 416 ? 3.016 -36.351 -7.630 1.00 88.06 416 VAL A O 1
ATOM 3114 N N . PRO A 1 417 ? 4.338 -37.891 -8.606 1.00 85.12 417 PRO A N 1
ATOM 3115 C CA . PRO A 1 417 ? 4.551 -38.637 -7.373 1.00 85.12 417 PRO A CA 1
ATOM 3116 C C . PRO A 1 417 ? 5.408 -37.816 -6.402 1.00 85.12 417 PRO A C 1
ATOM 3118 O O . PRO A 1 417 ? 6.531 -37.438 -6.721 1.00 85.12 417 PRO A O 1
ATOM 3121 N N . LEU A 1 418 ? 4.871 -37.558 -5.210 1.00 87.19 418 LEU A N 1
ATOM 3122 C CA . LEU A 1 418 ? 5.605 -36.969 -4.089 1.00 87.19 418 LEU A CA 1
ATOM 3123 C C . LEU A 1 418 ? 6.044 -38.073 -3.105 1.00 87.19 418 LEU A C 1
ATOM 3125 O O . LEU A 1 418 ? 5.424 -39.143 -3.079 1.00 87.19 418 LEU A O 1
ATOM 3129 N N . PRO A 1 419 ? 7.089 -37.837 -2.286 1.00 87.06 419 PRO A N 1
ATOM 3130 C CA . PRO A 1 419 ? 7.471 -38.727 -1.190 1.00 87.06 419 PRO A CA 1
ATOM 3131 C C . PRO A 1 419 ? 6.287 -39.113 -0.293 1.00 87.06 419 PRO A C 1
ATOM 3133 O O . PRO A 1 419 ? 5.389 -38.307 -0.059 1.00 87.06 419 PRO A O 1
ATOM 3136 N N . ALA A 1 420 ? 6.306 -40.335 0.250 1.00 84.12 420 ALA A N 1
ATOM 3137 C CA . ALA A 1 420 ? 5.205 -40.874 1.058 1.00 84.12 420 ALA A CA 1
ATOM 3138 C C . ALA A 1 420 ? 4.889 -40.034 2.312 1.00 84.12 420 ALA A C 1
ATOM 3140 O O . ALA A 1 420 ? 3.747 -40.017 2.760 1.00 84.12 420 ALA A O 1
ATOM 3141 N N . GLU A 1 421 ? 5.873 -39.305 2.839 1.00 84.38 421 GLU A N 1
ATOM 3142 C CA . GLU A 1 421 ? 5.722 -38.362 3.957 1.00 84.38 421 GLU A CA 1
ATOM 3143 C C . GLU A 1 421 ? 4.788 -37.184 3.635 1.00 84.38 421 GLU A C 1
ATOM 3145 O O . GLU A 1 421 ? 4.133 -36.655 4.528 1.00 84.38 421 GLU A O 1
ATOM 3150 N N . LEU A 1 422 ? 4.679 -36.800 2.357 1.00 84.25 422 LEU A N 1
ATOM 3151 C CA . LEU A 1 422 ? 3.799 -35.723 1.885 1.00 84.25 422 LEU A CA 1
ATOM 3152 C C . LEU A 1 422 ? 2.411 -36.235 1.462 1.00 84.25 422 LEU A C 1
ATOM 3154 O O . LEU A 1 422 ? 1.568 -35.475 0.975 1.00 84.25 422 LEU A O 1
ATOM 3158 N N . ALA A 1 423 ? 2.151 -37.536 1.621 1.00 80.88 423 ALA A N 1
ATOM 3159 C CA . ALA A 1 423 ? 0.893 -38.135 1.210 1.00 80.88 423 ALA A CA 1
ATOM 3160 C C . ALA A 1 423 ? -0.268 -37.601 2.061 1.00 80.88 423 ALA A C 1
ATOM 3162 O O . ALA A 1 423 ? -0.406 -37.905 3.244 1.00 80.88 423 ALA A O 1
ATOM 3163 N N . GLY A 1 424 ? -1.157 -36.842 1.421 1.00 80.44 424 GLY A N 1
ATOM 3164 C CA . GLY A 1 424 ? -2.348 -36.280 2.056 1.00 80.44 424 GLY A CA 1
ATOM 3165 C C . GLY A 1 424 ? -2.167 -34.881 2.640 1.00 80.44 424 GLY A C 1
ATOM 3166 O O . GLY A 1 424 ? -3.181 -34.286 2.990 1.00 80.44 424 GLY A O 1
ATOM 3167 N N . THR A 1 425 ? -0.943 -34.347 2.683 1.00 85.75 425 THR A N 1
ATOM 3168 C CA . THR A 1 425 ? -0.666 -32.938 3.017 1.00 85.75 425 THR A CA 1
ATOM 3169 C C . THR A 1 425 ? -0.510 -32.083 1.764 1.00 85.75 425 THR A C 1
ATOM 3171 O O . THR A 1 425 ? -0.926 -30.927 1.749 1.00 85.75 425 THR A O 1
ATOM 3174 N N . ALA A 1 426 ? 0.020 -32.657 0.680 1.00 90.81 426 ALA A N 1
ATOM 3175 C CA . ALA A 1 426 ? 0.141 -31.972 -0.596 1.00 90.81 426 ALA A CA 1
ATOM 3176 C C . ALA A 1 426 ? -0.132 -32.882 -1.800 1.00 90.81 426 ALA A C 1
ATOM 3178 O O . ALA A 1 426 ? 0.008 -34.105 -1.755 1.00 90.81 426 ALA A O 1
ATOM 3179 N N . LEU A 1 427 ? -0.523 -32.255 -2.904 1.00 91.69 427 LEU A N 1
ATOM 3180 C CA . LEU A 1 427 ? -0.751 -32.868 -4.202 1.00 91.69 427 LEU A CA 1
ATOM 3181 C C . LEU A 1 427 ? -0.099 -31.989 -5.270 1.00 91.69 427 LEU A C 1
ATOM 3183 O O . LEU A 1 427 ? -0.423 -30.809 -5.382 1.00 91.69 427 LEU A O 1
ATOM 3187 N N . MET A 1 428 ? 0.785 -32.563 -6.083 1.00 91.38 428 MET A N 1
ATOM 3188 C CA . MET A 1 428 ? 1.366 -31.868 -7.230 1.00 91.38 428 MET A CA 1
ATOM 3189 C C . MET A 1 428 ? 0.786 -32.422 -8.531 1.00 91.38 428 MET A C 1
ATOM 3191 O O . MET A 1 428 ? 0.747 -33.634 -8.750 1.00 91.38 428 MET A O 1
ATOM 3195 N N . ALA A 1 429 ? 0.332 -31.528 -9.401 1.00 88.75 429 ALA A N 1
ATOM 3196 C CA . ALA A 1 429 ? -0.224 -31.845 -10.706 1.00 88.75 429 ALA A CA 1
ATOM 3197 C C . ALA A 1 429 ? 0.528 -31.067 -11.790 1.00 88.75 429 ALA A C 1
ATOM 3199 O O . ALA A 1 429 ? 0.762 -29.874 -11.645 1.00 88.75 429 ALA A O 1
ATOM 3200 N N . THR A 1 430 ? 0.887 -31.726 -12.887 1.00 87.62 430 THR A N 1
ATOM 3201 C CA . THR A 1 430 ? 1.549 -31.107 -14.045 1.00 87.62 430 THR A CA 1
ATOM 3202 C C . THR A 1 430 ? 0.709 -31.309 -15.302 1.00 87.62 430 THR A C 1
ATOM 3204 O O . THR A 1 430 ? 0.022 -32.323 -15.446 1.00 87.62 430 THR A O 1
ATOM 3207 N N . SER A 1 431 ? 0.700 -30.340 -16.213 1.00 83.38 431 SER A N 1
ATOM 3208 C CA . SER A 1 431 ? 0.003 -30.455 -17.499 1.00 83.38 431 SER A CA 1
ATOM 3209 C C . SER A 1 431 ? 0.560 -31.604 -18.342 1.00 83.38 431 SER A C 1
ATOM 3211 O O . SER A 1 431 ? 1.780 -31.738 -18.471 1.00 83.38 431 SER A O 1
ATOM 3213 N N . ARG A 1 432 ? -0.314 -32.387 -18.988 1.00 77.19 432 ARG A N 1
ATOM 3214 C CA . ARG A 1 432 ? 0.124 -33.399 -19.968 1.00 77.19 432 ARG A CA 1
ATOM 3215 C C . ARG A 1 432 ? 0.664 -32.737 -21.240 1.00 77.19 432 ARG A C 1
ATOM 3217 O O . ARG A 1 432 ? 0.236 -31.652 -21.623 1.00 77.19 432 ARG A O 1
ATOM 3224 N N . GLU A 1 433 ? 1.596 -33.387 -21.927 1.00 59.12 433 GLU A N 1
ATOM 3225 C CA . GLU A 1 433 ? 2.049 -32.920 -23.244 1.00 59.12 433 GLU A CA 1
ATOM 3226 C C . GLU A 1 433 ? 0.913 -33.063 -24.277 1.00 59.12 433 GLU A C 1
ATOM 3228 O O . GLU A 1 433 ? 0.173 -34.051 -24.217 1.00 59.12 433 GLU A O 1
ATOM 3233 N N . PRO A 1 434 ? 0.719 -32.090 -25.196 1.00 54.00 434 PRO A N 1
ATOM 3234 C CA . PRO A 1 434 ? 1.626 -30.999 -25.588 1.00 54.00 434 PRO A CA 1
ATOM 3235 C C . PRO A 1 434 ? 1.312 -29.622 -24.954 1.00 54.00 434 PRO A C 1
ATOM 3237 O O . PRO A 1 434 ? 1.667 -28.593 -25.527 1.00 54.00 434 PRO A O 1
ATOM 3240 N N . TYR A 1 435 ? 0.627 -29.554 -23.807 1.00 59.53 435 TYR A N 1
ATOM 3241 C CA . TYR A 1 435 ? 0.150 -28.293 -23.211 1.00 59.53 435 TYR A CA 1
ATOM 3242 C C . TYR A 1 435 ? 1.256 -27.475 -22.501 1.00 59.53 435 TYR A C 1
ATOM 3244 O O . TYR A 1 435 ? 1.135 -27.130 -21.327 1.00 59.53 435 TYR A O 1
ATOM 3252 N N . THR A 1 436 ? 2.336 -27.135 -23.210 1.00 61.75 436 THR A N 1
ATOM 3253 C CA . THR A 1 436 ? 3.415 -26.245 -22.739 1.00 61.75 436 THR A CA 1
ATOM 3254 C C . THR A 1 436 ? 3.249 -24.838 -23.312 1.00 61.75 436 THR A C 1
ATOM 3256 O O . THR A 1 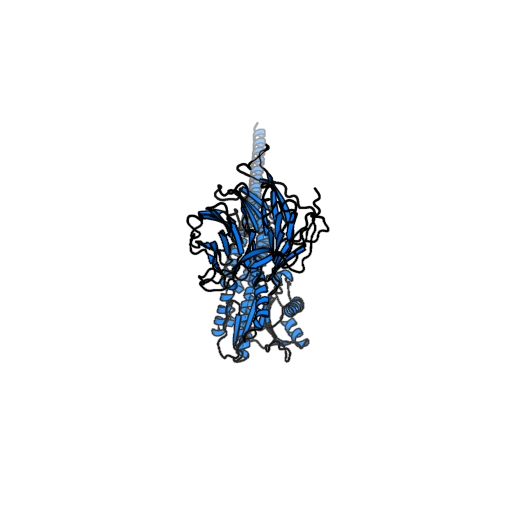436 ? 3.084 -24.683 -24.522 1.00 61.75 436 THR A O 1
ATOM 3259 N N . VAL A 1 437 ? 3.338 -23.801 -22.474 1.00 61.03 437 VAL A N 1
ATOM 3260 C CA . VAL A 1 437 ? 3.327 -22.390 -22.910 1.00 61.03 437 VAL A CA 1
ATOM 3261 C C . VAL A 1 437 ? 4.685 -21.770 -22.604 1.00 61.03 437 VAL A C 1
ATOM 3263 O O . VAL A 1 437 ? 5.180 -21.883 -21.487 1.00 61.03 437 VAL A O 1
ATOM 3266 N N . GLY A 1 438 ? 5.320 -21.171 -23.615 1.00 58.81 438 GLY A N 1
ATOM 3267 C CA . GLY A 1 438 ? 6.672 -20.610 -23.490 1.00 58.81 438 GLY A CA 1
ATOM 3268 C C . GLY A 1 438 ? 7.771 -21.654 -23.237 1.00 58.81 438 GLY A C 1
ATOM 3269 O O . GLY A 1 438 ? 8.796 -21.322 -22.664 1.00 58.81 438 GLY A O 1
ATOM 3270 N N . GLY A 1 439 ? 7.560 -22.919 -23.621 1.00 66.50 439 GLY A N 1
ATOM 3271 C CA . GLY A 1 439 ? 8.545 -23.995 -23.429 1.00 66.50 439 GLY A CA 1
ATOM 3272 C C . GLY A 1 439 ? 8.565 -24.623 -22.030 1.00 66.50 439 GLY A C 1
ATOM 3273 O O . GLY A 1 439 ? 9.328 -25.557 -21.808 1.00 66.50 439 GLY A O 1
ATOM 3274 N N . GLN A 1 440 ? 7.706 -24.173 -21.107 1.00 78.31 440 GLN A N 1
ATOM 3275 C CA . GLN A 1 440 ? 7.590 -24.715 -19.748 1.00 78.31 440 GLN A CA 1
ATOM 3276 C C . GLN A 1 440 ? 6.233 -25.398 -19.507 1.00 78.31 440 GLN A C 1
ATOM 3278 O O . GLN A 1 440 ? 5.211 -25.027 -20.100 1.00 78.31 440 GLN A O 1
ATOM 3283 N N . LYS A 1 441 ? 6.221 -26.412 -18.628 1.00 81.75 441 LYS A N 1
ATOM 3284 C CA . LYS A 1 441 ? 5.001 -27.110 -18.172 1.00 81.75 441 LYS A CA 1
ATOM 3285 C C . LYS A 1 441 ? 4.205 -26.232 -17.201 1.00 81.75 441 LYS A C 1
ATOM 3287 O O . LYS A 1 441 ? 4.745 -25.285 -16.631 1.00 81.75 441 LYS A O 1
ATOM 3292 N N . ARG A 1 442 ? 2.913 -26.524 -17.050 1.00 86.25 442 ARG A N 1
ATOM 3293 C CA . ARG A 1 442 ? 2.026 -25.864 -16.084 1.00 86.25 442 ARG A CA 1
ATOM 3294 C C . ARG A 1 442 ? 1.888 -26.756 -14.870 1.00 86.25 442 ARG A C 1
ATOM 3296 O O . ARG A 1 442 ? 1.233 -27.797 -14.952 1.00 86.25 442 ARG A O 1
ATOM 3303 N N . ASP A 1 443 ? 2.491 -26.339 -13.770 1.00 89.06 443 ASP A N 1
ATOM 3304 C CA . ASP A 1 443 ? 2.490 -27.109 -12.531 1.00 89.06 443 ASP A CA 1
ATOM 3305 C C . ASP A 1 443 ? 1.552 -26.453 -11.515 1.00 89.06 443 ASP A C 1
ATOM 3307 O O . ASP A 1 443 ? 1.473 -25.233 -11.419 1.00 89.06 443 ASP A O 1
ATOM 3311 N N . ALA A 1 444 ? 0.816 -27.256 -10.762 1.00 91.25 444 ALA A N 1
ATOM 3312 C CA . ALA A 1 444 ? -0.017 -26.821 -9.655 1.00 91.25 444 ALA A CA 1
ATOM 3313 C C . ALA A 1 444 ? 0.359 -27.629 -8.415 1.00 91.25 444 ALA A C 1
ATOM 3315 O O . ALA A 1 444 ? 0.341 -28.860 -8.449 1.00 91.25 444 ALA A O 1
ATOM 3316 N N . VAL A 1 445 ? 0.683 -26.939 -7.327 1.00 93.88 445 VAL A N 1
ATOM 3317 C CA . VAL A 1 445 ? 0.934 -27.537 -6.015 1.00 93.88 445 VAL A CA 1
ATOM 3318 C C . VAL A 1 445 ? -0.220 -27.151 -5.100 1.00 93.88 445 VAL A C 1
ATOM 3320 O O . VAL A 1 445 ? -0.517 -25.973 -4.916 1.00 93.88 445 VAL A O 1
ATOM 3323 N N . LEU A 1 446 ? -0.917 -28.154 -4.584 1.00 93.81 446 LEU A N 1
ATOM 3324 C CA . LEU A 1 446 ? -2.167 -28.033 -3.845 1.00 93.81 446 LEU A CA 1
ATOM 3325 C C . LEU A 1 446 ? -1.936 -28.576 -2.438 1.00 93.81 446 LEU A C 1
ATOM 3327 O O . LEU A 1 446 ? -1.487 -29.712 -2.295 1.00 93.81 446 LEU A O 1
ATOM 3331 N N . PHE A 1 447 ? -2.256 -27.795 -1.415 1.00 93.75 447 PHE A N 1
ATOM 3332 C CA . PHE A 1 447 ? -2.011 -28.138 -0.018 1.00 93.75 447 PHE A CA 1
ATOM 3333 C C . PHE A 1 447 ? -3.326 -28.409 0.719 1.00 93.75 447 PHE A C 1
ATOM 3335 O O . PHE A 1 447 ? -4.361 -27.799 0.440 1.00 93.75 447 PHE A O 1
ATOM 3342 N N . ASP A 1 448 ? -3.295 -29.324 1.684 1.00 91.38 448 ASP A N 1
ATOM 3343 C CA . ASP A 1 448 ? -4.445 -29.703 2.515 1.00 91.38 448 ASP A CA 1
ATOM 3344 C C . ASP A 1 448 ? -4.991 -28.527 3.338 1.00 91.38 448 ASP A C 1
ATOM 3346 O O . ASP A 1 448 ? -6.189 -28.448 3.610 1.00 91.38 448 ASP A O 1
ATOM 3350 N N . ASN A 1 449 ? -4.113 -27.579 3.662 1.00 88.69 449 ASN A N 1
ATOM 3351 C CA . ASN A 1 449 ? -4.384 -26.331 4.361 1.00 88.69 449 ASN A CA 1
ATOM 3352 C C . ASN A 1 449 ? -5.122 -25.270 3.519 1.00 88.69 449 ASN A C 1
ATOM 3354 O O . ASN A 1 449 ? -5.268 -24.139 3.978 1.00 88.69 449 ASN A O 1
ATOM 3358 N N . GLY A 1 450 ? -5.558 -25.613 2.300 1.00 90.50 450 GLY A N 1
ATOM 3359 C CA . GLY A 1 450 ? -6.322 -24.722 1.427 1.00 90.50 450 GLY A CA 1
ATOM 3360 C C . GLY A 1 450 ? -5.486 -23.847 0.494 1.00 90.50 450 GLY A C 1
ATOM 3361 O O . GLY A 1 450 ? -6.064 -23.152 -0.348 1.00 90.50 450 GLY A O 1
ATOM 3362 N N . ALA A 1 451 ? -4.157 -23.875 0.615 1.00 92.38 451 ALA A N 1
ATOM 3363 C CA . ALA A 1 451 ? -3.261 -23.140 -0.266 1.00 92.38 451 ALA A CA 1
ATOM 3364 C C . ALA A 1 451 ? -3.080 -23.842 -1.621 1.00 92.38 451 ALA A C 1
ATOM 3366 O O . ALA A 1 451 ? -3.036 -25.068 -1.727 1.00 92.38 451 ALA A O 1
ATOM 3367 N N . VAL A 1 452 ? -2.951 -23.041 -2.672 1.00 94.12 452 VAL A N 1
ATOM 3368 C CA . VAL A 1 452 ? -2.763 -23.466 -4.056 1.00 94.12 452 VAL A CA 1
ATOM 3369 C C . VAL A 1 452 ? -1.704 -22.579 -4.694 1.00 94.12 452 VAL A C 1
ATOM 3371 O O . VAL A 1 452 ? -1.816 -21.357 -4.650 1.00 94.12 452 VAL A O 1
ATOM 3374 N N . VAL A 1 453 ? -0.694 -23.191 -5.306 1.00 94.56 453 VAL A N 1
ATOM 3375 C CA . VAL A 1 453 ? 0.388 -22.503 -6.018 1.00 94.56 453 VAL A CA 1
ATOM 3376 C C . VAL A 1 453 ? 0.408 -22.962 -7.467 1.00 94.56 453 VAL A C 1
ATOM 3378 O O . VAL A 1 453 ? 0.529 -24.151 -7.751 1.00 94.56 453 VAL A O 1
ATOM 3381 N N . LEU A 1 454 ? 0.281 -22.017 -8.388 1.00 91.69 454 LEU A N 1
ATOM 3382 C CA . LEU A 1 454 ? 0.179 -22.229 -9.824 1.00 91.69 454 LEU A CA 1
ATOM 3383 C C . LEU A 1 454 ? 1.440 -21.706 -10.504 1.00 91.69 454 LEU A C 1
ATOM 3385 O O . LEU A 1 454 ? 1.802 -20.546 -10.345 1.00 91.69 454 LEU A O 1
ATOM 3389 N N . TRP A 1 455 ? 2.084 -22.556 -11.292 1.00 91.62 455 TRP A N 1
ATOM 3390 C CA . TRP A 1 455 ? 3.295 -22.263 -12.046 1.00 91.62 455 TRP A CA 1
ATOM 3391 C C . TRP A 1 455 ? 2.982 -22.186 -13.536 1.00 91.62 455 TRP A C 1
ATOM 3393 O O . TRP A 1 455 ? 2.341 -23.076 -14.100 1.00 91.62 455 TRP A O 1
ATOM 3403 N N . ASN A 1 456 ? 3.492 -21.143 -14.185 1.00 89.12 456 ASN A N 1
ATOM 3404 C CA . ASN A 1 456 ? 3.346 -20.866 -15.612 1.00 89.12 456 ASN A CA 1
ATOM 3405 C C . ASN A 1 456 ? 1.878 -20.835 -16.085 1.00 89.12 456 ASN A C 1
ATOM 3407 O O . ASN A 1 456 ? 1.555 -21.243 -17.203 1.00 89.12 456 ASN A O 1
ATOM 3411 N N . MET A 1 457 ? 0.974 -20.366 -15.222 1.00 83.69 457 MET A N 1
ATOM 3412 C CA . MET A 1 457 ? -0.435 -20.147 -15.550 1.00 83.69 457 MET A CA 1
ATOM 3413 C C . MET A 1 457 ? -0.711 -18.649 -15.658 1.00 83.69 457 MET A C 1
ATOM 3415 O O . MET A 1 457 ? -0.220 -17.863 -14.856 1.00 83.69 457 MET A O 1
A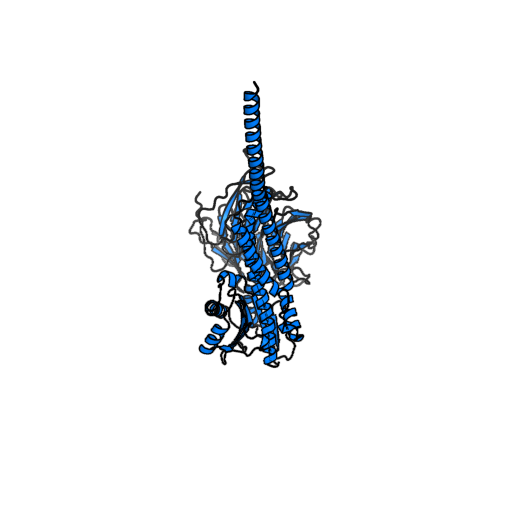TOM 3419 N N . SER A 1 458 ? -1.483 -18.246 -16.666 1.00 79.38 458 SER A N 1
ATOM 3420 C CA . SER A 1 458 ? -1.900 -16.848 -16.821 1.00 79.38 458 SER A CA 1
ATOM 3421 C C . SER A 1 458 ? -2.967 -16.465 -15.792 1.00 79.38 458 SER A C 1
ATOM 3423 O O . SER A 1 458 ? -3.736 -17.319 -15.356 1.00 79.38 458 SER A O 1
ATOM 3425 N N . ASP A 1 459 ? -3.119 -15.170 -15.505 1.00 74.12 459 ASP A N 1
ATOM 3426 C CA . ASP A 1 459 ? -4.131 -14.651 -14.569 1.00 74.12 459 ASP A CA 1
ATOM 3427 C C . ASP A 1 459 ? -5.558 -15.153 -14.874 1.00 74.12 459 ASP A C 1
ATOM 3429 O O . ASP A 1 459 ? -6.372 -15.391 -13.980 1.00 74.12 459 ASP A O 1
ATOM 3433 N N . LYS A 1 460 ? -5.890 -15.345 -16.159 1.00 75.81 460 LYS A N 1
ATOM 3434 C CA . LYS A 1 460 ? -7.199 -15.882 -16.575 1.00 75.81 460 LYS A CA 1
ATOM 3435 C C . LYS A 1 460 ? -7.377 -17.336 -16.153 1.00 75.81 460 LYS A C 1
ATOM 3437 O O . LYS A 1 460 ? -8.477 -17.742 -15.786 1.00 75.81 460 LYS A O 1
ATOM 3442 N N . GLU A 1 461 ? -6.311 -18.115 -16.239 1.00 78.62 461 GLU A N 1
ATOM 3443 C CA . GLU A 1 461 ? -6.302 -19.533 -15.892 1.00 78.62 461 GLU A CA 1
ATOM 3444 C C . GLU A 1 461 ? -6.256 -19.712 -14.383 1.00 78.62 461 GLU A C 1
ATOM 3446 O O . GLU A 1 461 ? -6.977 -20.554 -13.862 1.00 78.62 461 GLU A O 1
ATOM 3451 N N . ALA A 1 462 ? -5.526 -18.854 -13.673 1.00 78.19 462 ALA A N 1
ATOM 3452 C CA . ALA A 1 462 ? -5.567 -18.782 -12.223 1.00 78.19 462 ALA A CA 1
ATOM 3453 C C . ALA A 1 462 ? -6.984 -18.486 -11.703 1.00 78.19 462 ALA A C 1
ATOM 3455 O O . ALA A 1 462 ? -7.504 -19.205 -10.852 1.00 78.19 462 ALA A O 1
ATOM 3456 N N . GLN A 1 463 ? -7.695 -17.520 -12.296 1.00 79.31 463 GLN A N 1
ATOM 3457 C CA . GLN A 1 463 ? -9.099 -17.253 -11.952 1.00 79.31 463 GLN A CA 1
ATOM 3458 C C . GLN A 1 463 ? -10.040 -18.428 -12.257 1.00 79.31 463 GLN A C 1
ATOM 3460 O O . GLN A 1 463 ? -11.041 -18.621 -11.560 1.00 79.31 463 GLN A O 1
ATOM 3465 N N . GLN A 1 464 ? -9.764 -19.207 -13.304 1.00 80.44 464 GLN A N 1
ATOM 3466 C CA . GLN A 1 464 ? -10.512 -20.433 -13.592 1.00 80.44 464 GLN A CA 1
ATOM 3467 C C . GLN A 1 464 ? -10.187 -21.534 -12.579 1.00 80.44 464 GLN A C 1
ATOM 3469 O O . GLN A 1 464 ? -11.106 -22.199 -12.102 1.00 80.44 464 GLN A O 1
ATOM 3474 N N . ALA A 1 465 ? -8.919 -21.679 -12.198 1.00 79.38 465 ALA A N 1
ATOM 3475 C CA . ALA A 1 465 ? -8.463 -22.616 -11.182 1.00 79.38 465 ALA A CA 1
ATOM 3476 C C . ALA A 1 465 ? -9.127 -22.337 -9.825 1.00 79.38 465 ALA A C 1
ATOM 3478 O O . ALA A 1 465 ? -9.661 -23.261 -9.222 1.00 79.38 465 ALA A O 1
ATOM 3479 N N . VAL A 1 466 ? -9.236 -21.071 -9.401 1.00 82.12 466 VAL A N 1
ATOM 3480 C CA . VAL A 1 466 ? -9.991 -20.668 -8.194 1.00 82.12 466 VAL A CA 1
ATOM 3481 C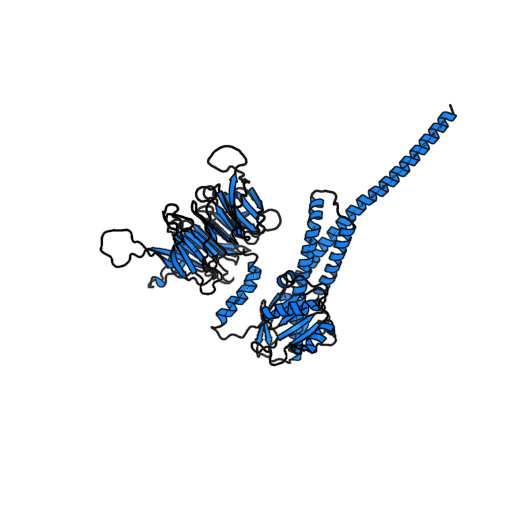 C . VAL A 1 466 ? -11.432 -21.183 -8.241 1.00 82.12 466 VAL A C 1
ATOM 3483 O O . VAL A 1 466 ? -11.921 -21.783 -7.283 1.00 82.12 466 VAL A O 1
ATOM 3486 N N . LYS A 1 467 ? -12.131 -20.984 -9.365 1.00 82.06 467 LYS A N 1
ATOM 3487 C CA . LYS A 1 467 ? -13.524 -21.436 -9.529 1.00 82.06 467 LYS A CA 1
ATOM 3488 C C . LYS A 1 467 ? -13.655 -22.957 -9.501 1.00 82.06 467 LYS A C 1
ATOM 3490 O O . LYS A 1 467 ? -14.628 -23.459 -8.957 1.00 82.06 467 LYS A O 1
ATOM 3495 N N . LEU A 1 468 ? -12.695 -23.677 -10.075 1.00 82.88 468 LEU A N 1
ATOM 3496 C CA . LEU A 1 468 ? -12.696 -25.139 -10.088 1.00 82.88 468 LEU A CA 1
ATOM 3497 C C . LEU A 1 468 ? -12.383 -25.713 -8.704 1.00 82.88 468 LEU A C 1
ATOM 3499 O O . LEU A 1 468 ? -13.087 -26.596 -8.225 1.00 82.88 468 LEU A O 1
ATOM 3503 N N . PHE A 1 469 ? -11.345 -25.200 -8.050 1.00 85.00 469 PHE A N 1
ATOM 3504 C CA . PHE A 1 469 ? -10.840 -25.739 -6.791 1.00 85.00 469 PHE A CA 1
ATOM 3505 C C . PHE A 1 469 ? -11.684 -25.330 -5.581 1.00 85.00 469 PHE A C 1
ATOM 3507 O O . PHE A 1 469 ? -11.798 -26.116 -4.642 1.00 85.00 469 PHE A O 1
ATOM 3514 N N . SER A 1 470 ? -12.361 -24.176 -5.632 1.00 83.69 470 SER A N 1
ATOM 3515 C CA . SER A 1 470 ? -13.302 -23.748 -4.582 1.00 83.69 470 SER A CA 1
ATOM 3516 C C . SER A 1 470 ? -14.444 -24.742 -4.330 1.00 83.69 470 SER A C 1
ATOM 3518 O O . SER A 1 470 ? -14.961 -24.797 -3.217 1.00 83.69 470 SER A O 1
ATOM 3520 N N . ALA A 1 471 ? -14.801 -25.583 -5.311 1.00 85.56 471 ALA A N 1
ATOM 3521 C CA . ALA A 1 471 ? -15.805 -26.637 -5.140 1.00 85.56 471 ALA A CA 1
ATOM 3522 C C . ALA A 1 471 ? -15.363 -27.759 -4.176 1.00 85.56 471 ALA A C 1
ATOM 3524 O O . ALA A 1 471 ? -16.208 -28.457 -3.621 1.00 85.56 471 ALA A O 1
ATOM 3525 N N . TYR A 1 472 ? -14.053 -27.913 -3.955 1.00 87.38 472 TYR A N 1
ATOM 3526 C CA . TYR A 1 472 ? -13.447 -28.945 -3.102 1.00 87.38 472 TYR A CA 1
ATOM 3527 C C . TYR A 1 472 ? -12.948 -28.386 -1.764 1.00 87.38 472 TYR A C 1
ATOM 3529 O O . TYR A 1 472 ? -12.204 -29.049 -1.039 1.00 87.38 472 TYR A O 1
ATOM 3537 N N . THR A 1 473 ? -13.308 -27.142 -1.450 1.00 88.69 473 THR A N 1
ATOM 3538 C CA . THR A 1 473 ? -12.818 -26.418 -0.279 1.00 88.69 473 THR A CA 1
ATOM 3539 C C . THR A 1 473 ? -13.845 -26.428 0.856 1.00 88.69 473 THR A C 1
ATOM 3541 O O . THR A 1 473 ? -15.041 -26.240 0.638 1.00 88.69 473 THR A O 1
ATOM 3544 N N . THR A 1 474 ? -13.376 -26.609 2.092 1.00 85.38 474 THR A N 1
ATOM 3545 C CA . THR A 1 474 ? -14.184 -26.432 3.311 1.00 85.38 474 THR A CA 1
ATOM 3546 C C . THR A 1 474 ? -14.019 -25.007 3.830 1.00 85.38 474 THR A C 1
ATOM 3548 O O . THR A 1 474 ? -12.892 -24.528 3.924 1.00 85.38 474 THR A O 1
ATOM 3551 N N . GLU A 1 475 ? -15.127 -24.345 4.181 1.00 84.25 475 GLU A N 1
ATOM 3552 C CA . GLU A 1 475 ? -15.147 -22.920 4.568 1.00 84.25 475 GLU A CA 1
ATOM 3553 C C . GLU A 1 475 ? -14.461 -22.027 3.505 1.00 84.25 475 GLU A C 1
ATOM 3555 O O . GLU A 1 475 ? -13.416 -21.431 3.773 1.00 84.25 475 GLU A O 1
ATOM 3560 N N . PRO A 1 476 ? -15.012 -21.954 2.272 1.00 86.00 476 PRO A N 1
ATOM 3561 C CA . PRO A 1 476 ? -14.394 -21.199 1.188 1.00 86.00 476 PRO A CA 1
ATOM 3562 C C . PRO A 1 476 ? -14.335 -19.707 1.518 1.00 86.00 476 PRO A C 1
ATOM 3564 O O . PRO A 1 476 ? -15.303 -19.111 2.003 1.00 86.00 476 PRO A O 1
ATOM 3567 N N . HIS A 1 477 ? -13.196 -19.091 1.225 1.00 84.50 477 HIS A N 1
ATOM 3568 C CA . HIS A 1 477 ? -13.004 -17.662 1.415 1.00 84.50 477 HIS A CA 1
ATOM 3569 C C . HIS A 1 477 ? -13.698 -16.852 0.316 1.00 84.50 477 HIS A C 1
ATOM 3571 O O . HIS A 1 477 ? -13.991 -17.337 -0.780 1.00 84.50 477 HIS A O 1
ATOM 3577 N N . SER A 1 478 ? -13.976 -15.581 0.614 1.00 80.56 478 SER A N 1
ATOM 3578 C CA . SER A 1 478 ? -14.552 -14.671 -0.374 1.00 80.56 478 SER A CA 1
ATOM 3579 C C . SER A 1 478 ? -13.562 -14.477 -1.529 1.00 80.56 478 SER A C 1
ATOM 3581 O O . SER A 1 478 ? -12.365 -14.328 -1.298 1.00 80.56 478 SER A O 1
ATOM 3583 N N . GLN A 1 479 ? -14.039 -14.426 -2.777 1.00 75.31 479 GLN A N 1
ATOM 3584 C CA . GLN A 1 479 ? -13.155 -14.228 -3.936 1.00 75.31 479 GLN A CA 1
ATOM 3585 C C . GLN A 1 479 ? -12.305 -12.951 -3.811 1.00 75.31 479 GLN A C 1
ATOM 3587 O O . GLN A 1 479 ? -11.180 -12.900 -4.300 1.00 75.31 479 GLN A O 1
ATOM 3592 N N . ARG A 1 480 ? -12.833 -11.931 -3.128 1.00 74.00 480 ARG A N 1
ATOM 3593 C CA . ARG A 1 480 ? -12.108 -10.701 -2.823 1.00 74.00 480 ARG A CA 1
ATOM 3594 C C . ARG A 1 480 ? -10.949 -10.958 -1.857 1.00 74.00 480 ARG A C 1
ATOM 3596 O O . ARG A 1 480 ? -9.839 -10.541 -2.156 1.00 74.00 480 ARG A O 1
ATOM 3603 N N . ASP A 1 481 ? -11.192 -11.676 -0.761 1.00 73.88 481 ASP A N 1
ATOM 3604 C CA . ASP A 1 481 ? -10.171 -12.006 0.243 1.00 73.88 481 ASP A CA 1
ATOM 3605 C C . ASP A 1 481 ? -9.054 -12.868 -0.371 1.00 73.88 481 ASP A C 1
ATOM 3607 O O . ASP A 1 481 ? -7.882 -12.645 -0.085 1.00 73.88 481 ASP A O 1
ATOM 3611 N N . ILE A 1 482 ? -9.409 -13.821 -1.245 1.00 77.38 482 ILE A N 1
ATOM 3612 C CA . ILE A 1 482 ? -8.449 -14.692 -1.948 1.00 77.38 482 ILE A CA 1
ATOM 3613 C C . ILE A 1 482 ? -7.489 -13.852 -2.800 1.00 77.38 482 ILE A C 1
ATOM 3615 O O . ILE A 1 482 ? -6.277 -14.032 -2.728 1.00 77.38 482 ILE A O 1
ATOM 3619 N N . LEU A 1 483 ? -8.027 -12.916 -3.588 1.00 74.31 483 LEU A N 1
ATOM 3620 C CA . LEU A 1 483 ? -7.233 -12.063 -4.478 1.00 74.31 483 LEU A CA 1
ATOM 3621 C C . LEU A 1 483 ? -6.438 -10.995 -3.712 1.00 74.31 483 LEU A C 1
ATOM 3623 O O . LEU A 1 483 ? -5.316 -10.675 -4.095 1.00 74.31 483 LEU A O 1
ATOM 3627 N N . GLU A 1 484 ? -6.991 -10.445 -2.627 1.00 71.00 484 GLU A N 1
ATOM 3628 C CA . GLU A 1 484 ? -6.295 -9.455 -1.792 1.00 71.00 484 GLU A CA 1
ATOM 3629 C C . GLU A 1 484 ? -5.073 -10.054 -1.077 1.00 71.00 484 GLU A C 1
ATOM 3631 O O . GLU A 1 484 ? -4.098 -9.335 -0.860 1.00 71.00 484 GLU A O 1
ATOM 3636 N N . GLN A 1 485 ? -5.113 -11.350 -0.745 1.00 80.25 485 GLN A N 1
ATOM 3637 C CA . GLN A 1 485 ? -4.043 -12.064 -0.033 1.00 80.25 485 GLN A CA 1
ATOM 3638 C C . GLN A 1 485 ? -3.183 -12.968 -0.937 1.00 80.25 485 GLN A C 1
ATOM 3640 O O . GLN A 1 485 ? -2.337 -13.706 -0.433 1.00 80.25 485 GLN A O 1
ATOM 3645 N N . SER A 1 486 ? -3.386 -12.934 -2.260 1.00 80.62 486 SER A N 1
ATOM 3646 C CA . SER A 1 486 ? -2.573 -13.712 -3.207 1.00 80.62 486 SER A CA 1
ATOM 3647 C C . SER A 1 486 ? -1.135 -13.188 -3.294 1.00 80.62 486 SER A C 1
ATOM 3649 O O . SER A 1 486 ? -0.900 -11.975 -3.281 1.00 80.62 486 SER A O 1
ATOM 3651 N N . GLU A 1 487 ? -0.172 -14.094 -3.439 1.00 81.69 487 GLU A N 1
ATOM 3652 C CA . GLU A 1 487 ? 1.232 -13.767 -3.688 1.00 81.69 487 GLU A CA 1
ATOM 3653 C C . GLU A 1 487 ? 1.629 -14.167 -5.105 1.00 81.69 487 GLU A C 1
ATOM 3655 O O . GLU A 1 487 ? 1.154 -15.159 -5.649 1.00 81.69 487 GLU A O 1
ATOM 3660 N N . SER A 1 488 ? 2.500 -13.379 -5.729 1.00 82.06 488 SER A N 1
ATOM 3661 C CA . SER A 1 488 ? 2.918 -13.601 -7.109 1.00 82.06 488 SER A CA 1
ATOM 3662 C C . SER A 1 488 ? 4.409 -13.350 -7.248 1.00 82.06 488 SER A C 1
ATOM 3664 O O . SER A 1 488 ? 4.933 -12.397 -6.672 1.00 82.06 488 SER A O 1
ATOM 3666 N N . MET A 1 489 ? 5.072 -14.209 -8.013 1.00 82.00 489 MET A N 1
ATOM 3667 C CA . MET A 1 489 ? 6.502 -14.147 -8.301 1.00 82.00 489 MET A CA 1
ATOM 3668 C C . MET A 1 489 ? 6.754 -14.631 -9.733 1.00 82.00 489 MET A C 1
ATOM 3670 O O . MET A 1 489 ? 5.885 -15.272 -10.318 1.00 82.00 489 MET A O 1
ATOM 3674 N N . ALA A 1 490 ? 7.912 -14.336 -10.319 1.00 84.56 490 ALA A N 1
ATOM 3675 C CA . ALA A 1 490 ? 8.306 -14.891 -11.612 1.00 84.56 490 ALA A CA 1
ATOM 3676 C C . ALA A 1 490 ? 9.372 -15.984 -11.450 1.00 84.56 490 ALA A C 1
ATOM 3678 O O . ALA A 1 490 ? 10.137 -15.989 -10.483 1.00 84.56 490 ALA A O 1
ATOM 3679 N N . PHE A 1 491 ? 9.466 -16.890 -12.420 1.00 86.62 491 PHE A N 1
ATOM 3680 C CA . PHE A 1 491 ? 10.629 -17.753 -12.583 1.00 86.62 491 PHE A CA 1
ATOM 3681 C C . PHE A 1 491 ? 11.208 -17.688 -13.990 1.00 86.62 491 PHE A C 1
ATOM 3683 O O . PHE A 1 491 ? 10.483 -17.536 -14.971 1.00 86.62 491 PHE A O 1
ATOM 3690 N N . VAL A 1 492 ? 12.523 -17.856 -14.081 1.00 85.69 492 VAL A N 1
ATOM 3691 C CA . VAL A 1 492 ? 13.241 -18.089 -15.334 1.00 85.69 492 VAL A CA 1
ATOM 3692 C C . VAL A 1 492 ? 13.768 -19.511 -15.320 1.00 85.69 492 VAL A C 1
ATOM 3694 O O . VAL A 1 492 ? 14.425 -19.935 -14.369 1.00 85.69 492 VAL A O 1
ATOM 3697 N N . ALA A 1 493 ? 13.477 -20.234 -16.394 1.00 81.44 493 ALA A N 1
ATOM 3698 C CA . ALA A 1 493 ? 14.108 -21.506 -16.684 1.00 81.44 493 ALA A CA 1
ATOM 3699 C C . ALA A 1 493 ? 15.470 -21.256 -17.343 1.00 81.44 493 ALA A C 1
ATOM 3701 O O . ALA A 1 493 ? 15.538 -20.730 -18.453 1.00 81.44 493 ALA A O 1
ATOM 3702 N N . GLU A 1 494 ? 16.551 -21.618 -16.658 1.00 77.00 494 GLU A N 1
ATOM 3703 C CA . GLU A 1 494 ? 17.900 -21.605 -17.219 1.00 77.00 494 GLU A CA 1
ATOM 3704 C C . GLU A 1 494 ? 18.331 -23.031 -17.577 1.00 77.00 494 GLU A C 1
ATOM 3706 O O . GLU A 1 494 ? 18.224 -23.942 -16.754 1.00 77.00 494 GLU A O 1
ATOM 3711 N N . ASP A 1 495 ? 18.914 -23.218 -18.764 1.00 68.38 495 ASP A N 1
ATOM 3712 C CA . ASP A 1 495 ? 19.552 -24.480 -19.188 1.00 68.38 495 ASP A CA 1
ATOM 3713 C C . ASP A 1 495 ? 20.921 -24.693 -18.499 1.00 68.38 495 ASP A C 1
ATOM 3715 O O . ASP A 1 495 ? 21.889 -25.173 -19.090 1.00 68.38 495 ASP A O 1
ATOM 3719 N N . SER A 1 496 ? 21.039 -24.274 -17.238 1.00 66.69 496 SER A N 1
ATOM 3720 C CA . SER A 1 496 ? 22.240 -24.403 -16.420 1.00 66.69 496 SER A CA 1
ATOM 3721 C C . SER A 1 496 ? 22.102 -25.573 -15.437 1.00 66.69 496 SER A C 1
ATOM 3723 O O . SER A 1 496 ? 21.001 -25.996 -15.093 1.00 66.69 496 SER A O 1
ATOM 3725 N N . VAL A 1 497 ? 23.235 -26.110 -14.968 1.00 65.56 497 VAL A N 1
ATOM 3726 C CA . VAL A 1 497 ? 23.303 -27.150 -13.911 1.00 65.56 497 VAL A CA 1
ATOM 3727 C C . VAL A 1 497 ? 23.558 -26.504 -12.533 1.00 65.56 497 VAL A C 1
ATOM 3729 O O . VAL A 1 497 ? 24.071 -27.127 -11.604 1.00 65.56 497 VAL A O 1
ATOM 3732 N N . GLY A 1 498 ? 23.271 -25.203 -12.408 1.00 70.31 498 GLY A N 1
ATOM 3733 C CA . GLY A 1 498 ? 23.506 -24.423 -11.192 1.00 70.31 498 GLY A CA 1
ATOM 3734 C C . GLY A 1 498 ? 22.613 -24.838 -10.018 1.00 70.31 498 GLY A C 1
ATOM 3735 O O . GLY A 1 498 ? 21.799 -25.749 -10.122 1.00 70.31 498 GLY A O 1
ATOM 3736 N N . ALA A 1 499 ? 22.771 -24.162 -8.879 1.00 76.19 499 ALA A N 1
ATOM 3737 C CA . ALA A 1 499 ? 21.812 -24.243 -7.776 1.00 76.19 499 ALA A CA 1
ATOM 3738 C C . ALA A 1 499 ? 20.689 -23.220 -7.981 1.00 76.19 499 ALA A C 1
ATOM 3740 O O . ALA A 1 499 ? 20.957 -22.116 -8.460 1.00 76.19 499 ALA A O 1
ATOM 3741 N N . THR A 1 500 ? 19.470 -23.555 -7.557 1.00 83.12 500 THR A N 1
ATOM 3742 C CA . THR A 1 500 ? 18.326 -22.638 -7.598 1.00 83.12 500 THR A CA 1
ATOM 3743 C C . THR A 1 500 ? 18.597 -21.374 -6.790 1.00 83.12 500 THR A C 1
ATOM 3745 O O . THR A 1 500 ? 18.905 -21.421 -5.590 1.00 83.12 500 THR A O 1
ATOM 3748 N N . ARG A 1 501 ? 18.485 -20.225 -7.463 1.00 83.25 501 ARG A N 1
ATOM 3749 C CA . ARG A 1 501 ? 18.695 -18.901 -6.868 1.00 83.25 501 ARG A CA 1
ATOM 3750 C C . ARG A 1 501 ? 17.355 -18.223 -6.660 1.00 83.25 501 ARG A C 1
ATOM 3752 O O . ARG A 1 501 ? 16.532 -18.161 -7.568 1.00 83.25 501 ARG A O 1
ATOM 3759 N N . VAL A 1 502 ? 17.176 -17.698 -5.456 1.00 84.06 502 VAL A N 1
ATOM 3760 C CA . VAL A 1 502 ? 15.988 -16.946 -5.063 1.00 84.06 502 VAL A CA 1
ATOM 3761 C C . VAL A 1 502 ? 16.411 -15.498 -4.855 1.00 84.06 502 VAL A C 1
ATOM 3763 O O . VAL A 1 502 ? 17.340 -15.227 -4.093 1.00 84.06 502 VAL A O 1
ATOM 3766 N N . SER A 1 503 ? 15.752 -14.587 -5.560 1.00 77.62 503 SER A N 1
ATOM 3767 C CA . SER A 1 503 ? 15.869 -13.135 -5.396 1.00 77.62 503 SER A CA 1
ATOM 3768 C C . SER A 1 503 ? 14.508 -12.549 -5.006 1.00 77.62 503 SER A C 1
ATOM 3770 O O . SER A 1 503 ? 13.541 -13.299 -4.922 1.00 77.62 503 SER A O 1
ATOM 3772 N N . GLU A 1 504 ? 14.421 -11.239 -4.748 1.00 69.62 504 GLU A N 1
ATOM 3773 C CA . GLU A 1 504 ? 13.197 -10.617 -4.207 1.00 69.62 504 GLU A CA 1
ATOM 3774 C C . GLU A 1 504 ? 11.928 -10.887 -5.036 1.00 69.62 504 GLU A C 1
ATOM 3776 O O . GLU A 1 504 ? 10.880 -11.138 -4.449 1.00 69.62 504 GLU A O 1
ATOM 3781 N N . ASP A 1 505 ? 12.033 -10.887 -6.370 1.00 67.69 505 ASP A N 1
ATOM 3782 C CA . ASP A 1 505 ? 10.884 -11.046 -7.279 1.00 67.69 505 ASP A CA 1
ATOM 3783 C C . ASP A 1 505 ? 11.058 -12.193 -8.306 1.00 67.69 505 ASP A C 1
ATOM 3785 O O . ASP A 1 505 ? 10.151 -12.450 -9.104 1.00 67.69 505 ASP A O 1
ATOM 3789 N N . LEU A 1 506 ? 12.208 -12.885 -8.317 1.00 79.88 506 LEU A N 1
ATOM 3790 C CA . LEU A 1 506 ? 12.551 -13.874 -9.348 1.00 79.88 506 LEU A CA 1
ATOM 3791 C C . LEU A 1 506 ? 13.205 -15.137 -8.771 1.00 79.88 506 LEU A C 1
ATOM 3793 O O . LEU A 1 506 ? 14.208 -15.060 -8.049 1.00 79.88 506 LEU A O 1
ATOM 3797 N N . ILE A 1 507 ? 12.696 -16.298 -9.191 1.00 86.31 507 ILE A N 1
ATOM 3798 C CA . ILE A 1 507 ? 13.355 -17.599 -9.038 1.00 86.31 507 ILE A CA 1
ATOM 3799 C C . ILE A 1 507 ? 14.107 -17.955 -10.323 1.00 86.31 507 ILE A C 1
ATOM 3801 O O . ILE A 1 507 ? 13.524 -18.003 -11.402 1.00 86.31 507 ILE A O 1
ATOM 3805 N N . GLN A 1 508 ? 15.389 -18.283 -10.218 1.00 86.69 508 GLN A N 1
ATOM 3806 C CA . GLN A 1 508 ? 16.136 -18.895 -11.318 1.00 86.69 508 GLN A CA 1
ATOM 3807 C C . GLN A 1 508 ? 16.169 -20.406 -11.104 1.00 86.69 508 GLN A C 1
ATOM 3809 O O . GLN A 1 508 ? 16.808 -20.878 -10.158 1.00 86.69 508 GLN A O 1
ATOM 3814 N N . LEU A 1 509 ? 15.458 -21.142 -11.961 1.00 85.38 509 LEU A N 1
ATOM 3815 C CA . LEU A 1 509 ? 15.365 -22.598 -11.914 1.00 85.38 509 LEU A CA 1
ATOM 3816 C C . LEU A 1 509 ? 16.299 -23.235 -12.960 1.00 85.38 509 LEU A C 1
ATOM 3818 O O . LEU A 1 509 ? 16.107 -23.007 -14.157 1.00 85.38 509 LEU A O 1
ATOM 3822 N N . PRO A 1 510 ? 17.274 -24.056 -12.538 1.00 82.81 510 PRO A N 1
ATOM 3823 C CA . PRO A 1 510 ? 18.155 -24.807 -13.424 1.00 82.81 510 PRO A CA 1
ATOM 3824 C C . PRO A 1 510 ? 17.423 -26.050 -13.953 1.00 82.81 510 PRO A C 1
ATOM 3826 O O . PRO A 1 510 ? 17.297 -27.061 -13.262 1.00 82.81 510 PRO A O 1
ATOM 3829 N N . VAL A 1 511 ? 16.922 -25.990 -15.188 1.00 75.38 511 VAL A N 1
ATOM 3830 C CA . VAL A 1 511 ? 16.133 -27.081 -15.798 1.00 75.38 511 VAL A CA 1
ATOM 3831 C C . VAL A 1 511 ? 17.022 -28.248 -16.257 1.00 75.38 511 VAL A C 1
ATOM 3833 O O . VAL A 1 511 ? 16.527 -29.346 -16.490 1.00 75.38 511 VAL A O 1
ATOM 3836 N N . GLY A 1 512 ? 18.345 -28.056 -16.313 1.00 67.62 512 GLY A N 1
ATOM 3837 C CA . GLY A 1 512 ? 19.325 -29.088 -16.679 1.00 67.62 512 GLY A CA 1
ATOM 3838 C C . GLY A 1 512 ? 19.656 -30.120 -15.588 1.00 67.62 512 GLY A C 1
ATOM 3839 O O . GLY A 1 512 ? 20.596 -30.893 -15.767 1.00 67.62 512 GLY A O 1
ATOM 3840 N N . ARG A 1 513 ? 18.946 -30.114 -14.452 1.00 73.62 513 ARG A N 1
ATOM 3841 C CA . ARG A 1 513 ? 19.127 -31.050 -13.325 1.00 73.62 513 ARG A CA 1
ATOM 3842 C C . ARG A 1 513 ? 18.187 -32.256 -13.395 1.00 73.62 513 ARG A C 1
ATOM 3844 O O . ARG A 1 513 ? 17.262 -32.300 -14.201 1.00 73.62 513 ARG A O 1
ATOM 3851 N N . ASP A 1 514 ? 18.425 -33.223 -12.507 1.00 79.88 514 ASP A N 1
ATOM 3852 C CA . ASP A 1 514 ? 17.570 -34.399 -12.346 1.00 79.88 514 ASP A CA 1
ATOM 3853 C C . ASP A 1 514 ? 16.099 -33.985 -12.112 1.00 79.88 514 ASP A C 1
ATOM 3855 O O . ASP A 1 514 ? 15.823 -33.197 -11.198 1.00 79.88 514 ASP A O 1
ATOM 3859 N N . PRO A 1 515 ? 15.137 -34.516 -12.896 1.00 79.44 515 PRO A N 1
ATOM 3860 C CA . PRO A 1 515 ? 13.729 -34.120 -12.813 1.00 79.44 515 PRO A CA 1
ATOM 3861 C C . PRO A 1 515 ? 13.116 -34.273 -11.416 1.00 79.44 515 PRO A C 1
ATOM 3863 O O . PRO A 1 515 ? 12.335 -33.421 -10.995 1.00 79.44 515 PRO A O 1
ATOM 3866 N N . ASP A 1 516 ? 13.498 -35.318 -10.679 1.00 82.94 516 ASP A N 1
ATOM 3867 C CA . ASP A 1 516 ? 12.976 -35.594 -9.335 1.00 82.94 516 ASP A CA 1
ATOM 3868 C C . ASP A 1 516 ? 13.460 -34.559 -8.308 1.00 82.94 516 ASP A C 1
ATOM 3870 O O . ASP A 1 516 ? 12.703 -34.135 -7.433 1.00 82.94 516 ASP A O 1
ATOM 3874 N N . SER A 1 517 ? 14.704 -34.089 -8.447 1.00 84.50 517 SER A N 1
ATOM 3875 C CA . SER A 1 517 ? 15.248 -33.007 -7.622 1.00 84.50 517 SER A CA 1
ATOM 3876 C C . SER A 1 517 ? 14.534 -31.686 -7.926 1.00 84.50 517 SER A C 1
ATOM 3878 O O . SER A 1 517 ? 14.121 -30.990 -7.000 1.00 84.50 517 SER A O 1
ATOM 3880 N N . LEU A 1 518 ? 14.271 -31.387 -9.204 1.00 85.69 518 LEU A N 1
ATOM 3881 C CA . LEU A 1 518 ? 13.544 -30.179 -9.610 1.00 85.69 518 LEU A CA 1
ATOM 3882 C C . LEU A 1 518 ? 12.098 -30.154 -9.085 1.00 85.69 518 LEU A C 1
ATOM 3884 O O . LEU A 1 518 ? 11.598 -29.094 -8.708 1.00 85.69 518 LEU A O 1
ATOM 3888 N N . VAL A 1 519 ? 11.423 -31.307 -9.039 1.00 89.06 519 VAL A N 1
ATOM 3889 C CA . VAL A 1 519 ? 10.080 -31.444 -8.447 1.00 89.06 519 VAL A CA 1
ATOM 3890 C C . VAL A 1 519 ? 10.100 -31.082 -6.961 1.00 89.06 519 VAL A C 1
ATOM 3892 O O . VAL A 1 519 ? 9.250 -30.317 -6.507 1.00 89.06 519 VAL A O 1
ATOM 3895 N N . LEU A 1 520 ? 11.086 -31.582 -6.213 1.00 90.12 520 LEU A N 1
ATOM 3896 C CA . LEU A 1 520 ? 11.230 -31.302 -4.783 1.00 90.12 520 LEU A CA 1
ATOM 3897 C C . LEU A 1 520 ? 11.631 -29.846 -4.505 1.00 90.12 520 LEU A C 1
ATOM 3899 O O . LEU A 1 520 ? 11.120 -29.244 -3.563 1.00 90.12 520 LEU A O 1
ATOM 3903 N N . GLU A 1 521 ? 12.483 -29.252 -5.340 1.00 90.25 521 GLU A N 1
ATOM 3904 C CA . GLU A 1 521 ? 12.832 -27.831 -5.242 1.00 90.25 521 GLU A CA 1
ATOM 3905 C C . GLU A 1 521 ? 11.613 -26.933 -5.529 1.00 90.25 521 GLU A C 1
ATOM 3907 O O . GLU A 1 521 ? 11.322 -26.017 -4.756 1.00 90.25 521 GLU A O 1
ATOM 3912 N N . LYS A 1 522 ? 10.840 -27.224 -6.590 1.00 91.31 522 LYS A N 1
ATOM 3913 C CA . LYS A 1 522 ? 9.568 -26.534 -6.886 1.00 91.31 522 LYS A CA 1
ATOM 3914 C C . LYS A 1 522 ? 8.563 -26.681 -5.749 1.00 91.31 522 LYS A C 1
ATOM 3916 O O . LYS A 1 522 ? 7.856 -25.720 -5.437 1.00 91.31 522 LYS A O 1
ATOM 3921 N N . PHE A 1 523 ? 8.500 -27.857 -5.127 1.00 92.94 523 PHE A N 1
ATOM 3922 C CA . PHE A 1 523 ? 7.666 -28.095 -3.956 1.00 92.94 523 PHE A CA 1
ATOM 3923 C C . PHE A 1 523 ? 8.090 -27.206 -2.780 1.00 92.94 523 PHE A C 1
ATOM 3925 O O . PHE A 1 523 ? 7.253 -26.462 -2.278 1.00 92.94 523 PHE A O 1
ATOM 3932 N N . ALA A 1 524 ? 9.377 -27.189 -2.415 1.00 92.25 524 ALA A N 1
ATOM 3933 C CA . ALA A 1 524 ? 9.890 -26.377 -1.307 1.00 92.25 524 ALA A CA 1
ATOM 3934 C C . ALA A 1 524 ? 9.625 -24.872 -1.502 1.00 92.25 524 ALA A C 1
ATOM 3936 O O . ALA A 1 524 ? 9.234 -24.162 -0.575 1.00 92.25 524 ALA A O 1
ATOM 3937 N N . LEU A 1 525 ? 9.781 -24.382 -2.735 1.00 93.38 525 LEU A N 1
ATOM 3938 C CA . LEU A 1 525 ? 9.465 -22.998 -3.099 1.00 93.38 525 LEU A CA 1
ATOM 3939 C C . LEU A 1 525 ? 7.963 -22.702 -3.010 1.00 93.38 525 LEU A C 1
ATOM 3941 O O . LEU A 1 525 ? 7.566 -21.646 -2.516 1.00 93.38 525 LEU A O 1
ATOM 3945 N N . SER A 1 526 ? 7.129 -23.639 -3.464 1.00 94.44 526 SER A N 1
ATOM 3946 C CA . SER A 1 526 ? 5.670 -23.522 -3.383 1.00 94.44 526 SER A CA 1
ATOM 3947 C C . SER A 1 526 ? 5.179 -23.550 -1.938 1.00 94.44 526 SER A C 1
ATOM 3949 O O . SER A 1 526 ? 4.264 -22.814 -1.597 1.00 94.44 526 SER A O 1
ATOM 3951 N N . ASP A 1 527 ? 5.797 -24.353 -1.079 1.00 92.88 527 ASP A N 1
ATOM 3952 C CA . ASP A 1 527 ? 5.441 -24.473 0.335 1.00 92.88 527 ASP A CA 1
ATOM 3953 C C . ASP A 1 527 ? 5.743 -23.182 1.115 1.00 92.88 527 ASP A C 1
ATOM 3955 O O . ASP A 1 527 ? 4.916 -22.689 1.887 1.00 92.88 527 ASP A O 1
ATOM 3959 N N . ALA A 1 528 ? 6.880 -22.537 0.831 1.00 91.62 528 ALA A N 1
ATOM 3960 C CA . ALA A 1 528 ? 7.195 -21.226 1.397 1.00 91.62 528 ALA A CA 1
ATOM 3961 C C . ALA A 1 528 ? 6.184 -20.143 0.958 1.00 91.62 528 ALA A C 1
ATOM 3963 O O . ALA A 1 528 ? 5.727 -19.352 1.788 1.00 91.62 528 ALA A O 1
ATOM 3964 N N . LEU A 1 529 ? 5.787 -20.133 -0.322 1.00 91.88 529 LEU A N 1
ATOM 3965 C CA . LEU A 1 529 ? 4.749 -19.236 -0.857 1.00 91.88 529 LEU A CA 1
ATOM 3966 C C . LEU A 1 529 ? 3.362 -19.523 -0.257 1.00 91.88 529 LEU A C 1
ATOM 3968 O O . LEU A 1 529 ? 2.621 -18.606 0.105 1.00 91.88 529 LEU A O 1
ATOM 3972 N N . ALA A 1 530 ? 3.005 -20.797 -0.107 1.00 92.25 530 ALA A N 1
ATOM 3973 C CA . ALA A 1 530 ? 1.764 -21.227 0.528 1.00 92.25 530 ALA A CA 1
ATOM 3974 C C . ALA A 1 530 ? 1.703 -20.783 1.997 1.00 92.25 530 ALA A C 1
ATOM 3976 O O . ALA A 1 530 ? 0.688 -20.261 2.458 1.00 92.25 530 ALA A O 1
ATOM 3977 N N . THR A 1 531 ? 2.810 -20.912 2.728 1.00 90.94 531 THR A N 1
ATOM 3978 C CA . THR A 1 531 ? 2.908 -20.462 4.122 1.00 90.94 531 THR A CA 1
ATOM 3979 C C . THR A 1 531 ? 2.742 -18.946 4.234 1.00 90.94 531 THR A C 1
ATOM 3981 O O . THR A 1 531 ? 2.033 -18.458 5.116 1.00 90.94 531 THR A O 1
ATOM 3984 N N . SER A 1 532 ? 3.339 -18.187 3.317 1.00 91.44 532 SER A N 1
ATOM 3985 C CA . SER A 1 532 ? 3.277 -16.723 3.318 1.00 91.44 532 SER A CA 1
ATOM 3986 C C . SER A 1 532 ? 1.889 -16.172 2.947 1.00 91.44 532 SER A C 1
ATOM 3988 O O . SER A 1 532 ? 1.371 -15.282 3.632 1.00 91.44 532 SER A O 1
ATOM 3990 N N . THR A 1 533 ? 1.227 -16.758 1.944 1.00 90.75 533 THR A N 1
ATOM 3991 C CA . THR A 1 533 ? -0.168 -16.426 1.583 1.00 90.75 533 THR A CA 1
ATOM 3992 C C . THR A 1 533 ? -1.151 -16.775 2.698 1.00 90.75 533 THR A C 1
ATOM 3994 O O . THR A 1 533 ? -2.022 -15.973 3.046 1.00 90.75 533 THR A O 1
ATOM 3997 N N . ARG A 1 534 ? -0.982 -17.940 3.336 1.00 90.62 534 ARG A N 1
ATOM 3998 C CA . ARG A 1 534 ? -1.776 -18.342 4.504 1.00 90.62 534 ARG A CA 1
ATOM 3999 C C . ARG A 1 534 ? -1.602 -17.383 5.668 1.00 90.62 534 ARG A C 1
ATOM 4001 O O . ARG A 1 534 ? -2.586 -17.022 6.312 1.00 90.62 534 ARG A O 1
ATOM 4008 N N . LEU A 1 535 ? -0.376 -16.933 5.914 1.00 91.12 535 LEU A N 1
ATOM 4009 C CA . LEU A 1 535 ? -0.100 -15.937 6.938 1.00 91.12 535 LEU A CA 1
ATOM 4010 C C . LEU A 1 535 ? -0.830 -14.616 6.655 1.00 91.12 535 LEU A C 1
ATOM 4012 O O . LEU A 1 535 ? -1.416 -14.056 7.576 1.00 91.12 535 LEU A O 1
ATOM 4016 N N . GLY A 1 536 ? -0.894 -14.181 5.391 1.00 89.56 536 GLY A N 1
ATOM 4017 C CA . GLY A 1 536 ? -1.697 -13.019 4.977 1.00 89.56 536 GLY A CA 1
ATOM 4018 C C . GLY A 1 536 ? -3.188 -13.187 5.278 1.00 89.56 536 GLY A C 1
ATOM 4019 O O . GLY A 1 536 ? -3.838 -12.286 5.811 1.00 89.56 536 GLY A O 1
ATOM 4020 N N . HIS A 1 537 ? -3.732 -14.383 5.040 1.00 89.94 537 HIS A N 1
ATOM 4021 C CA . HIS A 1 537 ? -5.121 -14.670 5.388 1.00 89.94 537 HIS A CA 1
ATOM 4022 C C . HIS A 1 537 ? -5.373 -14.624 6.907 1.00 89.94 537 HIS A C 1
ATOM 4024 O O . HIS A 1 537 ? -6.357 -14.027 7.351 1.00 89.94 537 HIS A O 1
ATOM 4030 N N . LEU A 1 538 ? -4.475 -15.200 7.714 1.00 90.62 538 LEU A N 1
ATOM 4031 C CA . LEU A 1 538 ? -4.565 -15.166 9.180 1.00 90.62 538 LEU A CA 1
ATOM 4032 C C . LEU A 1 538 ? -4.425 -13.741 9.737 1.00 90.62 538 LEU A C 1
ATOM 4034 O O . LEU A 1 538 ? -5.159 -13.373 10.654 1.00 90.62 538 LEU A O 1
ATOM 4038 N N . GLU A 1 539 ? -3.540 -12.923 9.163 1.00 91.06 539 GLU A N 1
ATOM 4039 C CA . GLU A 1 539 ? -3.404 -11.493 9.473 1.00 91.06 539 GLU A CA 1
ATOM 4040 C C . GLU A 1 539 ? -4.728 -10.752 9.216 1.00 91.06 539 GLU A C 1
ATOM 4042 O O . GLU A 1 539 ? -5.243 -10.074 10.107 1.00 91.06 539 GLU A O 1
ATOM 4047 N N . ALA A 1 540 ? -5.351 -10.964 8.053 1.00 89.94 540 ALA A N 1
ATOM 4048 C CA . ALA A 1 540 ? -6.635 -10.351 7.713 1.00 89.94 540 ALA A CA 1
ATOM 4049 C C . ALA A 1 540 ? -7.799 -10.836 8.601 1.00 89.94 540 ALA A C 1
ATOM 4051 O O . ALA A 1 540 ? -8.725 -10.072 8.898 1.00 89.94 540 ALA A O 1
ATOM 4052 N N . GLN A 1 541 ? -7.796 -12.106 9.023 1.00 90.00 541 GLN A N 1
ATOM 4053 C CA . GLN A 1 541 ? -8.766 -12.626 9.992 1.00 90.00 541 GLN A CA 1
ATOM 4054 C C . GLN A 1 541 ? -8.557 -12.002 11.383 1.00 90.00 541 GLN A C 1
ATOM 4056 O O . GLN A 1 541 ? -9.537 -11.580 12.002 1.00 90.00 541 GLN A O 1
ATOM 4061 N N . LEU A 1 542 ? -7.312 -11.864 11.854 1.00 92.88 542 LEU A N 1
ATOM 4062 C CA . LEU A 1 542 ? -7.021 -11.204 13.129 1.00 92.88 542 LEU A CA 1
ATOM 4063 C C . LEU A 1 542 ? -7.448 -9.734 13.108 1.00 92.88 542 LEU A C 1
ATOM 4065 O O . LEU A 1 542 ? -8.096 -9.286 14.048 1.00 92.88 542 LEU A O 1
ATOM 4069 N N . ASP A 1 543 ? -7.161 -9.001 12.032 1.00 90.62 543 ASP A N 1
ATOM 4070 C CA . ASP A 1 543 ? -7.553 -7.595 11.901 1.00 90.62 543 ASP A CA 1
ATOM 4071 C C . ASP A 1 543 ? -9.082 -7.415 11.936 1.00 90.62 543 ASP A C 1
ATOM 4073 O O . ASP A 1 543 ? -9.584 -6.411 12.445 1.00 90.62 543 ASP A O 1
ATOM 4077 N N . ARG A 1 544 ? -9.849 -8.388 11.419 1.00 90.31 544 ARG A N 1
ATOM 4078 C CA . ARG A 1 544 ? -11.317 -8.407 11.546 1.00 90.31 544 ARG A CA 1
ATOM 4079 C C . ARG A 1 544 ? -11.751 -8.574 13.000 1.00 90.31 544 ARG A C 1
ATOM 4081 O O . ARG A 1 544 ? -12.582 -7.798 13.460 1.00 90.31 544 ARG A O 1
ATOM 4088 N N . LEU A 1 545 ? -11.170 -9.530 13.725 1.00 89.50 545 LEU A N 1
ATOM 4089 C CA . LEU A 1 545 ? -11.493 -9.743 15.139 1.00 89.50 545 LEU A CA 1
ATOM 4090 C C . LEU A 1 545 ? -11.046 -8.576 16.021 1.00 89.50 545 LEU A C 1
ATOM 4092 O O . LEU A 1 545 ? -11.768 -8.206 16.937 1.00 89.50 545 LEU A O 1
ATOM 4096 N N . ALA A 1 546 ? -9.900 -7.963 15.735 1.00 89.62 546 ALA A N 1
ATOM 4097 C CA . ALA A 1 546 ? -9.424 -6.794 16.464 1.00 89.62 546 ALA A CA 1
ATOM 4098 C C . ALA A 1 546 ? -10.407 -5.617 16.338 1.00 89.62 546 ALA A C 1
ATOM 4100 O O . ALA A 1 546 ? -10.745 -4.995 17.342 1.00 89.62 546 ALA A O 1
ATOM 4101 N N . ARG A 1 547 ? -10.952 -5.371 15.136 1.00 89.88 547 ARG A N 1
ATOM 4102 C CA . ARG A 1 547 ? -11.999 -4.353 14.927 1.00 89.88 547 ARG A CA 1
ATOM 4103 C C . ARG A 1 547 ? -13.279 -4.635 15.714 1.00 89.88 547 ARG A C 1
ATOM 4105 O O . ARG A 1 547 ? -13.902 -3.692 16.188 1.00 89.88 547 ARG A O 1
ATOM 4112 N N . ASP A 1 548 ? -13.652 -5.902 15.883 1.00 87.31 548 ASP A N 1
ATOM 4113 C CA . ASP A 1 548 ? -14.802 -6.282 16.715 1.00 87.31 548 ASP A CA 1
ATOM 4114 C C . ASP A 1 548 ? -14.576 -5.973 18.209 1.00 87.31 548 ASP A C 1
ATOM 4116 O O . ASP A 1 548 ? -15.543 -5.747 18.937 1.00 87.31 548 ASP A O 1
ATOM 4120 N N . LEU A 1 549 ? -13.319 -5.964 18.674 1.00 87.81 549 LEU A N 1
ATOM 4121 C CA . LEU A 1 549 ? -12.949 -5.657 20.063 1.00 87.81 549 LEU A CA 1
ATOM 4122 C C . LEU A 1 549 ? -12.802 -4.147 20.326 1.00 87.81 549 LEU A C 1
ATOM 4124 O O . LEU A 1 549 ? -12.928 -3.718 21.474 1.00 87.81 549 LEU A O 1
ATOM 4128 N N . GLU A 1 550 ? -12.584 -3.335 19.287 1.00 88.00 550 GLU A N 1
ATOM 4129 C CA . GLU A 1 550 ? -12.365 -1.880 19.377 1.00 88.00 550 GLU A CA 1
ATOM 4130 C C . GLU A 1 550 ? -13.425 -1.132 20.215 1.00 88.00 550 GLU A C 1
ATOM 4132 O O . GLU A 1 550 ? -13.051 -0.328 21.075 1.00 88.00 550 GLU A O 1
ATOM 4137 N N . PRO A 1 551 ? -14.742 -1.410 20.088 1.00 86.06 551 PRO A N 1
ATOM 4138 C CA . PRO A 1 551 ? -15.752 -0.729 20.902 1.00 86.06 551 PRO A CA 1
ATOM 4139 C C . PRO A 1 551 ? -15.597 -0.987 22.408 1.00 86.06 551 PRO A C 1
ATOM 4141 O O . PRO A 1 551 ? -15.927 -0.128 23.234 1.00 86.06 551 PRO A O 1
ATOM 4144 N N . TRP A 1 552 ? -15.095 -2.165 22.791 1.00 85.12 552 TRP A N 1
ATOM 4145 C CA . TRP A 1 552 ? -14.837 -2.501 24.191 1.00 85.12 552 TRP A CA 1
ATOM 4146 C C . TRP A 1 552 ? -13.605 -1.764 24.714 1.00 85.12 552 TRP A C 1
ATOM 4148 O O . TRP A 1 552 ? -13.640 -1.262 25.834 1.00 85.12 552 TRP A O 1
ATOM 4158 N N . ILE A 1 553 ? -12.564 -1.612 23.888 1.00 83.50 553 ILE A N 1
ATOM 4159 C CA . ILE A 1 553 ? -11.380 -0.799 24.210 1.00 83.50 553 ILE A CA 1
ATOM 4160 C C . ILE A 1 553 ? -11.781 0.666 24.425 1.00 83.50 553 ILE A C 1
ATOM 4162 O O . ILE A 1 553 ? -11.383 1.277 25.419 1.00 83.50 553 ILE A O 1
ATOM 4166 N N . ALA A 1 554 ? -12.619 1.219 23.544 1.00 85.38 554 ALA A N 1
ATOM 4167 C CA . ALA A 1 554 ? -13.131 2.582 23.675 1.00 85.38 554 ALA A CA 1
ATOM 4168 C C . ALA A 1 554 ? -13.937 2.773 24.974 1.00 85.38 554 ALA A C 1
ATOM 4170 O O . ALA A 1 554 ? -13.712 3.737 25.705 1.00 85.38 554 ALA A O 1
ATOM 4171 N N . SER A 1 555 ? -14.801 1.812 25.314 1.00 83.25 555 SER A N 1
ATOM 4172 C CA . SER A 1 555 ? -15.584 1.841 26.560 1.00 83.25 555 SER A CA 1
ATOM 4173 C C . SER A 1 555 ? -14.692 1.789 27.810 1.00 83.25 555 SER A C 1
ATOM 4175 O O . SER A 1 555 ? -14.914 2.538 28.763 1.00 83.25 555 SER A O 1
ATOM 4177 N N . LEU A 1 556 ? -13.647 0.950 27.792 1.00 81.25 556 LEU A N 1
ATOM 4178 C CA . LEU A 1 556 ? -12.660 0.859 28.874 1.00 81.25 556 LEU A CA 1
ATOM 4179 C C . LEU A 1 556 ? -11.886 2.170 29.059 1.00 81.25 556 LEU A C 1
ATOM 4181 O O . LEU A 1 556 ? -11.650 2.588 30.192 1.00 81.25 556 LEU A O 1
ATOM 4185 N N . LYS A 1 557 ? -11.518 2.843 27.964 1.00 82.94 557 LYS A N 1
ATOM 4186 C CA . LYS A 1 557 ? -10.813 4.135 27.999 1.00 82.94 557 LYS A CA 1
ATOM 4187 C C . LYS A 1 557 ? -11.633 5.227 28.689 1.00 82.94 557 LYS A C 1
ATOM 4189 O O . LYS A 1 557 ? -11.067 6.071 29.377 1.00 82.94 557 LYS A O 1
ATOM 4194 N N . GLU A 1 558 ? -12.951 5.208 28.521 1.00 84.94 558 GLU A N 1
ATOM 4195 C CA . GLU A 1 558 ? -13.872 6.153 29.164 1.00 84.94 558 GLU A CA 1
ATOM 4196 C C . GLU A 1 558 ? -14.196 5.783 30.624 1.00 84.94 558 GLU A C 1
ATOM 4198 O O . GLU A 1 558 ? -14.966 6.485 31.280 1.00 84.94 558 GLU A O 1
ATOM 4203 N N . GLY A 1 559 ? -13.627 4.687 31.147 1.00 76.19 559 GLY A N 1
ATOM 4204 C CA . GLY A 1 559 ? -13.921 4.172 32.487 1.00 76.19 559 GLY A CA 1
ATOM 4205 C C . GLY A 1 559 ? -15.353 3.651 32.629 1.00 76.19 559 GLY A C 1
ATOM 4206 O O . GLY A 1 559 ? -15.862 3.524 33.744 1.00 76.19 559 GLY A O 1
ATOM 4207 N N . GLN A 1 560 ? -16.029 3.385 31.509 1.00 74.81 560 GLN A N 1
ATOM 4208 C CA . GLN A 1 560 ? -17.401 2.905 31.503 1.00 74.81 560 GLN A CA 1
ATOM 4209 C C . GLN A 1 560 ? -17.448 1.391 31.664 1.00 74.81 560 GLN A C 1
ATOM 4211 O O . GLN A 1 560 ? -16.563 0.654 31.231 1.00 74.81 560 GLN A O 1
ATOM 4216 N N . ASN A 1 561 ? -18.535 0.919 32.269 1.00 67.25 561 ASN A N 1
ATOM 4217 C CA . ASN A 1 561 ? -18.740 -0.504 32.453 1.00 67.25 561 ASN A CA 1
ATOM 4218 C C . ASN A 1 561 ? -19.059 -1.171 31.104 1.00 67.25 561 ASN A C 1
ATOM 4220 O O . ASN A 1 561 ? -20.044 -0.812 30.447 1.00 67.25 561 ASN A O 1
ATOM 4224 N N . VAL A 1 562 ? -18.234 -2.134 30.687 1.00 69.62 562 VAL A N 1
ATOM 4225 C CA . VAL A 1 562 ? -18.355 -2.776 29.374 1.00 69.62 562 VAL A CA 1
ATOM 4226 C C . VAL A 1 562 ? -19.605 -3.657 29.351 1.00 69.62 562 VAL A C 1
ATOM 4228 O O . VAL A 1 562 ? -19.655 -4.725 29.956 1.00 69.62 562 VAL A O 1
ATOM 4231 N N . ARG A 1 563 ? -20.637 -3.238 28.610 1.00 64.81 563 ARG A N 1
ATOM 4232 C CA . ARG A 1 563 ? -21.865 -4.026 28.395 1.00 64.81 563 ARG A CA 1
ATOM 4233 C C . ARG A 1 563 ? -21.669 -5.090 27.311 1.00 64.81 563 ARG A C 1
ATOM 4235 O O . ARG A 1 563 ? -22.411 -5.132 26.333 1.00 64.81 563 ARG A O 1
ATOM 4242 N N . ALA A 1 564 ? -20.665 -5.946 27.471 1.00 66.81 564 ALA A N 1
ATOM 4243 C CA . ALA A 1 564 ? -20.449 -7.082 26.584 1.00 66.81 564 ALA A CA 1
ATOM 4244 C C . ALA A 1 564 ? -21.162 -8.339 27.129 1.00 66.81 564 ALA A C 1
ATOM 4246 O O . ALA A 1 564 ? -21.026 -8.665 28.315 1.00 66.81 564 ALA A O 1
ATOM 4247 N N . PRO A 1 565 ? -21.911 -9.087 26.294 1.00 72.81 565 PRO A N 1
ATOM 4248 C CA . PRO A 1 565 ? -22.394 -10.408 26.675 1.00 72.81 565 PRO A CA 1
ATOM 4249 C C . PRO A 1 565 ? -21.194 -11.325 26.955 1.00 72.81 565 PRO A C 1
ATOM 4251 O O . PRO A 1 565 ? -20.263 -11.388 26.155 1.00 72.81 565 PRO A O 1
ATOM 4254 N N . GLY A 1 566 ? -21.221 -12.065 28.069 1.00 74.81 566 GLY A N 1
ATOM 4255 C CA . GLY A 1 566 ? -20.112 -12.967 28.434 1.00 74.81 566 GLY A CA 1
ATOM 4256 C C . GLY A 1 566 ? -19.893 -14.061 27.388 1.00 74.81 566 GLY A C 1
ATOM 4257 O O . GLY A 1 566 ? -18.759 -14.376 27.041 1.00 74.81 566 GLY A O 1
ATOM 4258 N N . ASP A 1 567 ? -20.991 -14.545 26.810 1.00 80.12 567 ASP A N 1
ATOM 4259 C CA . ASP A 1 567 ? -20.991 -15.549 25.746 1.00 80.12 567 ASP A CA 1
ATOM 4260 C C . ASP A 1 567 ? -20.290 -15.043 24.477 1.00 80.12 567 ASP A C 1
ATOM 4262 O O . ASP A 1 567 ? -19.624 -15.808 23.779 1.00 80.12 567 ASP A O 1
ATOM 4266 N N . LEU A 1 568 ? -20.383 -13.736 24.194 1.00 84.06 568 LEU A N 1
ATOM 4267 C CA . LEU A 1 568 ? -19.728 -13.124 23.041 1.00 84.06 568 LEU A CA 1
ATOM 4268 C C . LEU A 1 568 ? -18.215 -13.005 23.257 1.00 84.06 568 LEU A C 1
ATOM 4270 O O . LEU A 1 568 ? -17.456 -13.322 22.343 1.00 84.06 568 LEU A O 1
ATOM 4274 N N . ILE A 1 569 ? -17.778 -12.619 24.464 1.00 84.81 569 ILE A N 1
ATOM 4275 C CA . ILE A 1 569 ? -16.351 -12.614 24.831 1.00 84.81 569 ILE A CA 1
ATOM 4276 C C . ILE A 1 569 ? -15.790 -14.032 24.699 1.00 84.81 569 ILE A C 1
ATOM 4278 O O . ILE A 1 569 ? -14.794 -14.225 24.012 1.00 84.81 569 ILE A O 1
ATOM 4282 N N . LEU A 1 570 ? -16.468 -15.037 25.265 1.00 86.00 570 LEU A N 1
ATOM 4283 C CA . LEU A 1 570 ? -16.032 -16.433 25.188 1.00 86.00 570 LEU A CA 1
ATOM 4284 C C . LEU A 1 570 ? -15.944 -16.935 23.738 1.00 86.00 570 LEU A C 1
ATOM 4286 O O . LEU A 1 570 ? -14.969 -17.588 23.365 1.00 86.00 570 LEU A O 1
ATOM 4290 N N . SER A 1 571 ? -16.927 -16.590 22.900 1.00 89.50 571 SER A N 1
ATOM 4291 C CA . SER A 1 571 ? -16.910 -16.911 21.469 1.00 89.50 571 SER A CA 1
ATOM 4292 C C . SER A 1 571 ? -15.707 -16.284 20.752 1.00 89.50 571 SER A C 1
ATOM 4294 O O . SER A 1 571 ? -15.009 -16.977 20.009 1.00 89.50 571 SER A O 1
ATOM 4296 N N . ARG A 1 572 ? -15.418 -14.998 21.000 1.00 88.19 572 ARG A N 1
ATOM 4297 C CA . ARG A 1 572 ? -14.267 -14.292 20.410 1.00 88.19 572 ARG A CA 1
ATOM 4298 C C . ARG A 1 572 ? -12.935 -14.846 20.907 1.00 88.19 572 ARG A C 1
ATOM 4300 O O . ARG A 1 572 ? -12.040 -15.068 20.097 1.00 88.19 572 ARG A O 1
ATOM 4307 N N . THR A 1 573 ? -12.827 -15.172 22.193 1.00 89.94 573 THR A N 1
ATOM 4308 C CA . THR A 1 573 ? -11.668 -15.875 22.755 1.00 89.94 573 THR A CA 1
ATOM 4309 C C . THR A 1 573 ? -11.436 -17.212 22.047 1.00 89.94 573 THR A C 1
ATOM 4311 O O . THR A 1 573 ? -10.313 -17.505 21.646 1.00 89.94 573 THR A O 1
ATOM 4314 N N . GLY A 1 574 ? -12.492 -17.998 21.807 1.00 91.75 574 GLY A N 1
ATOM 4315 C CA . GLY A 1 574 ? -12.398 -19.251 21.052 1.00 91.75 574 GLY A CA 1
ATOM 4316 C C . GLY A 1 574 ? -11.893 -19.057 19.616 1.00 91.75 574 GLY A C 1
ATOM 4317 O O . GLY A 1 574 ? -11.029 -19.806 19.160 1.00 91.75 574 GLY A O 1
ATOM 4318 N N . GLN A 1 575 ? -12.373 -18.023 18.918 1.00 91.50 575 GLN A N 1
ATOM 4319 C CA . GLN A 1 575 ? -11.907 -17.678 17.567 1.00 91.50 575 GLN A CA 1
ATOM 4320 C C . GLN A 1 575 ? -10.428 -17.256 17.557 1.00 91.50 575 GLN A C 1
ATOM 4322 O O . GLN A 1 575 ? -9.669 -17.719 16.707 1.00 91.50 575 GLN A O 1
ATOM 4327 N N . LEU A 1 576 ? -9.989 -16.455 18.534 1.00 93.00 576 LEU A N 1
ATOM 4328 C CA . LEU A 1 576 ? -8.581 -16.069 18.690 1.00 93.00 576 LEU A CA 1
ATOM 4329 C C . LEU A 1 576 ? -7.677 -17.274 18.988 1.00 93.00 576 LEU A C 1
ATOM 4331 O O . LEU A 1 576 ? -6.582 -17.364 18.438 1.00 93.00 576 LEU A O 1
ATOM 4335 N N . TYR A 1 577 ? -8.126 -18.238 19.798 1.00 91.62 577 TYR A N 1
ATOM 4336 C CA . TYR A 1 577 ? -7.372 -19.478 20.017 1.00 91.62 577 TYR A CA 1
ATOM 4337 C C . TYR A 1 577 ? -7.299 -20.356 18.765 1.00 91.62 577 TYR A C 1
ATOM 4339 O O . TYR A 1 577 ? -6.244 -20.934 18.500 1.00 91.62 577 TYR A O 1
ATOM 4347 N N . ARG A 1 578 ? -8.370 -20.422 17.959 1.00 90.50 578 ARG A N 1
ATOM 4348 C CA . ARG A 1 578 ? -8.341 -21.104 16.654 1.00 90.50 578 ARG A CA 1
ATOM 4349 C C . ARG A 1 578 ? -7.298 -20.465 15.730 1.00 90.50 578 ARG A C 1
ATOM 4351 O O . ARG A 1 578 ? -6.492 -21.188 15.148 1.00 90.50 578 ARG A O 1
ATOM 4358 N N . LEU A 1 579 ? -7.260 -19.132 15.657 1.00 90.12 579 LEU A N 1
ATOM 4359 C CA . LEU A 1 579 ? -6.237 -18.398 14.903 1.00 90.12 579 LEU A CA 1
ATOM 4360 C C . LEU A 1 579 ? -4.825 -18.668 15.424 1.00 90.12 579 LEU A C 1
ATOM 4362 O O . LEU A 1 579 ? -3.918 -18.896 14.630 1.00 90.12 579 LEU A O 1
ATOM 4366 N N . ARG A 1 580 ? -4.636 -18.687 16.749 1.00 89.94 580 ARG A N 1
ATOM 4367 C CA . ARG A 1 580 ? -3.333 -18.964 17.369 1.00 89.94 580 ARG A CA 1
ATOM 4368 C C . ARG A 1 580 ? -2.815 -20.338 16.981 1.00 89.94 580 ARG A C 1
ATOM 4370 O O . ARG A 1 580 ? -1.646 -20.484 16.641 1.00 89.94 580 ARG A O 1
ATOM 4377 N N . PHE A 1 581 ? -3.693 -21.336 17.036 1.00 88.56 581 PHE A N 1
ATOM 4378 C CA . PHE A 1 581 ? -3.355 -22.694 16.643 1.00 88.56 581 PHE A CA 1
ATOM 4379 C C . PHE A 1 581 ? -2.918 -22.740 15.173 1.00 88.56 581 PHE A C 1
ATOM 4381 O O . PHE A 1 581 ? -1.852 -23.271 14.874 1.00 88.56 581 PHE A O 1
ATOM 4388 N N . ALA A 1 582 ? -3.668 -22.099 14.273 1.00 86.62 582 ALA A N 1
ATOM 4389 C CA . ALA A 1 582 ? -3.308 -22.031 12.858 1.00 86.62 582 ALA A CA 1
ATOM 4390 C C . ALA A 1 582 ? -1.985 -21.280 12.601 1.00 86.62 582 ALA A C 1
ATOM 4392 O O . ALA A 1 582 ? -1.178 -21.737 11.797 1.00 86.62 582 ALA A O 1
ATOM 4393 N N . ALA A 1 583 ? -1.737 -20.168 13.303 1.00 85.38 583 ALA A N 1
ATOM 4394 C CA . ALA A 1 583 ? -0.529 -19.353 13.153 1.00 85.38 583 ALA A CA 1
ATOM 4395 C C . ALA A 1 583 ? 0.739 -20.037 13.688 1.00 85.38 583 ALA A C 1
ATOM 4397 O O . ALA A 1 583 ? 1.826 -19.804 13.163 1.00 85.38 583 ALA A O 1
ATOM 4398 N N . SER A 1 584 ? 0.610 -20.896 14.705 1.00 81.75 584 SER A N 1
ATOM 4399 C CA . SER A 1 584 ? 1.753 -21.593 15.313 1.00 81.75 584 SER A CA 1
ATOM 4400 C C . SER A 1 584 ? 2.491 -22.520 14.342 1.00 81.75 584 SER A C 1
ATOM 4402 O O . SER A 1 584 ? 3.703 -22.674 14.446 1.00 81.75 584 SER A O 1
ATOM 4404 N N . VAL A 1 585 ? 1.777 -23.073 13.358 1.00 77.06 585 VAL A N 1
ATOM 4405 C CA . VAL A 1 585 ? 2.346 -23.966 12.337 1.00 77.06 585 VAL A CA 1
ATOM 4406 C C . VAL A 1 585 ? 3.255 -23.206 11.360 1.00 77.06 585 VAL A C 1
ATOM 4408 O O . VAL A 1 585 ? 4.144 -23.801 10.768 1.00 77.06 585 VAL A O 1
ATOM 4411 N N . CYS A 1 586 ? 3.085 -21.889 11.211 1.00 74.50 586 CYS A N 1
ATOM 4412 C CA . CYS A 1 586 ? 3.851 -21.078 10.260 1.00 74.50 586 CYS A CA 1
ATOM 4413 C C . CYS A 1 586 ? 5.212 -20.586 10.798 1.00 74.50 586 CYS A C 1
ATOM 4415 O O . CYS A 1 586 ? 5.939 -19.916 10.066 1.00 74.50 586 CYS A O 1
ATOM 4417 N N . ASP A 1 587 ? 5.542 -20.844 12.070 1.00 69.00 587 ASP A N 1
ATOM 4418 C CA . ASP A 1 587 ? 6.729 -20.277 12.738 1.00 69.00 587 ASP A CA 1
ATOM 4419 C C . ASP A 1 587 ? 7.995 -21.137 12.571 1.00 69.00 587 ASP A C 1
ATOM 4421 O O . ASP A 1 587 ? 9.100 -20.701 12.887 1.00 69.00 587 ASP A O 1
ATOM 4425 N N . SER A 1 588 ? 7.868 -22.372 12.081 1.00 73.06 588 SER A N 1
ATOM 4426 C CA . SER A 1 588 ? 8.994 -23.294 11.892 1.00 73.06 588 SER A CA 1
ATOM 4427 C C . SER A 1 588 ? 8.895 -24.032 10.556 1.00 73.06 588 SER A C 1
ATOM 4429 O O . SER A 1 588 ? 7.783 -24.274 10.083 1.00 73.06 588 SER A O 1
ATOM 4431 N N . PRO A 1 589 ? 10.033 -24.380 9.925 1.00 76.69 589 PRO A N 1
ATOM 4432 C CA . PRO A 1 589 ? 10.030 -25.252 8.759 1.00 76.69 589 PRO A CA 1
ATOM 4433 C C . PRO A 1 589 ? 9.368 -26.600 9.093 1.00 76.69 589 PRO A C 1
ATOM 4435 O O . PRO A 1 589 ? 9.637 -27.138 10.171 1.00 76.69 589 PRO A O 1
ATOM 4438 N N . PRO A 1 590 ? 8.538 -27.152 8.192 1.00 81.38 590 PRO A N 1
ATOM 4439 C CA . PRO A 1 590 ? 7.971 -28.488 8.350 1.00 81.38 590 PRO A CA 1
ATOM 4440 C C . PRO A 1 590 ? 9.026 -29.582 8.570 1.00 81.38 590 PRO A C 1
ATOM 4442 O O . PRO A 1 590 ? 10.095 -29.546 7.959 1.00 81.38 590 PRO A O 1
ATOM 4445 N N . ASP A 1 591 ? 8.675 -30.605 9.355 1.00 82.12 591 ASP A N 1
ATOM 4446 C CA . ASP A 1 591 ? 9.540 -31.748 9.699 1.00 82.12 591 ASP A CA 1
ATOM 4447 C C . ASP A 1 591 ? 10.137 -32.454 8.469 1.00 82.12 591 ASP A C 1
ATOM 4449 O O . ASP A 1 591 ? 11.248 -32.975 8.522 1.00 82.12 591 ASP A O 1
ATOM 4453 N N . PHE A 1 592 ? 9.429 -32.411 7.334 1.00 84.19 592 PHE A N 1
ATOM 4454 C CA . PHE A 1 592 ? 9.882 -32.937 6.041 1.00 84.19 592 PHE A CA 1
ATOM 4455 C C . PHE A 1 592 ? 11.275 -32.430 5.621 1.00 84.19 592 PHE A C 1
ATOM 4457 O O . PHE A 1 592 ? 12.011 -33.131 4.926 1.00 84.19 592 PHE A O 1
ATOM 4464 N N . TYR A 1 593 ? 11.653 -31.217 6.032 1.00 86.44 593 TYR A N 1
ATOM 4465 C CA . TYR A 1 593 ? 12.935 -30.620 5.662 1.00 86.44 593 TYR A CA 1
ATOM 4466 C C . TYR A 1 593 ? 14.088 -31.006 6.596 1.00 86.44 593 TYR A C 1
ATOM 4468 O O . TYR A 1 593 ? 15.238 -30.845 6.203 1.00 86.44 593 TYR A O 1
ATOM 4476 N N . TRP A 1 594 ? 13.825 -31.556 7.789 1.00 83.88 594 TRP A N 1
ATOM 4477 C CA . TRP A 1 594 ? 14.874 -31.827 8.788 1.00 83.88 594 TRP A CA 1
ATOM 4478 C C . TRP A 1 594 ? 15.898 -32.872 8.340 1.00 83.88 594 TRP A C 1
ATOM 4480 O O . TRP A 1 594 ? 17.046 -32.836 8.772 1.00 83.88 594 TRP A O 1
ATOM 4490 N N . GLU A 1 595 ? 15.503 -33.800 7.468 1.00 79.81 595 GLU A N 1
ATOM 4491 C CA . GLU A 1 595 ? 16.408 -34.809 6.903 1.00 79.81 595 GLU A CA 1
ATOM 4492 C C . GLU A 1 595 ? 17.073 -34.347 5.590 1.00 79.81 595 GLU A C 1
ATOM 4494 O O . GLU A 1 595 ? 17.880 -35.077 5.012 1.00 79.81 595 GLU A O 1
ATOM 4499 N N . ARG A 1 596 ? 16.736 -33.146 5.090 1.00 86.38 596 ARG A N 1
ATOM 4500 C CA . ARG A 1 596 ? 17.104 -32.644 3.755 1.00 86.38 596 ARG A CA 1
ATOM 4501 C C . ARG A 1 596 ? 17.626 -31.210 3.825 1.00 86.38 596 ARG A C 1
ATOM 4503 O O . ARG A 1 596 ? 16.923 -30.256 3.486 1.00 86.38 596 ARG A O 1
ATOM 4510 N N . GLU A 1 597 ? 18.888 -31.072 4.229 1.00 84.44 597 GLU A N 1
ATOM 4511 C CA . GLU A 1 597 ? 19.554 -29.773 4.431 1.00 84.44 597 GLU A CA 1
ATOM 4512 C C . GLU A 1 597 ? 19.511 -28.856 3.189 1.00 84.44 597 GLU A C 1
ATOM 4514 O O . GLU A 1 597 ? 19.439 -27.631 3.305 1.00 84.44 597 GLU A O 1
ATOM 4519 N N . ASP A 1 598 ? 19.541 -29.425 1.982 1.00 85.56 598 ASP A N 1
ATOM 4520 C CA . ASP A 1 598 ? 19.496 -28.689 0.716 1.00 85.56 598 ASP A CA 1
ATOM 4521 C C . ASP A 1 598 ? 18.132 -28.027 0.465 1.00 85.56 598 ASP A C 1
ATOM 4523 O O . ASP A 1 598 ? 18.069 -26.849 0.085 1.00 85.56 598 ASP A O 1
ATOM 4527 N N . LEU A 1 599 ? 17.046 -28.757 0.730 1.00 87.00 599 LEU A N 1
ATOM 4528 C CA . LEU A 1 599 ? 15.679 -28.249 0.644 1.00 87.00 599 LEU A CA 1
ATOM 4529 C C . LEU A 1 599 ? 15.352 -27.311 1.806 1.00 87.00 599 LEU A C 1
ATOM 4531 O O . LEU A 1 599 ? 14.713 -26.286 1.575 1.00 87.00 599 LEU A O 1
ATOM 4535 N N . GLU A 1 600 ? 15.836 -27.597 3.017 1.00 88.69 600 GLU A N 1
ATOM 4536 C CA . GLU A 1 600 ? 15.695 -26.702 4.171 1.00 88.69 600 GLU A CA 1
ATOM 4537 C C . GLU A 1 600 ? 16.346 -25.343 3.889 1.00 88.69 600 GLU A C 1
ATOM 4539 O O . GLU A 1 600 ? 15.737 -24.290 4.098 1.00 88.69 600 GLU A O 1
ATOM 4544 N N . ALA A 1 601 ? 17.557 -25.342 3.324 1.00 88.81 601 ALA A N 1
ATOM 4545 C CA . ALA A 1 601 ? 18.243 -24.116 2.945 1.00 88.81 601 ALA A CA 1
ATOM 4546 C C . ALA A 1 601 ? 17.499 -23.352 1.836 1.00 88.81 601 ALA A C 1
ATOM 4548 O O . ALA A 1 601 ? 17.491 -22.118 1.845 1.00 88.81 601 ALA A O 1
ATOM 4549 N N . LEU A 1 602 ? 16.889 -24.045 0.867 1.00 89.38 602 LEU A N 1
ATOM 4550 C CA . LEU A 1 602 ? 16.096 -23.413 -0.192 1.00 89.38 602 LEU A CA 1
ATOM 4551 C C . LEU A 1 602 ? 14.794 -22.809 0.353 1.00 89.38 602 LEU A C 1
ATOM 4553 O O . LEU A 1 602 ? 14.512 -21.641 0.073 1.00 89.38 602 LEU A O 1
ATOM 4557 N N . TYR A 1 603 ? 14.055 -23.566 1.167 1.00 90.94 603 TYR A N 1
ATOM 4558 C CA . TYR A 1 603 ? 12.857 -23.104 1.868 1.00 90.94 603 TYR A CA 1
ATOM 4559 C C . TYR A 1 603 ? 13.187 -21.888 2.737 1.00 90.94 603 TYR A C 1
ATOM 4561 O O . TYR A 1 603 ? 12.585 -20.831 2.572 1.00 90.94 603 TYR A O 1
ATOM 4569 N N . GLY A 1 604 ? 14.231 -21.973 3.566 1.00 88.50 604 GLY A N 1
ATOM 4570 C CA . GLY A 1 604 ? 14.681 -20.878 4.424 1.00 88.50 604 GLY A CA 1
ATOM 4571 C C . GLY A 1 604 ? 15.063 -19.613 3.647 1.00 88.50 604 GLY A C 1
ATOM 4572 O O . GLY A 1 604 ? 14.708 -18.508 4.062 1.00 88.50 604 GLY A O 1
ATOM 4573 N N . ARG A 1 605 ? 15.729 -19.737 2.486 1.00 90.06 605 ARG A N 1
ATOM 4574 C CA . ARG A 1 605 ? 16.001 -18.588 1.597 1.00 90.06 605 ARG A CA 1
ATOM 4575 C C . ARG A 1 605 ? 14.707 -17.942 1.104 1.00 90.06 605 ARG A C 1
ATOM 4577 O O . ARG A 1 605 ? 14.583 -16.721 1.177 1.00 90.06 605 ARG A O 1
ATOM 4584 N N . MET A 1 606 ? 13.751 -18.746 0.646 1.00 88.69 606 MET A N 1
ATOM 4585 C CA . MET A 1 606 ? 12.460 -18.261 0.161 1.00 88.69 606 MET A CA 1
ATOM 4586 C C . MET A 1 606 ? 11.636 -17.605 1.280 1.00 88.69 606 MET A C 1
ATOM 4588 O O . MET A 1 606 ? 11.159 -16.482 1.126 1.00 88.69 606 MET A O 1
ATOM 4592 N N . SER A 1 607 ? 11.548 -18.234 2.452 1.00 88.75 607 SER A N 1
ATOM 4593 C CA . SER A 1 607 ? 10.862 -17.689 3.629 1.00 88.75 607 SER A CA 1
ATOM 4594 C C . SER A 1 607 ? 11.481 -16.381 4.126 1.00 88.75 607 SER A C 1
ATOM 4596 O O . SER A 1 607 ? 10.758 -15.516 4.626 1.00 88.75 607 SER A O 1
ATOM 4598 N N . ASN A 1 608 ? 12.800 -16.207 3.980 1.00 87.38 608 ASN A N 1
ATOM 4599 C CA . ASN A 1 608 ? 13.484 -14.955 4.303 1.00 87.38 608 ASN A CA 1
ATOM 4600 C C . ASN A 1 608 ? 13.120 -13.835 3.325 1.00 87.38 608 ASN A C 1
ATOM 4602 O O . ASN A 1 608 ? 12.812 -12.732 3.778 1.00 87.38 608 ASN A O 1
ATOM 4606 N N . VAL A 1 609 ? 13.092 -14.120 2.017 1.00 87.06 609 VAL A N 1
ATOM 4607 C CA . VAL A 1 609 ? 12.633 -13.168 0.988 1.00 87.06 609 VAL A CA 1
ATOM 4608 C C . VAL A 1 609 ? 11.186 -12.735 1.247 1.00 87.06 609 VAL A C 1
ATOM 4610 O O . VAL A 1 609 ? 10.880 -11.546 1.221 1.00 87.06 609 VAL A O 1
ATOM 4613 N N . LEU A 1 610 ? 10.312 -13.678 1.603 1.00 85.25 610 LEU A N 1
ATOM 4614 C CA . LEU A 1 610 ? 8.910 -13.407 1.947 1.00 85.25 610 LEU A CA 1
ATOM 4615 C C . LEU A 1 610 ? 8.718 -12.839 3.367 1.00 85.25 610 LEU A C 1
ATOM 4617 O O . LEU A 1 610 ? 7.614 -12.452 3.754 1.00 85.25 610 LEU A O 1
ATOM 4621 N N . THR A 1 611 ? 9.784 -12.749 4.166 1.00 86.62 611 THR A N 1
ATOM 4622 C CA . THR A 1 611 ? 9.788 -12.279 5.564 1.00 86.62 611 THR A CA 1
ATOM 4623 C C . THR A 1 611 ? 8.831 -13.030 6.506 1.00 86.62 611 THR A C 1
ATOM 4625 O O . THR A 1 611 ? 8.365 -12.466 7.504 1.00 86.62 611 THR A O 1
ATOM 4628 N N . VAL A 1 612 ? 8.574 -14.317 6.241 1.00 88.00 612 VAL A N 1
ATOM 4629 C CA . VAL A 1 612 ? 7.580 -15.150 6.952 1.00 88.00 612 VAL A CA 1
ATOM 4630 C C . VAL A 1 612 ? 7.800 -15.124 8.466 1.00 88.00 612 VAL A C 1
ATOM 4632 O O . VAL A 1 612 ? 6.897 -14.760 9.214 1.00 88.00 612 VAL A O 1
ATOM 4635 N N . ALA A 1 613 ? 9.026 -15.380 8.931 1.00 87.31 613 ALA A N 1
ATOM 4636 C CA . ALA A 1 613 ? 9.342 -15.421 10.362 1.00 87.31 613 ALA A CA 1
ATOM 4637 C C . ALA A 1 613 ? 9.144 -14.069 11.077 1.00 87.31 613 ALA A C 1
ATOM 4639 O O . ALA A 1 613 ? 8.860 -14.008 12.274 1.00 87.31 613 ALA A O 1
ATOM 4640 N N . ARG A 1 614 ? 9.326 -12.937 10.384 1.00 87.06 614 ARG A N 1
ATOM 4641 C CA . ARG A 1 614 ? 9.063 -11.611 10.972 1.00 87.06 614 ARG A CA 1
ATOM 4642 C C . ARG A 1 614 ? 7.559 -11.371 11.091 1.00 87.06 614 ARG A C 1
ATOM 4644 O O . ARG A 1 614 ? 7.106 -10.900 12.133 1.00 87.06 614 ARG A O 1
ATOM 4651 N N . ARG A 1 615 ? 6.811 -11.690 10.035 1.00 89.56 615 ARG A N 1
ATOM 4652 C CA . ARG A 1 615 ? 5.353 -11.540 9.974 1.00 89.56 615 ARG A CA 1
ATOM 4653 C C . ARG A 1 615 ? 4.648 -12.442 10.991 1.00 89.56 615 ARG A C 1
ATOM 4655 O O . ARG A 1 615 ? 3.831 -11.950 11.761 1.00 89.56 615 ARG A O 1
ATOM 4662 N N . ALA A 1 616 ? 5.060 -13.706 11.103 1.00 88.75 616 ALA A N 1
ATOM 4663 C CA . ALA A 1 616 ? 4.506 -14.666 12.058 1.00 88.75 616 ALA A CA 1
ATOM 4664 C C . ALA A 1 616 ? 4.695 -14.202 13.509 1.00 88.75 616 ALA A C 1
ATOM 4666 O O . ALA A 1 616 ? 3.749 -14.207 14.297 1.00 88.75 616 ALA A O 1
ATOM 4667 N N . ARG A 1 617 ? 5.886 -13.686 13.847 1.00 89.50 617 ARG A N 1
ATOM 4668 C CA . ARG A 1 617 ? 6.147 -13.091 15.166 1.00 89.50 617 ARG A CA 1
ATOM 4669 C C . ARG A 1 617 ? 5.239 -11.899 15.456 1.00 89.50 617 ARG A C 1
ATOM 4671 O O . ARG A 1 617 ? 4.658 -11.840 16.536 1.00 89.50 617 ARG A O 1
ATOM 4678 N N . LEU A 1 618 ? 5.077 -10.978 14.503 1.00 90.88 618 LEU A N 1
ATOM 4679 C CA . LEU A 1 618 ? 4.194 -9.821 14.677 1.00 90.88 618 LEU A CA 1
ATOM 4680 C C . LEU A 1 618 ? 2.729 -10.244 14.851 1.00 90.88 618 LEU A C 1
ATOM 4682 O O . LEU A 1 618 ? 2.045 -9.708 15.725 1.00 90.88 618 LEU A O 1
ATOM 4686 N N . LEU A 1 619 ? 2.267 -11.219 14.064 1.00 90.69 619 LEU A N 1
ATOM 4687 C CA . LEU A 1 619 ? 0.930 -11.796 14.185 1.00 90.69 619 LEU A CA 1
ATOM 4688 C C . LEU A 1 619 ? 0.718 -12.400 15.578 1.00 90.69 619 LEU A C 1
ATOM 4690 O O . LEU A 1 619 ? -0.252 -12.056 16.249 1.00 90.69 619 LEU A O 1
ATOM 4694 N N . ASN A 1 620 ? 1.652 -13.231 16.048 1.00 91.69 620 ASN A N 1
ATOM 4695 C CA . ASN A 1 620 ? 1.592 -13.850 17.372 1.00 91.69 620 ASN A CA 1
ATOM 4696 C C . ASN A 1 620 ? 1.578 -12.809 18.503 1.00 91.69 620 ASN A C 1
ATOM 4698 O O . ASN A 1 620 ? 0.811 -12.953 19.454 1.00 91.69 620 ASN A O 1
ATOM 4702 N N . THR A 1 621 ? 2.362 -11.730 18.393 1.00 92.62 621 THR A N 1
ATOM 4703 C CA . THR A 1 621 ? 2.337 -10.620 19.361 1.00 92.62 621 THR A CA 1
ATOM 4704 C C . THR A 1 621 ? 0.985 -9.906 19.381 1.00 92.62 621 THR A C 1
ATOM 4706 O O . THR A 1 621 ? 0.425 -9.687 20.455 1.00 92.62 621 THR A O 1
ATOM 4709 N N . ARG A 1 622 ? 0.424 -9.566 18.213 1.00 93.00 622 ARG A N 1
ATOM 4710 C CA . ARG A 1 622 ? -0.898 -8.916 18.122 1.00 93.00 622 ARG A CA 1
ATOM 4711 C C . ARG A 1 622 ? -2.013 -9.816 18.644 1.00 93.00 622 ARG A C 1
ATOM 4713 O O . ARG A 1 622 ? -2.926 -9.347 19.320 1.00 93.00 622 ARG A O 1
ATOM 4720 N N . LEU A 1 623 ? -1.920 -11.111 18.362 1.00 93.06 623 LEU A N 1
ATOM 4721 C CA . LEU A 1 623 ? -2.875 -12.098 18.838 1.00 93.06 623 LEU A CA 1
ATOM 4722 C C . LEU A 1 623 ? -2.817 -12.225 20.364 1.00 93.06 623 LEU A C 1
ATOM 4724 O O . LEU A 1 623 ? -3.869 -12.257 21.001 1.00 93.06 623 LEU A O 1
ATOM 4728 N N . GLN A 1 624 ? -1.617 -12.241 20.956 1.00 93.06 624 GLN A N 1
ATOM 4729 C CA . GLN A 1 624 ? -1.452 -12.253 22.412 1.00 93.06 624 GLN A CA 1
ATOM 4730 C C . GLN A 1 624 ? -2.124 -11.041 23.059 1.00 93.06 624 GLN A C 1
ATOM 4732 O O . GLN A 1 624 ? -2.906 -11.218 23.984 1.00 93.06 624 GLN A O 1
ATOM 4737 N N . PHE A 1 625 ? -1.916 -9.839 22.517 1.00 92.44 625 PHE A N 1
ATOM 4738 C CA . PHE A 1 625 ? -2.581 -8.632 23.013 1.00 92.44 625 PHE A CA 1
ATOM 4739 C C . PHE A 1 625 ? -4.116 -8.752 22.997 1.00 92.44 625 PHE A C 1
ATOM 4741 O O . PHE A 1 625 ? -4.781 -8.390 23.965 1.00 92.44 625 PHE A O 1
ATOM 4748 N N . CYS A 1 626 ? -4.691 -9.303 21.922 1.00 91.44 626 CYS A N 1
ATOM 4749 C CA . CYS A 1 626 ? -6.140 -9.507 21.827 1.00 91.44 626 CYS A CA 1
ATOM 4750 C C . CYS A 1 626 ? -6.658 -10.536 22.847 1.00 91.44 626 CYS A C 1
ATOM 4752 O O . CYS A 1 626 ? -7.752 -10.368 23.389 1.00 91.44 626 CYS A O 1
ATOM 4754 N N . LEU A 1 627 ? -5.888 -11.598 23.111 1.00 92.88 627 LEU A N 1
ATOM 4755 C CA . LEU A 1 627 ? -6.213 -12.588 24.141 1.00 92.88 627 LEU A CA 1
ATOM 4756 C C . LEU A 1 627 ? -6.154 -11.973 25.543 1.00 92.88 627 LEU A C 1
ATOM 4758 O O . LEU A 1 627 ? -7.114 -12.119 26.297 1.00 92.88 627 LEU A O 1
ATOM 4762 N N . ASP A 1 628 ? -5.093 -11.226 25.849 1.00 92.88 628 ASP A N 1
ATOM 4763 C CA . ASP A 1 628 ? -4.919 -10.544 27.136 1.00 92.88 628 ASP A CA 1
ATOM 4764 C C . ASP A 1 628 ? -6.068 -9.554 27.393 1.00 92.88 628 ASP A C 1
ATOM 4766 O O . ASP A 1 628 ? -6.604 -9.471 28.500 1.00 92.88 628 ASP A O 1
ATOM 4770 N N . LEU A 1 629 ? -6.515 -8.847 26.349 1.00 89.44 629 LEU A N 1
ATOM 4771 C CA . LEU A 1 629 ? -7.685 -7.973 26.411 1.00 89.44 629 LEU A CA 1
ATOM 4772 C C . LEU A 1 629 ? -8.976 -8.753 26.706 1.00 89.44 629 LEU A C 1
ATOM 4774 O O . LEU A 1 629 ? -9.777 -8.325 27.538 1.00 89.44 629 LEU A O 1
ATOM 4778 N N . CYS A 1 630 ? -9.196 -9.894 26.048 1.00 88.44 630 CYS A N 1
ATOM 4779 C CA . CYS A 1 630 ? -10.365 -10.732 26.323 1.00 88.44 630 CYS A CA 1
ATOM 4780 C C . CYS A 1 630 ? -10.357 -11.271 27.761 1.00 88.44 630 CYS A C 1
ATOM 4782 O O . CYS A 1 630 ? -11.409 -11.325 28.401 1.00 88.44 630 CYS A O 1
ATOM 4784 N N . ASP A 1 631 ? -9.186 -11.640 28.280 1.00 88.56 631 ASP A N 1
ATOM 4785 C CA . ASP A 1 631 ? -9.020 -12.095 29.660 1.00 88.56 631 ASP A CA 1
ATOM 4786 C C . ASP A 1 631 ? -9.292 -10.965 30.666 1.00 88.56 631 ASP A C 1
ATOM 4788 O O . ASP A 1 631 ? -10.012 -11.179 31.644 1.00 88.56 631 ASP A O 1
ATOM 4792 N N . LEU A 1 632 ? -8.814 -9.745 30.396 1.00 87.81 632 LEU A N 1
ATOM 4793 C CA . LEU A 1 632 ? -9.125 -8.555 31.195 1.00 87.81 632 LEU A CA 1
ATOM 4794 C C . LEU A 1 632 ? -10.638 -8.293 31.256 1.00 87.81 632 LEU A C 1
ATOM 4796 O O . LEU A 1 632 ? -11.197 -8.108 32.339 1.00 87.81 632 LEU A O 1
ATOM 4800 N N . LEU A 1 633 ? -11.308 -8.319 30.102 1.00 83.19 633 LEU A N 1
ATOM 4801 C CA . LEU A 1 633 ? -12.755 -8.112 30.002 1.00 83.19 633 LEU A CA 1
ATOM 4802 C C . LEU A 1 633 ? -13.546 -9.196 30.744 1.00 83.19 633 LEU A C 1
ATOM 4804 O O . LEU A 1 633 ? -14.543 -8.900 31.408 1.00 83.19 633 LEU A O 1
ATOM 4808 N N . ARG A 1 634 ? -13.093 -10.454 30.672 1.00 83.00 634 ARG A N 1
ATOM 4809 C CA . ARG A 1 634 ? -13.698 -11.570 31.411 1.00 83.00 634 ARG A CA 1
ATOM 4810 C C . ARG A 1 634 ? -13.566 -11.377 32.924 1.00 83.00 634 ARG A C 1
ATOM 4812 O O . ARG A 1 634 ? -14.538 -11.604 33.644 1.00 83.00 634 ARG A O 1
ATOM 4819 N N . ASN A 1 635 ? -12.404 -10.927 33.398 1.00 83.00 635 ASN A N 1
ATOM 4820 C CA . ASN A 1 635 ? -12.147 -10.717 34.823 1.00 83.00 635 ASN A CA 1
ATOM 4821 C C . ASN A 1 635 ? -12.981 -9.565 35.407 1.00 83.00 635 ASN A C 1
ATOM 4823 O O . ASN A 1 635 ? -13.583 -9.747 36.463 1.00 83.00 635 ASN A O 1
ATOM 4827 N N . GLN A 1 636 ? -13.123 -8.434 34.703 1.00 77.56 636 GLN A N 1
ATOM 4828 C CA . GLN A 1 636 ? -13.996 -7.339 35.161 1.00 77.56 636 GLN A CA 1
ATOM 4829 C C . GLN A 1 636 ? -15.451 -7.780 35.348 1.00 77.56 636 GLN A C 1
ATOM 4831 O O . GLN A 1 636 ? -16.118 -7.390 36.307 1.00 77.56 636 GLN A O 1
ATOM 4836 N N . LYS A 1 637 ? -15.958 -8.629 34.449 1.00 70.44 637 LYS A N 1
ATOM 4837 C CA . LYS A 1 637 ? -17.314 -9.164 34.586 1.00 70.44 637 LYS A CA 1
ATOM 4838 C C . LYS A 1 637 ? -17.455 -10.054 35.825 1.00 70.44 637 LYS A C 1
ATOM 4840 O O . LYS A 1 637 ? -18.471 -9.975 36.515 1.00 70.44 637 LYS A O 1
ATOM 4845 N N . HIS A 1 638 ? -16.443 -10.869 36.117 1.00 69.19 638 HIS A N 1
ATOM 4846 C CA . HIS A 1 638 ? -16.443 -11.733 37.295 1.00 69.19 638 HIS A CA 1
ATOM 4847 C C . HIS A 1 638 ? -16.478 -10.923 38.606 1.00 69.19 638 HIS A C 1
ATOM 4849 O O . HIS A 1 638 ? -17.168 -11.316 39.545 1.00 69.19 638 HIS A O 1
ATOM 4855 N N . GLU A 1 639 ? -15.808 -9.767 38.674 1.00 66.19 639 GLU A N 1
ATOM 4856 C CA . GLU A 1 639 ? -15.874 -8.869 39.842 1.00 66.19 639 GLU A CA 1
ATOM 4857 C C . GLU A 1 639 ? -17.289 -8.302 40.067 1.00 66.19 639 GLU A C 1
ATOM 4859 O O . GLU A 1 639 ? -17.790 -8.285 41.193 1.00 66.19 639 GLU A O 1
ATOM 4864 N N . LEU A 1 640 ? -17.993 -7.921 38.995 1.00 63.03 640 LEU A N 1
ATOM 4865 C CA . LEU A 1 640 ? -19.370 -7.414 39.082 1.00 63.03 640 LEU A CA 1
ATOM 4866 C C . LEU A 1 640 ? -20.376 -8.480 39.537 1.00 63.03 640 LEU A C 1
ATOM 4868 O O . LEU A 1 640 ? -21.321 -8.174 40.267 1.00 63.03 640 LEU A O 1
ATOM 4872 N N . GLU A 1 641 ? -20.195 -9.731 39.112 1.00 62.50 641 GLU A N 1
ATOM 4873 C CA . GLU A 1 641 ? -21.027 -10.851 39.567 1.00 62.50 641 GLU A CA 1
ATOM 4874 C C . GLU A 1 641 ? -20.706 -11.242 41.018 1.00 62.50 641 GLU A C 1
ATOM 4876 O O . GLU A 1 641 ? -21.629 -11.528 41.786 1.00 62.50 641 GLU A O 1
ATOM 4881 N N . GLY A 1 642 ? -19.437 -11.146 41.431 1.00 65.56 642 GLY A N 1
ATOM 4882 C CA . GLY A 1 642 ? -19.002 -11.337 42.817 1.00 65.56 642 GLY A CA 1
ATOM 4883 C C . GLY A 1 642 ? -19.716 -10.407 43.802 1.00 65.56 642 GLY A C 1
ATOM 4884 O O . GLY A 1 642 ? -20.208 -10.864 44.835 1.00 65.56 642 GLY A O 1
ATOM 4885 N N . HIS A 1 643 ? -19.900 -9.132 43.443 1.00 67.50 643 HIS A N 1
ATOM 4886 C CA . HIS A 1 643 ? -20.649 -8.185 44.276 1.00 67.50 643 HIS A CA 1
ATOM 4887 C C . HIS A 1 643 ? -22.120 -8.566 44.477 1.00 67.50 643 HIS A C 1
ATOM 4889 O O . HIS A 1 643 ? -22.695 -8.252 45.517 1.00 67.50 643 HIS A O 1
ATOM 4895 N N . ARG A 1 644 ? -22.761 -9.267 43.529 1.00 77.50 644 ARG A N 1
ATOM 4896 C CA . ARG A 1 644 ? -24.143 -9.743 43.733 1.00 77.50 644 ARG A CA 1
ATOM 4897 C C . ARG A 1 644 ? -24.199 -10.802 44.826 1.00 77.50 644 ARG A C 1
ATOM 4899 O O . ARG A 1 644 ? -25.136 -10.797 45.619 1.00 77.50 644 ARG A O 1
ATOM 4906 N N . LEU A 1 645 ? -23.202 -11.683 44.875 1.00 82.88 645 LEU A N 1
ATOM 4907 C CA . LEU A 1 645 ? -23.091 -12.704 45.912 1.00 82.88 645 LEU A CA 1
ATOM 4908 C C . LEU A 1 645 ? -22.815 -12.058 47.277 1.00 82.88 645 LEU A C 1
ATOM 4910 O O . LEU A 1 645 ? -23.472 -12.402 48.256 1.00 82.88 645 LEU A O 1
ATOM 4914 N N . GLU A 1 646 ? -21.934 -11.060 47.327 1.00 86.31 646 GLU A N 1
ATOM 4915 C CA . GLU A 1 646 ? -21.669 -10.279 48.540 1.00 86.31 646 GLU A CA 1
ATOM 4916 C C . GLU A 1 646 ? -22.935 -9.577 49.064 1.00 86.31 646 GLU A C 1
ATOM 4918 O O . GLU A 1 646 ? -23.284 -9.713 50.236 1.00 86.31 646 GLU A O 1
ATOM 4923 N N . TRP A 1 647 ? -23.690 -8.907 48.188 1.00 85.56 647 TRP A N 1
ATOM 4924 C CA . TRP A 1 647 ? -24.952 -8.261 48.559 1.00 85.56 647 TRP A CA 1
ATOM 4925 C C . TRP A 1 647 ? -26.008 -9.247 49.065 1.00 85.56 647 TRP A C 1
ATOM 4927 O O . TRP A 1 647 ? -26.744 -8.921 49.997 1.00 85.56 647 TRP A O 1
ATOM 4937 N N . ILE A 1 648 ? -26.076 -10.455 48.494 1.00 90.19 648 ILE A N 1
ATOM 4938 C CA . ILE A 1 648 ? -26.961 -11.521 48.989 1.00 90.19 648 ILE A CA 1
ATOM 4939 C C . ILE A 1 648 ? -26.572 -11.916 50.420 1.00 90.19 648 ILE A C 1
ATOM 4941 O O . ILE A 1 648 ? -27.452 -12.030 51.274 1.00 90.19 648 ILE A O 1
ATOM 4945 N N . ILE A 1 649 ? -25.275 -12.074 50.706 1.00 91.19 649 ILE A N 1
ATOM 4946 C CA . ILE A 1 649 ? -24.788 -12.399 52.056 1.00 91.19 649 ILE A CA 1
ATOM 4947 C C . ILE A 1 649 ? -25.118 -11.271 53.043 1.00 91.19 649 ILE A C 1
ATOM 4949 O O . ILE A 1 649 ? -25.660 -11.541 54.114 1.00 91.19 649 ILE A O 1
ATOM 4953 N N . ILE A 1 650 ? -24.851 -10.009 52.688 1.00 92.81 650 ILE A N 1
ATOM 4954 C CA . ILE A 1 650 ? -25.154 -8.850 53.546 1.00 92.81 650 ILE A CA 1
ATOM 4955 C C . ILE A 1 650 ? -26.656 -8.782 53.855 1.00 92.81 650 ILE A C 1
ATOM 4957 O O . ILE A 1 650 ? -27.044 -8.568 55.003 1.00 92.81 650 ILE A O 1
ATOM 4961 N N . PHE A 1 651 ? -27.510 -9.008 52.855 1.00 94.19 651 PHE A N 1
ATOM 4962 C CA . PHE A 1 651 ? -28.961 -9.010 53.031 1.00 94.19 651 PHE A CA 1
ATOM 4963 C C . PHE A 1 651 ? -29.447 -10.140 53.955 1.00 94.19 651 PHE A C 1
ATOM 4965 O O . PHE A 1 651 ? -30.324 -9.913 54.793 1.00 94.19 651 PHE A O 1
ATOM 4972 N N . LEU A 1 652 ? -28.862 -11.338 53.844 1.00 93.56 652 LEU A N 1
ATOM 4973 C CA . LEU A 1 652 ? -29.151 -12.471 54.732 1.00 93.56 652 LEU A CA 1
ATOM 4974 C C . LEU A 1 652 ? -28.782 -12.157 56.188 1.00 93.56 652 LEU A C 1
ATOM 4976 O O . LEU A 1 652 ? -29.599 -12.342 57.085 1.00 93.56 652 LEU A O 1
ATOM 4980 N N . ILE A 1 653 ? -27.595 -11.594 56.426 1.00 95.12 653 ILE A N 1
ATOM 4981 C CA . ILE A 1 653 ? -27.168 -11.191 57.775 1.00 95.12 653 ILE A CA 1
ATOM 4982 C C . ILE A 1 653 ? -28.089 -10.093 58.332 1.00 95.12 653 ILE A C 1
ATOM 4984 O O . ILE A 1 653 ? -28.490 -10.136 59.494 1.00 95.12 653 ILE A O 1
ATOM 4988 N N . PHE A 1 654 ? -28.462 -9.113 57.507 1.00 96.19 654 PHE A N 1
ATOM 4989 C CA . PHE A 1 654 ? -29.347 -8.023 57.916 1.00 96.19 654 PHE A CA 1
ATOM 4990 C C . PHE A 1 654 ? -30.743 -8.516 58.322 1.00 96.19 654 PHE A C 1
ATOM 4992 O O . PHE A 1 654 ? -31.290 -8.071 59.333 1.00 96.19 654 PHE A O 1
ATOM 4999 N N . THR A 1 655 ? -31.313 -9.455 57.563 1.00 95.19 655 THR A N 1
ATOM 5000 C CA . THR A 1 655 ? -32.617 -10.051 57.891 1.00 95.19 655 THR A CA 1
ATOM 5001 C C . THR A 1 655 ? -32.571 -10.859 59.190 1.00 95.19 655 THR A C 1
ATOM 5003 O O . THR A 1 655 ? -33.489 -10.732 60.001 1.00 95.19 655 THR A O 1
ATOM 5006 N N . GLU A 1 656 ? -31.487 -11.593 59.453 1.00 95.81 656 GLU A N 1
ATOM 5007 C CA . GLU A 1 656 ? -31.260 -12.301 60.723 1.00 95.81 656 GLU A CA 1
ATOM 5008 C C . GLU A 1 656 ? -31.244 -11.340 61.927 1.00 95.81 656 GLU A C 1
ATOM 5010 O O . GLU A 1 656 ? -31.924 -11.564 62.932 1.00 95.81 656 GLU A O 1
ATOM 5015 N N . ILE A 1 657 ? -30.521 -10.220 61.809 1.00 95.62 657 ILE A N 1
ATOM 5016 C CA . ILE A 1 657 ? -30.428 -9.201 62.865 1.00 95.62 657 ILE A CA 1
ATOM 5017 C C . ILE A 1 657 ? -31.803 -8.590 63.158 1.00 95.62 657 ILE A C 1
ATOM 5019 O O . ILE A 1 657 ? -32.152 -8.403 64.324 1.00 95.62 657 ILE A O 1
ATOM 5023 N N . ILE A 1 658 ? -32.609 -8.307 62.128 1.00 94.88 658 ILE A N 1
ATOM 5024 C CA . ILE A 1 658 ? -33.977 -7.805 62.320 1.00 94.88 658 ILE A CA 1
ATOM 5025 C C . ILE A 1 658 ? -34.808 -8.809 63.118 1.00 94.88 658 ILE A C 1
ATOM 5027 O O . ILE A 1 658 ? -35.465 -8.413 64.082 1.00 94.88 658 ILE A O 1
ATOM 5031 N N . PHE A 1 659 ? -34.770 -10.096 62.760 1.00 95.00 659 PHE A N 1
ATOM 5032 C CA . PHE A 1 659 ? -35.492 -11.125 63.509 1.00 95.00 659 PHE A CA 1
ATOM 5033 C C . PHE A 1 659 ? -35.051 -11.182 64.976 1.00 95.00 659 PHE A C 1
ATOM 5035 O O . PHE A 1 659 ? -35.909 -11.240 65.860 1.00 95.00 659 PHE A O 1
ATOM 5042 N N . ALA A 1 660 ? -33.748 -11.083 65.249 1.00 92.88 660 ALA A N 1
ATOM 5043 C CA . ALA A 1 660 ? -33.216 -11.051 66.610 1.00 92.88 660 ALA A CA 1
ATOM 5044 C C . ALA A 1 660 ? -33.702 -9.825 67.408 1.00 92.88 660 ALA A C 1
ATOM 5046 O O . ALA A 1 660 ? -34.124 -9.965 68.557 1.00 92.88 660 ALA A O 1
ATOM 5047 N N . ILE A 1 661 ? -33.710 -8.632 66.800 1.00 93.69 661 ILE A N 1
ATOM 5048 C CA . ILE A 1 661 ? -34.201 -7.399 67.441 1.00 93.69 661 ILE A CA 1
ATOM 5049 C C . ILE A 1 661 ? -35.700 -7.501 67.743 1.00 93.69 661 ILE A C 1
ATOM 5051 O O . ILE A 1 661 ? -36.132 -7.162 68.845 1.00 93.69 661 ILE A O 1
ATOM 5055 N N . VAL A 1 662 ? -36.500 -7.987 66.788 1.00 93.38 662 VAL A N 1
ATOM 5056 C CA . VAL A 1 662 ? -37.945 -8.185 66.980 1.00 93.38 662 VAL A CA 1
ATOM 5057 C C . VAL A 1 662 ? -38.192 -9.155 68.133 1.00 93.38 662 VAL A C 1
ATOM 5059 O O . VAL A 1 662 ? -38.998 -8.852 69.013 1.00 93.38 662 VAL A O 1
ATOM 5062 N N . HIS A 1 663 ? -37.471 -10.276 68.178 1.00 91.25 663 HIS A N 1
ATOM 5063 C CA . HIS A 1 663 ? -37.588 -11.256 69.254 1.00 91.25 663 HIS A CA 1
ATOM 5064 C C . HIS A 1 663 ? -37.269 -10.649 70.627 1.00 91.25 663 HIS A C 1
ATOM 5066 O O . HIS A 1 663 ? -38.095 -10.731 71.534 1.00 91.25 663 HIS A O 1
ATOM 5072 N N . LEU A 1 664 ? -36.146 -9.935 70.744 1.00 90.88 664 LEU A N 1
ATOM 5073 C CA . LEU A 1 664 ? -35.736 -9.281 71.988 1.00 90.88 664 LEU A CA 1
ATOM 5074 C C . LEU A 1 664 ? -36.740 -8.206 72.439 1.00 90.88 664 LEU A C 1
ATOM 5076 O O . LEU A 1 664 ? -37.039 -8.079 73.623 1.00 90.88 664 LEU A O 1
ATOM 5080 N N . SER A 1 665 ? -37.303 -7.443 71.497 1.00 88.44 665 SER A N 1
ATOM 5081 C CA . SER A 1 665 ? -38.308 -6.415 71.796 1.00 88.44 665 SER A CA 1
ATOM 5082 C C . SER A 1 665 ? -39.625 -7.003 72.318 1.00 88.44 665 SER A C 1
ATOM 5084 O O . SER A 1 665 ? -40.265 -6.419 73.194 1.00 88.44 665 SER A O 1
ATOM 5086 N N . LEU A 1 666 ? -40.018 -8.176 71.810 1.00 88.88 666 LEU A N 1
ATOM 5087 C CA . LEU A 1 666 ? -41.183 -8.917 72.292 1.00 88.88 666 LEU A CA 1
ATOM 5088 C C . LEU A 1 666 ? -40.938 -9.493 73.688 1.00 88.88 666 LEU A C 1
ATOM 5090 O O . LEU A 1 666 ? -41.868 -9.572 74.488 1.00 88.88 666 LEU A O 1
ATOM 5094 N N . GLU A 1 667 ? -39.700 -9.875 73.981 1.00 88.00 667 GLU A N 1
ATOM 5095 C CA . GLU A 1 667 ? -39.299 -10.408 75.278 1.00 88.00 667 GLU A CA 1
ATOM 5096 C C . GLU A 1 667 ? -39.250 -9.310 76.351 1.00 88.00 667 GLU A C 1
ATOM 5098 O O . GLU A 1 667 ? -39.826 -9.483 77.423 1.00 88.00 667 GLU A O 1
ATOM 5103 N N . LEU A 1 668 ? -38.718 -8.128 76.019 1.00 82.12 668 LEU A N 1
ATOM 5104 C CA . LEU A 1 668 ? -38.774 -6.932 76.872 1.00 82.12 668 LEU A CA 1
ATOM 5105 C C . LEU A 1 668 ? -40.215 -6.493 77.175 1.00 82.12 668 LEU A C 1
ATOM 5107 O O . LEU A 1 668 ? -40.544 -6.217 78.326 1.00 82.12 668 LEU A O 1
ATOM 5111 N N . ARG A 1 669 ? -41.107 -6.519 76.176 1.00 78.19 669 ARG A N 1
ATOM 5112 C CA . ARG A 1 669 ? -42.546 -6.248 76.371 1.00 78.19 669 ARG A CA 1
ATOM 5113 C C . ARG A 1 669 ? -43.282 -7.282 77.220 1.00 78.19 669 ARG A C 1
ATOM 5115 O O . ARG A 1 669 ? -44.411 -7.025 77.614 1.00 78.19 669 ARG A O 1
ATOM 5122 N N . ARG A 1 670 ? -42.704 -8.466 77.426 1.00 73.25 670 ARG A N 1
ATOM 5123 C CA . ARG A 1 670 ? -43.243 -9.489 78.333 1.00 73.25 670 ARG A CA 1
ATOM 5124 C C . ARG A 1 670 ? -42.736 -9.332 79.764 1.00 73.25 670 ARG A C 1
ATOM 5126 O O . ARG A 1 670 ? -43.313 -9.946 80.656 1.00 73.25 670 ARG A O 1
ATOM 5133 N N . SER A 1 671 ? -41.637 -8.601 79.954 1.00 67.75 671 SER A N 1
ATOM 5134 C CA . SER A 1 671 ? -41.029 -8.346 81.263 1.00 67.75 671 SER A CA 1
ATOM 5135 C C . SER A 1 671 ? -41.483 -7.039 81.925 1.00 67.75 671 SER A C 1
ATOM 5137 O O . SER A 1 671 ? -41.269 -6.888 83.126 1.00 67.75 671 SER A O 1
ATOM 5139 N N . GLU A 1 672 ? -42.103 -6.130 81.164 1.00 50.88 672 GLU A N 1
ATOM 5140 C CA . GLU A 1 672 ? -42.957 -5.040 81.675 1.00 50.88 672 GLU A CA 1
ATOM 5141 C C . GLU A 1 672 ? -44.396 -5.532 81.866 1.00 50.88 672 GLU A C 1
ATOM 5143 O O . GLU A 1 672 ? -45.029 -5.110 82.863 1.00 50.88 672 GLU A O 1
#

Radius of gyration: 32.85 Å; Cα contacts (8 Å, |Δi|>4): 1357; chains: 1; bounding box: 73×86×127 Å